Protein AF-A0A2D6SR38-F1 (afdb_monomer_lite)

Sequence (565 aa):
MVGLRFQRSLSAVGDFDICGNSYFAHGSPSFRDLAEESPERAVLHRLIERNRRSWLLIVAGKNYSLDDMEHTILRKMGEPRVHFAIVCASVGCPRLRNEAYTQANISAQLDDNARDFFSRRQNLRISGNTLLLSPILGWFRDDFGTSQTARLRTIKAHLPASTRQLVEKRSTQVRYLDYDWSLNDQSRRQRMTQTFKDRRRLAERLFLVLFFPTVTLFYVIYKYPGWLLGDGNDPRAFHLLGKSPGFWYGTVYTTLVCGTCLWVLISSRNRYQRSKKKSPLSKYQRGKFASIFFAQLIAFYLLPYVLPALRQPGGFFNDPTRVATKAAHIYVYPGFTSWGMAVYLFLVIPVAVWFFGKRYCSWFCSCGNLAEAVGVLPWGRKWVRLHTPRGKTAKELEVVQLWVLLFAVFFGVMLLLDGLTLLSVASFQSFQDLVIDFAFGSLVGVGAYPILGTRIWCRYGCPMAQGMKRIGKFTRSRFSVVPNANCRGLNLCTQACPMGIDVASYAHKDKQPIEVAFGLKETSCIGCGGCIDVCPVDALAFAPIGRGGAVVVAGEGETETAPTT

Secondary structure (DSSP, 8-state):
-HHHHHHHHHTTS--B---------------SS--SS--HHHHHHHHHHHHHHS-EEEETTEEEEHHHIIIIIGGGGT-GGGGGT---SSSSSPPPPSS-B-TTTHHHHHHHHHHHHHHSTTTEEEETTEEEE-THHHHTHHHH-SSHHHHHHHHTTTS-HHHHHHHTSTT-EEEEPPP--TTT-HHHHHHHHHHHHH---HHHHHHHHHHHHHHHHHHHHHH-THHHH-TTS-GGGG-BTTB-HHHHHHHHHHHHHHHHHHHHHHHTB-SS--SSS-PBPPHHHHHHHHHHHHIIIIIIIIHHHHHHHTTSTT-TT------SSTT-TTSSGGGTT-HHHHHIIIIIHHHHHHHHGGGHHHHT-HHHHHHHHHHHSTTHHHHHHHTS--SHHHHHGGGHHHHHHHHHHHHHHHHHHHHTTSS--TTTHHHHIIIIIIIIIIIIHHHTHHHH-TTHIIIII-HHHHHHHHHTTTSSS-EEEEE-TT--S--HHHHH-TT----HHHHEETTEE----B-TTTS------HHHHT-SS--EEEEEB-TTS-B--TTS---------

Foldseek 3Di:
DLVVVLLVVCVVFAFDDPPDDDDDDDDDDDDPPPDDDDPQPVVLVVVLVVQQQTGWDQGPNDTDGNCCCVPVNPLVSLDLLVQLADADQFPLGFDHDPDTQHSVCNVVVSLVSLLSNQVDPQAWDDDPLETEGACSCVVSVVSQHDDPLSNLVSSLSNHDPVVNVSSPDPPRHYDYGDTGRPSVDVVVVVVVLVVVLPPDDPVSVCCLVVQLVVLVVLLCLQAPVCVVVPPPDDSCVCPDPSHDSVLVVLVVLLCLLLVLLVVCLVVQFQLLAPDPDTDGNDPVLNLQSVLLNCLSPPVVRVVVQQVVQVVDPPHSPDDPDDRPDVPPPPDCLCLLVDPVNVCVVPPVVVVCCQAAQLLCLRRRDSLNSSLVSCCSDPQLLVLLQNAADADDVLQVLLVLLVVLLVVVVVVSVVSNCCVVVVDPPPDCPVVCSCPVCPVVVRCCSCSCCNHHHSCPCLRRPDNVLVVSLVCVVNGPPWKWKWFDQQQQLPQSLCSSDRNNDSPSVQQDDPRGGDGRIGTSNRDSDRPNCSSQSHDPRSGIDIFDQDDVRDTDDPDDDDDDPDDDD

pLDDT: mean 73.62, std 20.65, range [22.73, 97.19]

Structure (mmCIF, N/CA/C/O backbone):
data_AF-A0A2D6SR38-F1
#
_entry.id   AF-A0A2D6SR38-F1
#
loop_
_atom_site.group_PDB
_atom_site.id
_atom_site.type_symbol
_atom_site.label_atom_id
_atom_site.label_alt_id
_atom_site.label_comp_id
_atom_site.label_asym_id
_atom_site.label_entity_id
_atom_site.label_seq_id
_atom_site.pdbx_PDB_ins_code
_atom_site.Cartn_x
_atom_site.Cartn_y
_atom_site.Cartn_z
_atom_site.occupancy
_atom_site.B_iso_or_equiv
_atom_site.auth_seq_id
_atom_site.auth_comp_id
_atom_site.auth_asym_id
_atom_site.auth_atom_id
_atom_site.pdbx_PDB_model_num
ATOM 1 N N . MET A 1 1 ? -39.086 -14.454 49.589 1.00 22.86 1 MET A N 1
ATOM 2 C CA . MET A 1 1 ? -40.071 -13.944 48.603 1.00 22.86 1 MET A CA 1
ATOM 3 C C . MET A 1 1 ? -39.440 -13.262 47.384 1.00 22.86 1 MET A C 1
ATOM 5 O O . MET A 1 1 ? -39.838 -13.624 46.287 1.00 22.86 1 MET A O 1
ATOM 9 N N . VAL A 1 2 ? -38.470 -12.339 47.510 1.00 26.45 2 VAL A N 1
ATOM 10 C CA . VAL A 1 2 ? -37.933 -11.560 46.358 1.00 26.45 2 VAL A CA 1
ATOM 11 C C . VAL A 1 2 ? -37.480 -12.421 45.160 1.00 26.45 2 VAL A C 1
ATOM 13 O O . VAL A 1 2 ? -37.920 -12.170 44.040 1.00 26.45 2 VAL A O 1
ATOM 16 N N . GLY A 1 3 ? -36.694 -13.485 45.380 1.00 22.73 3 GLY A N 1
ATOM 17 C CA . GLY A 1 3 ? -36.167 -14.334 44.294 1.00 22.73 3 GLY A CA 1
ATOM 18 C C . GLY A 1 3 ? -37.223 -14.998 43.390 1.00 22.73 3 GLY A C 1
ATOM 19 O O . GLY A 1 3 ? -36.968 -15.201 42.206 1.00 22.73 3 GLY A O 1
ATOM 20 N N . LEU A 1 4 ? -38.438 -15.249 43.895 1.00 23.34 4 LEU A N 1
ATOM 21 C CA . LEU A 1 4 ? -39.526 -15.850 43.107 1.00 23.34 4 LEU A CA 1
ATOM 22 C C . LEU A 1 4 ? -40.128 -14.882 42.072 1.00 23.34 4 LEU A C 1
ATOM 24 O O . LEU A 1 4 ? -40.633 -15.330 41.043 1.00 23.34 4 LEU A O 1
ATOM 28 N N . ARG A 1 5 ? -40.044 -13.559 42.292 1.00 27.17 5 ARG A N 1
ATOM 29 C CA . ARG A 1 5 ? -40.375 -12.574 41.244 1.00 27.17 5 ARG A CA 1
ATOM 30 C C . ARG A 1 5 ? -39.300 -12.529 40.157 1.00 27.17 5 ARG A C 1
ATOM 32 O O . ARG A 1 5 ? -39.642 -12.387 38.990 1.00 27.17 5 ARG A O 1
ATOM 39 N N . PHE A 1 6 ? -38.031 -12.717 40.524 1.00 30.25 6 PHE A N 1
ATOM 40 C CA . PHE A 1 6 ? -36.914 -12.738 39.574 1.00 30.25 6 PHE A CA 1
ATOM 41 C C . PHE A 1 6 ? -37.043 -13.901 38.574 1.00 30.25 6 PHE A C 1
ATOM 43 O O . PHE A 1 6 ? -36.940 -13.692 37.368 1.00 30.25 6 PHE A O 1
ATOM 50 N N . GLN A 1 7 ? -37.382 -15.105 39.055 1.00 27.98 7 GLN A N 1
ATOM 51 C CA . GLN A 1 7 ? -37.645 -16.257 38.182 1.00 27.98 7 GLN A CA 1
ATOM 52 C C . GLN A 1 7 ? -38.836 -16.032 37.236 1.00 27.98 7 GLN A C 1
ATOM 54 O O . GLN A 1 7 ? -38.700 -16.309 36.048 1.00 27.98 7 GLN A O 1
ATOM 59 N N . ARG A 1 8 ? -39.974 -15.506 37.722 1.00 25.50 8 ARG A N 1
ATOM 60 C CA . ARG A 1 8 ? -41.185 -15.332 36.890 1.00 25.50 8 ARG A CA 1
ATOM 61 C C . ARG A 1 8 ? -41.051 -14.276 35.787 1.00 25.50 8 ARG A C 1
ATOM 63 O O . ARG A 1 8 ? -41.671 -14.439 34.740 1.00 25.50 8 ARG A O 1
ATOM 70 N N . SER A 1 9 ? -40.253 -13.225 35.986 1.00 31.88 9 SER A N 1
ATOM 71 C CA . SER A 1 9 ? -40.019 -12.220 34.935 1.00 31.88 9 SER A CA 1
ATOM 72 C C . SER A 1 9 ? -39.093 -12.724 33.823 1.00 31.88 9 SER A C 1
ATOM 74 O O . SER A 1 9 ? -39.278 -12.352 32.668 1.00 31.88 9 SER A O 1
ATOM 76 N N . LEU A 1 10 ? -38.120 -13.583 34.147 1.00 31.95 10 LEU A N 1
ATOM 77 C CA . LEU A 1 10 ? -37.196 -14.150 33.157 1.00 31.95 10 LEU A CA 1
ATOM 78 C C . LEU A 1 10 ? -37.843 -15.246 32.298 1.00 31.95 10 LEU A C 1
ATOM 80 O O . LEU A 1 10 ? -37.538 -15.333 31.119 1.00 31.95 10 LEU A O 1
ATOM 84 N N . SER A 1 11 ? -38.823 -16.000 32.808 1.00 28.42 11 SER A N 1
ATOM 85 C CA . SER A 1 11 ? -39.568 -16.982 31.993 1.00 28.42 11 SER A CA 1
ATOM 86 C C . SER A 1 11 ? -40.403 -16.369 30.852 1.00 28.42 11 SER A C 1
ATOM 88 O O . SER A 1 11 ? -40.963 -17.109 30.051 1.00 28.42 11 SER A O 1
ATOM 90 N N . ALA A 1 12 ? -40.495 -15.037 30.766 1.00 31.48 12 ALA A N 1
ATOM 91 C CA . ALA A 1 12 ? -41.116 -14.316 29.654 1.00 31.48 12 ALA A CA 1
ATOM 92 C C . ALA A 1 12 ? -40.101 -13.764 28.627 1.00 31.48 12 ALA A C 1
ATOM 94 O O . ALA A 1 12 ? -40.515 -13.180 27.626 1.00 31.48 12 ALA A O 1
ATOM 95 N N . VAL A 1 13 ? -38.788 -13.910 28.862 1.00 34.22 13 VAL A N 1
ATOM 96 C CA . VAL A 1 13 ? -37.729 -13.413 27.970 1.00 34.22 13 VAL A CA 1
ATOM 97 C C . VAL A 1 13 ? -36.589 -14.434 27.909 1.00 34.22 13 VAL A C 1
ATOM 99 O O . VAL A 1 13 ? -35.821 -14.564 28.859 1.00 34.22 13 VAL A O 1
ATOM 102 N N . GLY A 1 14 ? -36.509 -15.169 26.794 1.00 26.39 14 GLY A N 1
ATOM 103 C CA . GLY A 1 14 ? -35.525 -16.238 26.577 1.00 26.39 14 GLY A CA 1
ATOM 104 C C . GLY A 1 14 ? -34.061 -15.777 26.605 1.00 26.39 14 GLY A C 1
ATOM 105 O O . GLY A 1 14 ? -33.776 -14.582 26.663 1.00 26.39 14 GLY A O 1
ATOM 106 N N . ASP A 1 15 ? -33.142 -16.748 26.575 1.00 25.47 15 ASP A N 1
ATOM 107 C CA . ASP A 1 15 ? -31.723 -16.574 26.915 1.00 25.47 15 ASP A CA 1
ATOM 108 C C . ASP A 1 15 ? -31.041 -15.342 26.291 1.00 25.47 15 ASP A C 1
ATOM 110 O O . ASP A 1 15 ? -30.928 -15.192 25.072 1.00 25.47 15 ASP A O 1
ATOM 114 N N . PHE A 1 16 ? -30.528 -14.470 27.165 1.00 33.50 16 PHE A N 1
ATOM 115 C CA . PHE A 1 16 ? -29.823 -13.246 26.795 1.00 33.50 16 PHE A CA 1
ATOM 116 C C . PHE A 1 16 ? -28.327 -13.494 26.578 1.00 33.50 16 PHE A C 1
ATOM 118 O O . PHE A 1 16 ? -27.534 -13.490 27.526 1.00 33.50 16 PHE A O 1
ATOM 125 N N . ASP A 1 17 ? -27.912 -13.583 25.316 1.00 26.42 17 ASP A N 1
ATOM 126 C CA . ASP A 1 17 ? -26.511 -13.359 24.967 1.00 26.42 17 ASP A CA 1
ATOM 127 C C . ASP A 1 17 ? -26.190 -11.850 24.981 1.00 26.42 17 ASP A C 1
ATOM 129 O O . ASP A 1 17 ? -26.686 -11.079 24.158 1.00 26.42 17 ASP A O 1
ATOM 133 N N . ILE A 1 18 ? -25.341 -11.416 25.922 1.00 30.59 18 ILE A N 1
ATOM 134 C CA . ILE A 1 18 ? -24.877 -10.019 26.036 1.00 30.59 18 ILE A CA 1
ATOM 135 C C . ILE A 1 18 ? -23.617 -9.777 25.163 1.00 30.59 18 ILE A C 1
ATOM 137 O O . ILE A 1 18 ? -22.838 -8.846 25.377 1.00 30.59 18 ILE A O 1
ATOM 141 N N . CYS A 1 19 ? -23.420 -10.569 24.105 1.00 23.00 19 CYS A N 1
ATOM 142 C CA . CYS A 1 19 ? -22.529 -10.250 22.988 1.00 23.00 19 CYS A CA 1
ATOM 143 C C . CYS A 1 19 ? -23.173 -9.242 22.009 1.00 23.00 19 CYS A C 1
ATOM 145 O O . CYS A 1 19 ? -23.529 -9.571 20.879 1.00 23.00 19 CYS A O 1
ATOM 147 N N . GLY A 1 20 ? -23.305 -7.982 22.444 1.00 28.14 20 GLY A N 1
ATOM 148 C CA . GLY A 1 20 ? -24.036 -6.925 21.724 1.00 28.14 20 GLY A CA 1
ATOM 149 C C . GLY A 1 20 ? -23.619 -6.719 20.256 1.00 28.14 20 GLY A C 1
ATOM 150 O O . GLY A 1 20 ? -22.490 -6.308 19.976 1.00 28.14 20 GLY A O 1
ATOM 151 N N . ASN A 1 21 ? -24.548 -6.973 19.321 1.00 25.52 21 ASN A N 1
ATOM 152 C CA . ASN A 1 21 ? -24.287 -6.947 17.875 1.00 25.52 21 ASN A CA 1
ATOM 153 C C . ASN A 1 21 ? -25.554 -6.701 17.010 1.00 25.52 21 ASN A C 1
ATOM 155 O O . ASN A 1 21 ? -25.988 -7.581 16.268 1.00 25.52 21 ASN A O 1
ATOM 159 N N . SER A 1 22 ? -26.142 -5.500 17.079 1.00 22.84 22 SER A N 1
ATOM 160 C CA . SER A 1 22 ? -27.219 -5.018 16.182 1.00 22.84 22 SER A CA 1
ATOM 161 C C . SER A 1 22 ? -27.450 -3.501 16.352 1.00 22.84 22 SER A C 1
ATOM 163 O O . SER A 1 22 ? -26.859 -2.895 17.245 1.00 22.84 22 SER A O 1
ATOM 165 N N . TYR A 1 23 ? -28.296 -2.824 15.561 1.00 23.80 23 TYR A N 1
ATOM 166 C CA . TYR A 1 23 ? -28.268 -2.633 14.091 1.00 23.80 23 TYR A CA 1
ATOM 167 C C . TYR A 1 23 ? -29.219 -1.452 13.753 1.00 23.80 23 TYR A C 1
ATOM 169 O O . TYR A 1 23 ? -30.424 -1.632 13.879 1.00 23.80 23 TYR A O 1
ATOM 177 N N . PHE A 1 24 ? -28.704 -0.302 13.269 1.00 28.77 24 PHE A N 1
ATOM 178 C CA . PHE A 1 24 ? -29.484 0.879 12.794 1.00 28.77 24 PHE A CA 1
ATOM 179 C C . PHE A 1 24 ? -30.434 1.535 13.846 1.00 28.77 24 PHE A C 1
ATOM 181 O O . PHE A 1 24 ? -30.706 0.957 14.888 1.00 28.77 24 PHE A O 1
ATOM 188 N N . ALA A 1 25 ? -30.975 2.758 13.732 1.00 24.23 25 ALA A N 1
ATOM 189 C CA . ALA A 1 25 ? -30.586 4.055 13.131 1.00 24.23 25 ALA A CA 1
ATOM 190 C C . ALA A 1 25 ? -31.251 5.165 14.027 1.00 24.23 25 ALA A C 1
ATOM 192 O O . ALA A 1 25 ? -31.773 4.816 15.081 1.00 24.23 25 ALA A O 1
ATOM 193 N N . HIS A 1 26 ? -31.294 6.492 13.816 1.00 25.70 26 HIS A N 1
ATOM 194 C CA . HIS A 1 26 ? -31.097 7.453 12.707 1.00 25.70 26 HIS A CA 1
ATOM 195 C C . HIS A 1 26 ? -30.621 8.824 13.292 1.00 25.70 26 HIS A C 1
ATOM 197 O O . HIS A 1 26 ? -30.395 8.935 14.493 1.00 25.70 26 HIS A O 1
ATOM 203 N N . GLY A 1 27 ? -30.547 9.894 12.475 1.00 23.77 27 GLY A N 1
ATOM 204 C CA . GLY A 1 27 ? -30.779 11.278 12.954 1.00 23.77 27 GLY A CA 1
ATOM 205 C C . GLY A 1 27 ? -29.568 12.225 13.093 1.00 23.77 27 GLY A C 1
ATOM 206 O O . GLY A 1 27 ? -28.852 12.226 14.091 1.00 23.77 27 GLY A O 1
ATOM 207 N N . SER A 1 28 ? -29.395 13.107 12.104 1.00 29.88 28 SER A N 1
ATOM 208 C CA . SER A 1 28 ? -28.580 14.347 12.121 1.00 29.88 28 SER A CA 1
ATOM 209 C C . SER A 1 28 ? -29.254 15.474 12.960 1.00 29.88 28 SER A C 1
ATOM 211 O O . SER A 1 28 ? -30.436 15.296 13.250 1.00 29.88 28 SER A O 1
ATOM 213 N N . PRO A 1 29 ? -28.612 16.625 13.330 1.00 35.91 29 PRO A N 1
ATOM 214 C CA . PRO A 1 29 ? -27.562 17.324 12.563 1.00 35.91 29 PRO A CA 1
ATOM 215 C C . PRO A 1 29 ? -26.458 18.103 13.339 1.00 35.91 29 PRO A C 1
ATOM 217 O O . PRO A 1 29 ? -26.374 18.075 14.563 1.00 35.91 29 PRO A O 1
ATOM 220 N N . SER A 1 30 ? -25.674 18.847 12.539 1.00 26.92 30 SER A N 1
ATOM 221 C CA . SER A 1 30 ? -24.858 20.044 12.840 1.00 26.92 30 SER A CA 1
ATOM 222 C C . SER A 1 30 ? -23.579 19.909 13.686 1.00 26.92 30 SER A C 1
ATOM 224 O O . SER A 1 30 ? -23.368 18.955 14.428 1.00 26.92 30 SER A O 1
ATOM 226 N N . PHE A 1 31 ? -22.684 20.884 13.485 1.00 25.33 31 PHE A N 1
ATOM 227 C CA . PHE A 1 31 ? -21.306 20.951 13.999 1.00 25.33 31 PHE A CA 1
ATOM 228 C C . PHE A 1 31 ? -20.911 22.385 14.427 1.00 25.33 31 PHE A C 1
ATOM 230 O O . PHE A 1 31 ? -19.728 22.670 14.587 1.00 25.33 31 PHE A O 1
ATOM 237 N N . ARG A 1 32 ? -21.872 23.320 14.523 1.00 27.19 32 ARG A N 1
ATOM 238 C CA . ARG A 1 32 ? -21.594 24.767 14.639 1.00 27.19 32 ARG A CA 1
ATOM 239 C C . ARG A 1 32 ? -21.462 25.289 16.074 1.00 27.19 32 ARG A C 1
ATOM 241 O O . ARG A 1 32 ? -20.816 26.308 16.267 1.00 27.19 32 ARG A O 1
ATOM 248 N N . ASP A 1 33 ? -21.983 24.557 17.055 1.00 27.56 33 ASP A N 1
ATOM 249 C CA . ASP A 1 33 ? -22.237 25.066 18.414 1.00 27.56 33 ASP A CA 1
ATOM 250 C C . ASP A 1 33 ? -21.240 24.509 19.460 1.00 27.56 33 ASP A C 1
ATOM 252 O O . ASP A 1 33 ? -21.554 24.369 20.638 1.00 27.56 33 ASP A O 1
ATOM 256 N N . LEU A 1 34 ? -20.040 24.110 19.015 1.00 29.92 34 LEU A N 1
ATOM 257 C CA . LEU A 1 34 ? -19.005 23.445 19.832 1.00 29.92 34 LEU A CA 1
ATOM 258 C C . LEU A 1 34 ? -17.753 24.310 20.067 1.00 29.92 34 LEU A C 1
ATOM 260 O O . LEU A 1 34 ? -16.691 23.784 20.399 1.00 29.92 34 LEU A O 1
ATOM 264 N N . ALA A 1 35 ? -17.869 25.622 19.870 1.00 28.41 35 ALA A N 1
ATOM 265 C CA . ALA A 1 35 ? -16.770 26.571 19.973 1.00 28.41 35 ALA A CA 1
ATOM 266 C C . ALA A 1 35 ? -17.020 27.609 21.076 1.00 28.41 35 ALA A C 1
ATOM 268 O O . ALA A 1 35 ? -17.247 28.766 20.762 1.00 28.41 35 ALA A O 1
ATOM 269 N N . GLU A 1 36 ? -16.971 27.176 22.342 1.00 32.12 36 GLU A N 1
ATOM 270 C CA . GLU A 1 36 ? -16.305 27.892 23.448 1.00 32.12 36 GLU A CA 1
ATOM 271 C C . GLU A 1 36 ? -16.279 27.041 24.742 1.00 32.12 36 GLU A C 1
ATOM 273 O O . GLU A 1 36 ? -16.917 25.993 24.829 1.00 32.12 36 GLU A O 1
ATOM 278 N N . GLU A 1 37 ? -15.435 27.454 25.694 1.00 27.66 37 GLU A N 1
ATOM 279 C CA . GLU A 1 37 ? -15.229 26.913 27.055 1.00 27.66 37 GLU A CA 1
ATOM 280 C C . GLU A 1 37 ? -14.895 25.403 27.247 1.00 27.66 37 GLU A C 1
ATOM 282 O O . GLU A 1 37 ? -15.741 24.520 27.382 1.00 27.66 37 GLU A O 1
ATOM 287 N N . SER A 1 38 ? -13.591 25.130 27.418 1.00 41.66 38 SER A N 1
ATOM 288 C CA . SER A 1 38 ? -13.006 24.023 28.215 1.00 41.66 38 SER A CA 1
ATOM 289 C C . SER A 1 38 ? -13.619 22.600 28.092 1.00 41.66 38 SER A C 1
ATOM 291 O O . SER A 1 38 ? -14.010 22.003 29.101 1.00 41.66 38 SER A O 1
ATOM 293 N N . PRO A 1 39 ? -13.663 21.966 26.897 1.00 32.34 39 PRO A N 1
ATOM 294 C CA . PRO A 1 39 ? -14.678 20.938 26.636 1.00 32.34 39 PRO A CA 1
ATOM 295 C C . PRO A 1 39 ? -14.294 19.466 26.908 1.00 32.34 39 PRO A C 1
ATOM 297 O O . PRO A 1 39 ? -15.198 18.637 27.026 1.00 32.34 39 PRO A O 1
ATOM 300 N N . GLU A 1 40 ? -13.004 19.085 26.971 1.00 32.16 40 GLU A N 1
ATOM 301 C CA . GLU A 1 40 ? -12.560 17.686 26.720 1.00 32.16 40 GLU A CA 1
ATOM 302 C C . GLU A 1 40 ? -13.303 16.599 27.531 1.00 32.16 40 GLU A C 1
ATOM 304 O O . GLU A 1 40 ? -13.770 15.613 26.955 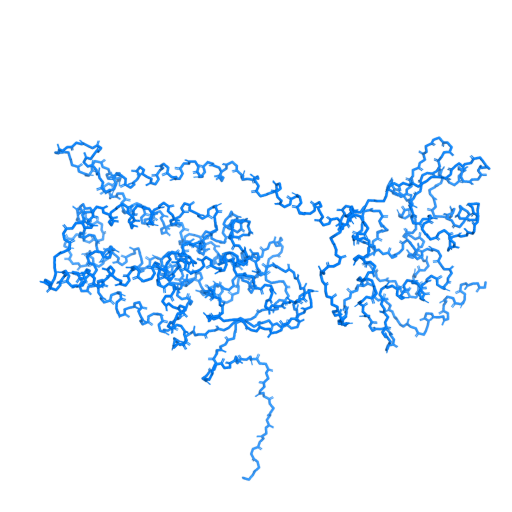1.00 32.16 40 GLU A O 1
ATOM 309 N N . ARG A 1 41 ? -13.462 16.766 28.854 1.00 29.59 41 ARG A N 1
ATOM 310 C CA . ARG A 1 41 ? -14.173 15.782 29.701 1.00 29.59 41 ARG A CA 1
ATOM 311 C C . ARG A 1 41 ? -15.691 15.807 29.487 1.00 29.59 41 ARG A C 1
ATOM 313 O O . ARG A 1 41 ? -16.309 14.749 29.369 1.00 29.59 41 ARG A O 1
ATOM 320 N N . ALA A 1 42 ? -16.289 16.996 29.414 1.00 27.72 42 ALA A N 1
ATOM 321 C CA . ALA A 1 42 ? -17.740 17.171 29.319 1.00 27.72 42 ALA A CA 1
ATOM 322 C C . ALA A 1 42 ? -18.303 16.814 27.931 1.00 27.72 42 ALA A C 1
ATOM 324 O O . ALA A 1 42 ? -19.464 16.420 27.817 1.00 27.72 42 ALA A O 1
ATOM 325 N N . VAL A 1 43 ? -17.495 16.937 26.874 1.00 32.59 43 VAL A N 1
ATOM 326 C CA . VAL A 1 43 ? -17.848 16.489 25.519 1.00 32.59 43 VAL A CA 1
ATOM 327 C C . VAL A 1 43 ? -17.709 14.974 25.395 1.00 32.59 43 VAL A C 1
ATOM 329 O O . VAL A 1 43 ? -18.598 14.344 24.830 1.00 32.59 43 VAL A O 1
ATOM 332 N N . LEU A 1 44 ? -16.667 14.354 25.969 1.00 32.41 44 LEU A N 1
ATOM 333 C CA . LEU A 1 44 ? -16.528 12.894 25.925 1.00 32.41 44 LEU A CA 1
ATOM 334 C C . LEU A 1 44 ? -17.690 12.185 26.645 1.00 32.41 44 LEU A C 1
ATOM 336 O O . LEU A 1 44 ? -18.234 11.228 26.099 1.00 32.41 44 LEU A O 1
ATOM 340 N N . HIS A 1 45 ? -18.114 12.683 27.814 1.00 34.94 45 HIS A N 1
ATOM 341 C CA . HIS A 1 45 ? -19.259 12.124 28.548 1.00 34.94 45 HIS A CA 1
ATOM 342 C C . HIS A 1 45 ? -20.562 12.245 27.736 1.00 34.94 45 HIS A C 1
ATOM 344 O O . HIS A 1 45 ? -21.209 11.237 27.453 1.00 34.94 45 HIS A O 1
ATOM 350 N N . ARG A 1 46 ? -20.876 13.452 27.236 1.00 31.42 46 ARG A N 1
ATOM 351 C CA . ARG A 1 46 ? -22.079 13.707 26.421 1.00 31.42 46 ARG A CA 1
ATOM 352 C C . ARG A 1 46 ? -22.084 12.945 25.087 1.00 31.42 46 ARG A C 1
ATOM 354 O O . ARG A 1 46 ? -23.145 12.536 24.623 1.00 31.42 46 ARG A O 1
ATOM 361 N N . LEU A 1 47 ? -20.922 12.687 24.478 1.00 35.38 47 LEU A N 1
ATOM 362 C CA . LEU A 1 47 ? -20.807 11.836 23.282 1.00 35.38 47 LEU A CA 1
ATOM 363 C C . LEU A 1 47 ? -21.014 10.344 23.582 1.00 35.38 47 LEU A C 1
ATOM 365 O O . LEU A 1 47 ? -21.503 9.623 22.709 1.00 35.38 47 LEU A O 1
ATOM 369 N N . ILE A 1 48 ? -20.664 9.871 24.781 1.00 45.34 48 ILE A N 1
ATOM 370 C CA . ILE A 1 48 ? -20.946 8.498 25.220 1.00 45.34 48 ILE A CA 1
ATOM 371 C C . ILE A 1 48 ? -22.445 8.349 25.511 1.00 45.34 48 ILE A C 1
ATOM 373 O O . ILE A 1 48 ? -23.075 7.477 24.923 1.00 45.34 48 ILE A O 1
ATOM 377 N N . GLU A 1 49 ? -23.038 9.238 26.312 1.00 42.50 49 GLU A N 1
ATOM 378 C CA . GLU A 1 49 ? -24.485 9.271 26.606 1.00 42.50 49 GLU A CA 1
ATOM 379 C C . GLU A 1 49 ? -25.336 9.330 25.328 1.00 42.50 49 GLU A C 1
ATOM 381 O O . GLU A 1 49 ? -26.241 8.516 25.134 1.00 42.50 49 GLU A O 1
ATOM 386 N N . ARG A 1 50 ? -24.997 10.232 24.393 1.00 39.19 50 ARG A N 1
ATOM 387 C CA . ARG A 1 50 ? -25.686 10.351 23.098 1.00 39.19 50 ARG A CA 1
ATOM 388 C C . ARG A 1 50 ? -25.617 9.053 22.282 1.00 39.19 50 ARG A C 1
ATOM 390 O O . ARG A 1 50 ? -26.600 8.714 21.635 1.00 39.19 50 ARG A O 1
ATOM 397 N N . ASN A 1 51 ? -24.514 8.298 22.359 1.00 51.28 51 ASN A N 1
ATOM 398 C CA . ASN A 1 51 ? -24.406 6.971 21.737 1.00 51.28 51 ASN A CA 1
ATOM 399 C C . ASN A 1 51 ? -25.075 5.844 22.547 1.00 51.28 51 ASN A C 1
ATOM 401 O O . ASN A 1 51 ? -25.404 4.821 21.960 1.00 51.28 51 ASN A O 1
ATOM 405 N N . ARG A 1 52 ? -25.318 5.983 23.856 1.00 49.31 52 ARG A N 1
ATOM 406 C CA . ARG A 1 52 ? -26.127 4.990 24.589 1.00 49.31 52 ARG A CA 1
ATOM 407 C C . ARG A 1 52 ? -27.599 5.066 24.201 1.00 49.31 52 ARG A C 1
ATOM 409 O O . ARG A 1 52 ? -28.237 4.024 24.106 1.00 49.31 52 ARG A O 1
ATOM 416 N N . ARG A 1 53 ? -28.099 6.278 23.927 1.00 53.72 53 ARG A N 1
ATOM 417 C CA . ARG A 1 53 ? -29.494 6.555 23.539 1.00 53.72 53 ARG A CA 1
ATOM 418 C C . ARG A 1 53 ? -29.801 6.326 22.059 1.00 53.72 53 ARG A C 1
ATOM 420 O O . ARG A 1 53 ? -30.922 5.968 21.729 1.00 53.72 53 ARG A O 1
ATOM 427 N N . SER A 1 54 ? -28.835 6.529 21.159 1.00 48.06 54 SER A N 1
ATOM 428 C CA . SER A 1 54 ? -29.078 6.491 19.704 1.00 48.06 54 SER A CA 1
ATOM 429 C C . SER A 1 54 ? -28.889 5.122 19.033 1.00 48.06 54 SER A C 1
ATOM 431 O O . SER A 1 54 ? -28.925 5.050 17.807 1.00 48.06 54 SER A O 1
ATOM 433 N N . TRP A 1 55 ? -28.606 4.059 19.791 1.00 53.12 55 TRP A N 1
ATOM 434 C CA . TRP A 1 55 ? -28.369 2.712 19.258 1.00 53.12 55 TRP A CA 1
ATOM 435 C C . TRP A 1 55 ? -29.416 1.759 19.823 1.00 53.12 55 TRP A C 1
ATOM 437 O O . TRP A 1 55 ? -29.333 1.378 20.989 1.00 53.12 55 TRP A O 1
ATOM 447 N N . LEU A 1 56 ? -30.404 1.414 18.996 1.00 68.12 56 LEU A N 1
ATOM 448 C CA . LEU A 1 56 ? -31.509 0.532 19.355 1.00 68.12 56 LEU A CA 1
ATOM 449 C C . LEU A 1 56 ? -31.152 -0.934 19.073 1.00 68.12 56 LEU A C 1
ATOM 451 O O . LEU A 1 56 ? -30.513 -1.262 18.074 1.00 68.12 56 LEU A O 1
ATOM 455 N N . LEU A 1 57 ? -31.599 -1.811 19.966 1.00 62.47 57 LEU A N 1
ATOM 456 C CA . LEU A 1 57 ? -31.499 -3.262 19.875 1.00 62.47 57 LEU A CA 1
ATOM 457 C C . LEU A 1 57 ? -32.917 -3.843 19.890 1.00 62.47 57 LEU A C 1
ATOM 459 O O . LEU A 1 57 ? -33.736 -3.439 20.719 1.00 62.47 57 LEU A O 1
ATOM 463 N N . ILE A 1 58 ? -33.200 -4.799 19.003 1.00 70.75 58 ILE A N 1
ATOM 464 C CA . ILE A 1 58 ? -34.475 -5.528 18.997 1.00 70.75 58 ILE A CA 1
ATOM 465 C C . ILE A 1 58 ? -34.394 -6.647 20.039 1.00 70.75 58 ILE A C 1
ATOM 467 O O . ILE A 1 58 ? -33.620 -7.589 19.883 1.00 70.75 58 ILE A O 1
ATOM 471 N N . VAL A 1 59 ? -35.210 -6.558 21.089 1.00 67.06 59 VAL A N 1
ATOM 472 C CA . VAL A 1 59 ? -35.323 -7.556 22.162 1.00 67.06 59 VAL A CA 1
ATOM 473 C C . VAL A 1 59 ? -36.800 -7.864 22.386 1.00 67.06 59 VAL A C 1
ATOM 475 O O . VAL A 1 59 ? -37.599 -6.951 22.582 1.00 67.06 59 VAL A O 1
ATOM 478 N N . ALA A 1 60 ? -37.176 -9.146 22.318 1.00 69.25 60 ALA A N 1
ATOM 479 C CA . ALA A 1 60 ? -38.572 -9.604 22.396 1.00 69.25 60 ALA A CA 1
ATOM 480 C C . ALA A 1 60 ? -39.536 -8.807 21.478 1.00 69.25 60 ALA A C 1
ATOM 482 O O . ALA A 1 60 ? -40.634 -8.423 21.878 1.00 69.25 60 ALA A O 1
ATOM 483 N N . GLY A 1 61 ? -39.089 -8.504 20.251 1.00 69.75 61 GLY A N 1
ATOM 484 C CA . GLY A 1 61 ? -39.855 -7.739 19.257 1.00 69.75 61 GLY A CA 1
ATOM 485 C C . GLY A 1 61 ? -39.954 -6.227 19.512 1.00 69.75 61 GLY A C 1
ATOM 486 O O . GLY A 1 61 ? -40.697 -5.551 18.806 1.00 69.75 61 GLY A O 1
ATOM 487 N N . LYS A 1 62 ? -39.229 -5.676 20.496 1.00 69.56 62 LYS A N 1
ATOM 488 C CA . LYS A 1 62 ? -39.257 -4.247 20.852 1.00 69.56 62 LYS A CA 1
ATOM 489 C C . LYS A 1 62 ? -37.875 -3.610 20.753 1.00 69.56 62 LYS A C 1
ATOM 491 O O . LYS A 1 62 ? -36.874 -4.229 21.102 1.00 69.56 62 LYS A O 1
ATOM 496 N N . ASN A 1 63 ? -37.840 -2.353 20.318 1.00 76.44 63 ASN A N 1
ATOM 497 C CA . ASN A 1 63 ? -36.621 -1.551 20.268 1.00 76.44 63 ASN A CA 1
ATOM 498 C C . ASN A 1 63 ? -36.296 -0.980 21.654 1.00 76.44 63 ASN A C 1
ATOM 500 O O . ASN A 1 63 ? -37.111 -0.258 22.225 1.00 76.44 63 ASN A O 1
ATOM 504 N N . TYR A 1 64 ? -35.089 -1.245 22.151 1.00 72.06 64 TYR A N 1
ATOM 505 C CA . TYR A 1 64 ? -34.544 -0.646 23.373 1.00 72.06 64 TYR A CA 1
ATOM 506 C C . TYR A 1 64 ? -33.121 -0.152 23.129 1.00 72.06 64 TYR A C 1
ATOM 508 O O . TYR A 1 64 ? -32.314 -0.879 22.549 1.00 72.06 64 TYR A O 1
ATOM 516 N N . SER A 1 65 ? -32.782 1.056 23.584 1.00 78.44 65 SER A N 1
ATOM 517 C CA . SER A 1 65 ? -31.392 1.514 23.562 1.00 78.44 65 SER A CA 1
ATOM 518 C C . SER A 1 65 ? -30.577 0.927 24.719 1.00 78.44 65 SER A C 1
ATOM 520 O O . SER A 1 65 ? -31.127 0.425 25.704 1.00 78.44 65 SER A O 1
ATOM 522 N N . LEU A 1 66 ? -29.247 1.026 24.644 1.00 74.69 66 LEU A N 1
ATOM 523 C CA . LEU A 1 66 ? -28.372 0.661 25.766 1.00 74.69 66 LEU A CA 1
ATOM 524 C C . LEU A 1 66 ? -28.535 1.593 26.982 1.00 74.69 66 LEU A C 1
ATOM 526 O O . LEU A 1 66 ? -28.065 1.244 28.065 1.00 74.69 66 LEU A O 1
ATOM 530 N N . ASP A 1 67 ? -29.167 2.760 26.823 1.00 78.81 67 ASP A N 1
ATOM 531 C CA . ASP A 1 67 ? -29.606 3.617 27.933 1.00 78.81 67 ASP A CA 1
ATOM 532 C C . ASP A 1 67 ? -30.913 3.080 28.547 1.00 78.81 67 ASP A C 1
ATOM 534 O O . ASP A 1 67 ? -31.007 2.926 29.763 1.00 78.81 67 ASP A O 1
ATOM 538 N N . ASP A 1 68 ? -31.889 2.696 27.712 1.00 77.75 68 ASP A N 1
ATOM 539 C CA . ASP A 1 68 ? -33.181 2.145 28.155 1.00 77.75 68 ASP A CA 1
ATOM 540 C C . ASP A 1 68 ? -33.026 0.814 28.892 1.00 77.75 68 ASP A C 1
ATOM 542 O O . ASP A 1 68 ? -33.675 0.586 29.916 1.00 77.75 68 ASP A O 1
ATOM 546 N N . MET A 1 69 ? -32.150 -0.068 28.405 1.00 77.50 69 MET A N 1
ATOM 547 C CA . MET A 1 69 ? -31.879 -1.340 29.074 1.00 77.50 69 MET A CA 1
ATOM 548 C C . MET A 1 69 ? -31.348 -1.126 30.493 1.00 77.50 69 MET A C 1
ATOM 550 O O . MET A 1 69 ? -31.780 -1.822 31.406 1.00 77.50 69 MET A O 1
ATOM 554 N N . GLU A 1 70 ? -30.474 -0.143 30.717 1.00 79.25 70 GLU A N 1
ATOM 555 C CA . GLU A 1 70 ? -29.989 0.163 32.064 1.00 79.25 70 GLU A CA 1
ATOM 556 C C . GLU A 1 70 ? -31.049 0.904 32.893 1.00 79.25 70 GLU A C 1
ATOM 558 O O . GLU A 1 70 ? -31.465 0.417 33.943 1.00 79.25 70 GLU A O 1
ATOM 563 N N . HIS A 1 71 ? -31.510 2.066 32.429 1.00 79.31 71 HIS A N 1
ATOM 564 C CA . HIS A 1 71 ? -32.307 2.997 33.231 1.00 79.31 71 HIS A CA 1
ATOM 565 C C . HIS A 1 71 ? -33.807 2.669 33.274 1.00 79.31 71 HIS A C 1
ATOM 567 O O . HIS A 1 71 ? -34.466 2.933 34.283 1.00 79.31 71 HIS A O 1
ATOM 573 N N . THR A 1 72 ? -34.360 2.089 32.207 1.00 79.88 72 THR A N 1
ATOM 574 C CA . THR A 1 72 ? -35.797 1.789 32.096 1.00 79.88 72 THR A CA 1
ATOM 575 C C . THR A 1 72 ? -36.121 0.344 32.474 1.00 79.88 72 THR A C 1
ATOM 577 O O . THR A 1 72 ? -37.192 0.122 33.039 1.00 79.88 72 THR A O 1
ATOM 580 N N . ILE A 1 73 ? -35.213 -0.610 32.228 1.00 81.00 73 ILE A N 1
ATOM 581 C CA . ILE A 1 73 ? -35.390 -2.032 32.569 1.00 81.00 73 ILE A CA 1
ATOM 582 C C . ILE A 1 73 ? -34.599 -2.409 33.832 1.00 81.00 73 ILE A C 1
ATOM 584 O O . ILE A 1 73 ? -35.192 -2.570 34.899 1.00 81.00 73 ILE A O 1
ATOM 588 N N . LEU A 1 74 ? -33.274 -2.554 33.735 1.00 82.38 74 LEU A N 1
ATOM 589 C CA . LEU A 1 74 ? -32.462 -3.255 34.737 1.00 82.38 74 LEU A CA 1
ATOM 590 C C . LEU A 1 74 ? -32.457 -2.563 36.106 1.00 82.38 74 LEU A C 1
ATOM 592 O O . LEU A 1 74 ? -32.706 -3.214 37.119 1.00 82.38 74 LEU A O 1
ATOM 596 N N . ARG A 1 75 ? -32.254 -1.240 36.163 1.00 81.69 75 ARG A N 1
ATOM 597 C CA . ARG A 1 75 ? -32.272 -0.491 37.436 1.00 81.69 75 ARG A CA 1
ATOM 598 C C . ARG A 1 75 ? -33.634 -0.555 38.138 1.00 81.69 75 ARG A C 1
ATOM 600 O O . ARG A 1 75 ? -33.688 -0.576 39.364 1.00 81.69 75 ARG A O 1
ATOM 607 N N . LYS A 1 76 ? -34.739 -0.686 37.389 1.00 84.94 76 LYS A N 1
ATOM 608 C CA . LYS A 1 76 ? -36.092 -0.850 37.959 1.00 84.94 76 LYS A CA 1
ATOM 609 C C . LYS A 1 76 ? -36.369 -2.254 38.510 1.00 84.94 76 LYS A C 1
ATOM 611 O O . LYS A 1 76 ? -37.376 -2.436 39.187 1.00 84.94 76 LYS A O 1
ATOM 616 N N . MET A 1 77 ? -35.487 -3.231 38.281 1.00 79.81 77 MET A N 1
ATOM 617 C CA . MET A 1 77 ? -35.585 -4.559 38.907 1.00 79.81 77 MET A CA 1
ATOM 618 C C . MET A 1 77 ? -35.158 -4.558 40.384 1.00 79.81 77 MET A C 1
ATOM 620 O O . MET A 1 77 ? -35.430 -5.531 41.085 1.00 79.81 77 MET A O 1
ATOM 624 N N . GLY A 1 78 ? -34.505 -3.492 40.869 1.00 83.69 78 GLY A N 1
ATOM 625 C CA . GLY A 1 78 ? -34.033 -3.396 42.255 1.00 83.69 78 GLY A CA 1
ATOM 626 C C . GLY A 1 78 ? -32.855 -4.322 42.581 1.00 83.69 78 GLY A C 1
ATOM 627 O O . GLY A 1 78 ? -32.682 -4.701 43.736 1.00 83.69 78 GLY A O 1
ATOM 628 N N . GLU A 1 79 ? -32.066 -4.710 41.573 1.00 88.06 79 GLU A N 1
ATOM 629 C CA . GLU A 1 79 ? -30.920 -5.616 41.711 1.00 88.06 79 GLU A CA 1
ATOM 630 C C . GLU A 1 79 ? -29.587 -4.839 41.630 1.00 88.06 79 GLU A C 1
ATOM 632 O O . GLU A 1 79 ? -29.080 -4.595 40.530 1.00 88.06 79 GLU A O 1
ATOM 637 N N . PRO A 1 80 ? -28.982 -4.442 42.767 1.00 88.69 80 PRO A N 1
ATOM 638 C CA . PRO A 1 80 ? -27.771 -3.619 42.776 1.00 88.69 80 PRO A CA 1
ATOM 639 C C . PRO A 1 80 ? -26.543 -4.315 42.170 1.00 88.69 80 PRO A C 1
ATOM 641 O O . PRO A 1 80 ? -25.609 -3.632 41.745 1.00 88.69 80 PRO A O 1
ATOM 644 N N . ARG A 1 81 ? -26.518 -5.656 42.083 1.00 91.75 81 ARG A N 1
ATOM 645 C CA . ARG A 1 81 ? -25.389 -6.395 41.490 1.00 91.75 81 ARG A CA 1
ATOM 646 C C . ARG A 1 81 ? -25.268 -6.190 39.973 1.00 91.75 81 ARG A C 1
ATOM 648 O O . ARG A 1 81 ? -24.192 -6.440 39.431 1.00 91.75 81 ARG A O 1
ATOM 655 N N . VAL A 1 82 ? -26.303 -5.674 39.292 1.00 88.38 82 VAL A N 1
ATOM 656 C CA . VAL A 1 82 ? -26.253 -5.298 37.860 1.00 88.38 82 VAL A CA 1
ATOM 657 C C . VAL A 1 82 ? -25.082 -4.358 37.564 1.00 88.38 82 VAL A C 1
ATOM 659 O O . VAL A 1 82 ? -24.398 -4.534 36.557 1.00 88.38 82 VAL A O 1
ATOM 662 N N . HIS A 1 83 ? -24.782 -3.421 38.468 1.00 89.12 83 HIS A N 1
ATOM 663 C CA . HIS A 1 83 ? -23.671 -2.464 38.344 1.00 89.12 83 HIS A CA 1
ATOM 664 C C . HIS A 1 83 ? -22.273 -3.099 38.390 1.00 89.12 83 HIS A C 1
ATOM 666 O O . HIS A 1 83 ? -21.279 -2.427 38.120 1.00 89.12 83 HIS A O 1
ATOM 672 N N . PHE A 1 84 ? -22.186 -4.395 38.702 1.00 90.06 84 PHE A N 1
ATOM 673 C CA . PHE A 1 84 ? -20.965 -5.199 38.608 1.00 90.06 84 PHE A CA 1
ATOM 674 C C . PHE A 1 84 ? -20.971 -6.151 37.397 1.00 90.06 84 PHE A C 1
ATOM 676 O O . PHE A 1 84 ? -19.989 -6.855 37.171 1.00 90.06 84 PHE A O 1
ATOM 683 N N . ALA A 1 85 ? -22.043 -6.166 36.600 1.00 84.06 85 ALA A N 1
ATOM 684 C CA . ALA A 1 85 ? -22.208 -6.984 35.395 1.00 84.06 85 ALA A CA 1
ATOM 685 C C . ALA A 1 85 ? -22.149 -6.160 34.099 1.00 84.06 85 ALA A C 1
ATOM 687 O O . ALA A 1 85 ? -21.521 -6.580 33.128 1.00 84.06 85 ALA A O 1
ATOM 688 N N . ILE A 1 86 ? -22.773 -4.978 34.084 1.00 81.44 86 ILE A N 1
ATOM 689 C CA . ILE A 1 86 ? -22.730 -4.063 32.937 1.00 81.44 86 ILE A CA 1
ATOM 690 C C . ILE A 1 86 ? -21.339 -3.436 32.788 1.00 81.44 86 ILE A C 1
ATOM 692 O O . ILE A 1 86 ? -20.664 -3.134 33.775 1.00 81.44 86 ILE A O 1
ATOM 696 N N . VAL A 1 87 ? -20.888 -3.235 31.545 1.00 75.31 87 VAL A N 1
ATOM 697 C CA . VAL A 1 87 ? -19.525 -2.764 31.257 1.00 75.31 87 VAL A CA 1
ATOM 698 C C . VAL A 1 87 ? -19.489 -1.585 30.291 1.00 75.31 87 VAL A C 1
ATOM 700 O O . VAL A 1 87 ? -20.195 -1.525 29.291 1.00 75.31 87 VAL A O 1
ATOM 703 N N . CYS A 1 88 ? -18.587 -0.658 30.589 1.00 70.38 88 CYS A N 1
ATOM 704 C CA . CYS A 1 88 ? -18.455 0.655 29.957 1.00 70.38 88 CYS A CA 1
ATOM 705 C C . CYS A 1 88 ? -17.113 0.847 29.213 1.00 70.38 88 CYS A C 1
ATOM 707 O O . CYS A 1 88 ? -16.713 1.972 28.916 1.00 70.38 88 CYS A O 1
ATOM 709 N N . ALA A 1 89 ? -16.395 -0.252 28.939 1.00 68.62 89 ALA A N 1
ATOM 710 C CA . ALA A 1 89 ? -15.094 -0.283 28.255 1.00 68.62 89 ALA A CA 1
ATOM 711 C C . ALA A 1 89 ? -14.009 0.654 28.848 1.00 68.62 89 ALA A C 1
ATOM 713 O O . ALA A 1 89 ? -13.167 1.189 28.126 1.00 68.62 89 ALA A O 1
ATOM 714 N N . SER A 1 90 ? -14.005 0.826 30.174 1.00 76.06 90 SER A N 1
ATOM 715 C CA . SER A 1 90 ? -12.951 1.490 30.958 1.00 76.06 90 SER A CA 1
ATOM 716 C C . SER A 1 90 ? -12.156 0.475 31.799 1.00 76.06 90 SER A C 1
ATOM 718 O O . SER A 1 90 ? -12.523 -0.696 31.873 1.00 76.06 90 SER A O 1
ATOM 720 N N . VAL A 1 91 ? -11.064 0.913 32.435 1.00 77.69 91 VAL A N 1
ATOM 721 C CA . VAL A 1 91 ? -10.242 0.083 33.342 1.00 77.69 91 VAL A CA 1
ATOM 722 C C . VAL A 1 91 ? -10.852 0.002 34.757 1.00 77.69 91 VAL A C 1
ATOM 724 O O . VAL A 1 91 ? -10.564 -0.942 35.499 1.00 77.69 91 VAL A O 1
ATOM 727 N N . GLY A 1 92 ? -11.708 0.970 35.112 1.00 81.44 92 GLY A N 1
ATOM 728 C CA . GLY A 1 92 ? -12.515 0.992 36.342 1.00 81.44 92 GLY A CA 1
ATOM 729 C C . GLY A 1 92 ? -13.893 0.322 36.227 1.00 81.44 92 GLY A C 1
ATOM 730 O O . GLY A 1 92 ? -14.557 0.128 37.244 1.00 81.44 92 GLY A O 1
ATOM 731 N N . CYS A 1 93 ? -14.333 -0.042 35.015 1.00 83.81 93 CYS A N 1
ATOM 732 C CA . CYS A 1 93 ? -15.546 -0.843 34.828 1.00 83.81 93 CYS A CA 1
ATOM 733 C C . CYS A 1 93 ? -15.354 -2.268 35.395 1.00 83.81 93 CYS A C 1
ATOM 735 O O . CYS A 1 93 ? -14.218 -2.740 35.528 1.00 83.81 93 CYS A O 1
ATOM 737 N N . PRO A 1 94 ? -16.446 -2.999 35.676 1.00 84.38 94 PRO A N 1
ATOM 738 C CA . PRO A 1 94 ? -16.376 -4.423 35.987 1.00 84.38 94 PRO A CA 1
ATOM 739 C C . PRO A 1 94 ? -15.778 -5.253 34.846 1.00 84.38 94 PRO A C 1
ATOM 741 O O . PRO A 1 94 ? -15.713 -4.820 33.691 1.00 84.38 94 PRO A O 1
ATOM 744 N N . ARG A 1 95 ? -15.346 -6.479 35.158 1.00 83.50 95 ARG A N 1
ATOM 745 C CA . ARG A 1 95 ? -14.869 -7.419 34.141 1.00 83.50 95 ARG A CA 1
ATOM 746 C C . ARG A 1 95 ? -16.056 -8.023 33.388 1.00 83.50 95 ARG A C 1
ATOM 748 O O . ARG A 1 95 ? -16.920 -8.658 33.986 1.00 83.50 95 ARG A O 1
ATOM 755 N N . LEU A 1 96 ? -16.039 -7.894 32.062 1.00 82.00 96 LEU A N 1
ATOM 756 C CA . LEU A 1 96 ? -16.954 -8.623 31.185 1.00 82.00 96 LEU A CA 1
ATOM 757 C C . LEU A 1 96 ? -16.668 -10.131 31.277 1.00 82.00 96 LEU A C 1
ATOM 759 O O . LEU A 1 96 ? -15.514 -10.552 31.129 1.00 82.00 96 LEU A O 1
ATOM 763 N N . ARG A 1 97 ? -17.712 -10.929 31.523 1.00 80.62 97 ARG A N 1
ATOM 764 C CA . ARG A 1 97 ? -17.643 -12.397 31.497 1.00 80.62 97 ARG A CA 1
ATOM 765 C C . ARG A 1 97 ? -17.455 -12.894 30.061 1.00 80.62 97 ARG A C 1
ATOM 767 O O . ARG A 1 97 ? -17.836 -12.225 29.108 1.00 80.62 97 ARG A O 1
ATOM 774 N N . ASN A 1 98 ? -16.871 -14.078 29.903 1.00 83.12 98 ASN A N 1
ATOM 775 C CA . ASN A 1 98 ? -16.746 -14.769 28.611 1.00 83.12 98 ASN A CA 1
ATOM 776 C C . ASN A 1 98 ? -17.888 -15.782 28.379 1.00 83.12 98 ASN A C 1
ATOM 778 O O . ASN A 1 98 ? -17.690 -16.800 27.721 1.00 83.12 98 ASN A O 1
ATOM 782 N N . GLU A 1 99 ? -19.043 -15.520 28.986 1.00 79.38 99 GLU A N 1
ATOM 783 C CA . GLU A 1 99 ? -20.245 -16.353 29.021 1.00 79.38 99 GLU A CA 1
ATOM 784 C C . GLU A 1 99 ? -21.475 -15.438 29.132 1.00 79.38 99 GLU A C 1
ATOM 786 O O . GLU A 1 99 ? -21.383 -14.338 29.687 1.00 79.38 99 GLU A O 1
ATOM 791 N N . ALA A 1 100 ? -22.612 -15.889 28.601 1.00 78.12 100 ALA A N 1
ATOM 792 C CA . ALA A 1 100 ? -23.890 -15.186 28.671 1.00 78.12 100 ALA A CA 1
ATOM 793 C C . ALA A 1 100 ? -24.522 -15.271 30.076 1.00 78.12 100 ALA A C 1
ATOM 795 O O . ALA A 1 100 ? -24.212 -16.177 30.855 1.00 78.12 100 ALA A O 1
ATOM 796 N N . TYR A 1 101 ? -25.439 -14.351 30.392 1.00 78.44 101 TYR A N 1
ATOM 797 C CA . TYR A 1 101 ? -26.216 -14.388 31.635 1.00 78.44 101 TYR A CA 1
ATOM 798 C C . TYR A 1 101 ? -27.526 -15.151 31.407 1.00 78.44 101 TYR A C 1
ATOM 800 O O . TYR A 1 101 ? -28.447 -14.629 30.783 1.00 78.44 101 TYR A O 1
ATOM 808 N N . THR A 1 102 ? -27.619 -16.380 31.920 1.00 77.19 102 THR A N 1
ATOM 809 C CA . THR A 1 102 ? -28.794 -17.253 31.729 1.00 77.19 102 THR A CA 1
ATOM 810 C C . THR A 1 102 ? -29.705 -17.255 32.955 1.00 77.19 102 THR A C 1
ATOM 812 O O . THR A 1 102 ? -29.248 -17.066 34.086 1.00 77.19 102 THR A O 1
ATOM 815 N N . GLN A 1 103 ? -31.003 -17.519 32.763 1.00 76.94 103 GLN A N 1
ATOM 816 C CA . GLN A 1 103 ? -31.998 -17.514 33.848 1.00 76.94 103 GLN A CA 1
ATOM 817 C C . GLN A 1 103 ? -31.636 -18.457 35.011 1.00 76.94 103 GLN A C 1
ATOM 819 O O . GLN A 1 103 ? -31.935 -18.148 36.165 1.00 76.94 103 GLN A O 1
ATOM 824 N N . ALA A 1 104 ? -30.975 -19.583 34.722 1.00 75.94 104 ALA A N 1
ATOM 825 C CA . ALA A 1 104 ? -30.536 -20.546 35.729 1.00 75.94 104 ALA A CA 1
ATOM 826 C C . ALA A 1 104 ? -29.364 -20.030 36.588 1.00 75.94 104 ALA A C 1
ATOM 828 O O . ALA A 1 104 ? -29.363 -20.212 37.806 1.00 75.94 104 ALA A O 1
ATOM 829 N N . ASN A 1 105 ? -28.382 -19.362 35.972 1.00 82.81 105 ASN A N 1
ATOM 830 C CA . ASN A 1 105 ? -27.083 -19.086 36.600 1.00 82.81 105 ASN A CA 1
ATOM 831 C C . ASN A 1 105 ? -26.907 -17.630 37.060 1.00 82.81 105 ASN A C 1
ATOM 833 O O . ASN A 1 105 ? -26.018 -17.346 37.867 1.00 82.81 105 ASN A O 1
ATOM 837 N N . ILE A 1 106 ? -27.760 -16.712 36.596 1.00 85.62 106 ILE A N 1
ATOM 838 C CA . ILE A 1 106 ? -27.624 -15.258 36.767 1.00 85.62 106 ILE A CA 1
ATOM 839 C C . ILE A 1 106 ? -27.301 -14.807 38.200 1.00 85.62 106 ILE A C 1
ATOM 841 O O . ILE A 1 106 ? -26.399 -13.993 38.376 1.00 85.62 106 ILE A O 1
ATOM 845 N N . SER A 1 107 ? -27.939 -15.350 39.245 1.00 88.25 107 SER A N 1
ATOM 846 C CA . SER A 1 107 ? -27.629 -14.932 40.627 1.00 88.25 107 SER A CA 1
ATOM 847 C C . SER A 1 107 ? -26.204 -15.312 41.058 1.00 88.25 107 SER A C 1
ATOM 849 O O . SER A 1 107 ? -25.549 -14.529 41.741 1.00 88.25 107 SER A O 1
ATOM 851 N N . ALA A 1 108 ? -25.695 -16.471 40.627 1.00 89.81 108 ALA A N 1
ATOM 852 C CA . ALA A 1 108 ? -24.320 -16.889 40.902 1.00 89.81 108 ALA A CA 1
ATOM 853 C C . ALA A 1 108 ? -23.308 -16.073 40.080 1.00 89.81 108 ALA A C 1
ATOM 855 O O . ALA A 1 108 ? -22.281 -15.653 40.611 1.00 89.81 108 ALA A O 1
ATOM 856 N N . GLN A 1 109 ? -23.625 -15.782 38.814 1.00 89.25 109 GLN A N 1
ATOM 857 C CA . GLN A 1 109 ? -22.790 -14.956 37.935 1.00 89.25 109 GLN A CA 1
ATOM 858 C C . GLN A 1 109 ? -22.703 -13.497 38.416 1.00 89.25 109 GLN A C 1
ATOM 860 O O . GLN A 1 109 ? -21.637 -12.890 38.335 1.00 89.25 109 GLN A O 1
ATOM 865 N N . LEU A 1 110 ? -23.798 -12.936 38.944 1.00 90.62 110 LEU A N 1
ATOM 866 C CA . LEU A 1 110 ? -23.833 -11.614 39.584 1.00 90.62 110 LEU A CA 1
ATOM 867 C C . LEU A 1 110 ? -23.007 -11.583 40.881 1.00 90.62 110 LEU A C 1
ATOM 869 O O . LEU A 1 110 ? -22.244 -10.643 41.103 1.00 90.62 110 LEU A O 1
ATOM 873 N N . ASP A 1 111 ? -23.120 -12.619 41.715 1.00 93.31 111 ASP A N 1
ATOM 874 C CA . ASP A 1 111 ? -22.338 -12.767 42.948 1.00 93.31 111 ASP A CA 1
ATOM 875 C C . ASP A 1 111 ? -20.831 -12.858 42.690 1.00 93.31 111 ASP A C 1
ATOM 877 O O . ASP A 1 111 ? -20.042 -12.220 43.391 1.00 93.31 111 ASP A O 1
ATOM 881 N N . ASP A 1 112 ? -20.442 -13.650 41.691 1.00 93.94 112 ASP A N 1
ATOM 882 C CA . ASP A 1 112 ? -19.059 -13.849 41.263 1.00 93.94 112 ASP A CA 1
ATOM 883 C C . ASP A 1 112 ? -18.466 -12.558 40.677 1.00 93.94 112 ASP A C 1
ATOM 885 O O . ASP A 1 112 ? -17.416 -12.099 41.131 1.00 93.94 112 ASP A O 1
ATOM 889 N N . ASN A 1 113 ? -19.187 -11.880 39.774 1.00 92.81 113 ASN A N 1
ATOM 890 C CA . ASN A 1 113 ? -18.760 -10.580 39.247 1.00 92.81 113 ASN A CA 1
ATOM 891 C C . ASN A 1 113 ? -18.620 -9.510 40.339 1.00 92.81 113 ASN A C 1
ATOM 893 O O . ASN A 1 113 ? -17.672 -8.727 40.300 1.00 92.81 113 ASN A O 1
ATOM 897 N N . ALA A 1 114 ? -19.509 -9.481 41.336 1.00 94.31 114 ALA A N 1
ATOM 898 C CA . ALA A 1 114 ? -19.389 -8.563 42.466 1.00 94.31 114 ALA A CA 1
ATOM 899 C C . ALA A 1 114 ? -18.138 -8.856 43.322 1.00 94.31 114 ALA A C 1
ATOM 901 O O . ALA A 1 114 ? -17.442 -7.929 43.743 1.00 94.31 114 ALA A O 1
ATOM 902 N N . ARG A 1 115 ? -17.806 -10.135 43.551 1.00 95.06 115 ARG A N 1
ATOM 903 C CA . ARG A 1 115 ? -16.591 -10.544 44.284 1.00 95.06 115 ARG A CA 1
ATOM 904 C C . ARG A 1 115 ? -15.316 -10.229 43.494 1.00 95.06 115 ARG A C 1
ATOM 906 O O . ARG A 1 115 ? -14.393 -9.641 44.059 1.00 95.06 115 ARG A O 1
ATOM 913 N N . ASP A 1 116 ? -15.271 -10.534 42.194 1.00 93.81 116 ASP A N 1
ATOM 914 C CA . ASP A 1 116 ? -14.170 -10.133 41.303 1.00 93.81 116 ASP A CA 1
ATOM 915 C C . ASP A 1 116 ? -14.009 -8.605 41.290 1.00 93.81 116 ASP A C 1
ATOM 917 O O . ASP A 1 116 ? -12.891 -8.108 41.450 1.00 93.81 116 ASP A O 1
ATOM 921 N N . PHE A 1 117 ? -15.111 -7.852 41.206 1.00 93.88 117 PHE A N 1
ATOM 922 C CA . PHE A 1 117 ? -15.095 -6.392 41.230 1.00 93.88 117 PHE A CA 1
ATOM 923 C C . PHE A 1 117 ? -14.435 -5.845 42.501 1.00 93.88 117 PHE A C 1
ATOM 925 O O . PHE A 1 117 ? -13.512 -5.037 42.388 1.00 93.88 117 PHE A O 1
ATOM 932 N N . PHE A 1 118 ? -14.840 -6.304 43.692 1.00 94.62 118 PHE A N 1
ATOM 933 C CA . PHE A 1 118 ? -14.264 -5.841 44.963 1.00 94.62 118 PHE A CA 1
ATOM 934 C C . PHE A 1 118 ? -12.896 -6.450 45.306 1.00 94.62 118 PHE A C 1
ATOM 936 O O . PHE A 1 118 ? -12.198 -5.907 46.158 1.00 94.62 118 PHE A O 1
ATOM 943 N N . SER A 1 119 ? -12.448 -7.514 44.631 1.00 92.94 119 SER A N 1
ATOM 944 C CA . SER A 1 119 ? -11.078 -8.037 44.795 1.00 92.94 119 SER A CA 1
ATOM 945 C C . SER A 1 119 ? -9.989 -7.089 44.252 1.00 92.94 119 SER A C 1
ATOM 947 O O . SER A 1 119 ? -8.812 -7.200 44.604 1.00 92.94 119 SER A O 1
ATOM 949 N N . ARG A 1 120 ? -10.369 -6.149 43.375 1.00 91.31 120 ARG A N 1
ATOM 950 C CA . ARG A 1 120 ? -9.461 -5.336 42.553 1.00 91.31 120 ARG A CA 1
ATOM 951 C C . ARG A 1 120 ? -9.037 -4.033 43.231 1.00 91.31 120 ARG A C 1
ATOM 953 O O . ARG A 1 120 ? -9.871 -3.197 43.576 1.00 91.31 120 ARG A O 1
ATOM 960 N N . ARG A 1 121 ? -7.723 -3.767 43.263 1.00 90.44 121 ARG A N 1
ATOM 961 C CA . ARG A 1 121 ? -7.137 -2.512 43.788 1.00 90.44 121 ARG A CA 1
ATOM 962 C C . ARG A 1 121 ? -7.553 -1.231 43.041 1.00 90.44 121 ARG A C 1
ATOM 964 O O . ARG A 1 121 ? -7.289 -0.145 43.555 1.00 90.44 121 ARG A O 1
ATOM 971 N N . GLN A 1 122 ? -8.162 -1.297 41.853 1.00 88.75 122 GLN A N 1
ATOM 972 C CA . GLN A 1 122 ? -8.782 -0.116 41.218 1.00 88.75 122 GLN A CA 1
ATOM 973 C C . GLN A 1 122 ? -10.200 0.199 41.731 1.00 88.75 122 GLN A C 1
ATOM 975 O O . GLN A 1 122 ? -10.663 1.318 41.549 1.00 88.75 122 GLN A O 1
ATOM 980 N N . ASN A 1 123 ? -10.862 -0.754 42.394 1.00 91.12 123 ASN A N 1
ATOM 981 C CA . ASN A 1 123 ? -12.266 -0.654 42.804 1.00 91.12 123 ASN A CA 1
ATOM 982 C C . ASN A 1 123 ? -12.443 -0.614 44.329 1.00 91.12 123 ASN A C 1
ATOM 984 O O . ASN A 1 123 ? -13.454 -0.110 44.818 1.00 91.12 123 ASN A O 1
ATOM 988 N N . LEU A 1 124 ? -11.466 -1.147 45.069 1.00 92.62 124 LEU A N 1
ATOM 989 C CA . LEU A 1 124 ? -11.420 -1.165 46.526 1.00 92.62 124 LEU A CA 1
ATOM 990 C C . LEU A 1 124 ? -9.983 -0.939 47.024 1.00 92.62 124 LEU A C 1
ATOM 992 O O . LEU A 1 124 ? -9.048 -1.617 46.592 1.00 92.62 124 LEU A O 1
ATOM 996 N N . ARG A 1 125 ? -9.808 -0.022 47.981 1.00 91.94 125 ARG A N 1
ATOM 997 C CA . ARG A 1 125 ? -8.607 0.105 48.826 1.00 91.94 125 ARG A CA 1
ATOM 998 C C . ARG A 1 125 ? -9.011 0.426 50.269 1.00 91.94 125 ARG A C 1
ATOM 1000 O O . ARG A 1 125 ? -10.094 0.947 50.519 1.00 91.94 125 ARG A O 1
ATOM 1007 N N . ILE A 1 126 ? -8.116 0.152 51.213 1.00 88.94 126 ILE A N 1
ATOM 1008 C CA . ILE A 1 126 ? -8.239 0.562 52.618 1.00 88.94 126 ILE A CA 1
ATOM 1009 C C . ILE A 1 126 ? -7.058 1.486 52.932 1.00 88.94 126 ILE A C 1
ATOM 1011 O O . ILE A 1 126 ? -5.936 1.213 52.507 1.00 88.94 126 ILE A O 1
ATOM 1015 N N . SER A 1 127 ? -7.307 2.579 53.651 1.00 87.06 127 SER A N 1
ATOM 1016 C CA . SER A 1 127 ? -6.284 3.519 54.116 1.00 87.06 127 SER A CA 1
ATOM 1017 C C . SER A 1 127 ? -6.628 3.973 55.536 1.00 87.06 127 SER A C 1
ATOM 1019 O O . SER A 1 127 ? -7.519 4.800 55.743 1.00 87.06 127 SER A O 1
ATOM 1021 N N . GLY A 1 128 ? -5.988 3.356 56.535 1.00 85.31 128 GLY A N 1
ATOM 1022 C CA . GLY A 1 128 ? -6.378 3.506 57.940 1.00 85.31 128 GLY A CA 1
ATOM 1023 C C . GLY A 1 128 ? -7.849 3.129 58.151 1.00 85.31 128 GLY A C 1
ATOM 1024 O O . GLY A 1 128 ? -8.280 2.049 57.754 1.00 85.31 128 GLY A O 1
ATOM 1025 N N . ASN A 1 129 ? -8.634 4.047 58.721 1.00 85.44 129 ASN A N 1
ATOM 1026 C CA . ASN A 1 129 ? -10.086 3.897 58.891 1.00 85.44 129 ASN A CA 1
ATOM 1027 C C . ASN A 1 129 ? -10.915 4.434 57.697 1.00 85.44 129 ASN A C 1
ATOM 1029 O O . ASN A 1 129 ? -12.119 4.662 57.824 1.00 85.44 129 ASN A O 1
ATOM 1033 N N . THR A 1 130 ? -10.278 4.676 56.545 1.00 87.31 130 THR A N 1
ATOM 1034 C CA . THR A 1 130 ? -10.941 5.119 55.309 1.00 87.31 130 THR A CA 1
ATOM 1035 C C . THR A 1 130 ? -11.078 3.962 54.328 1.00 87.31 130 THR A C 1
ATOM 1037 O O . THR A 1 130 ? -10.092 3.333 53.934 1.00 87.31 130 THR A O 1
ATOM 1040 N N . LEU A 1 131 ? -12.309 3.723 53.888 1.00 89.94 131 LEU A N 1
ATOM 1041 C CA . LEU A 1 131 ? -12.668 2.792 52.833 1.00 89.94 131 LEU A CA 1
ATOM 1042 C C . LEU A 1 131 ? -12.752 3.551 51.500 1.00 89.94 131 LEU A C 1
ATOM 1044 O O . LEU A 1 131 ? -13.596 4.430 51.325 1.00 89.94 131 LEU A O 1
ATOM 1048 N N . LEU A 1 132 ? -11.857 3.225 50.571 1.00 92.44 132 LEU A N 1
ATOM 1049 C CA . LEU A 1 132 ? -11.772 3.835 49.244 1.00 92.44 132 LEU A CA 1
ATOM 1050 C C . LEU A 1 132 ? -12.463 2.923 48.225 1.00 92.44 132 LEU A C 1
ATOM 1052 O O . LEU A 1 132 ? -11.999 1.809 47.984 1.00 92.44 132 LEU A O 1
ATOM 1056 N N . LEU A 1 133 ? -13.566 3.389 47.642 1.00 93.38 133 LEU A N 1
ATOM 1057 C CA . LEU A 1 133 ? -14.462 2.602 46.786 1.00 93.38 133 LEU A CA 1
ATOM 1058 C C . LEU A 1 133 ? -14.530 3.143 45.352 1.00 93.38 133 LEU A C 1
ATOM 1060 O O . LEU A 1 133 ? -14.266 4.315 45.104 1.00 93.38 133 LEU A O 1
ATOM 1064 N N . SER A 1 134 ? -14.939 2.309 44.396 1.00 93.19 134 SER A N 1
ATOM 1065 C CA . SER A 1 134 ? -15.229 2.762 43.031 1.00 93.19 134 SER A CA 1
ATOM 1066 C C . SER A 1 134 ? -16.387 3.782 43.002 1.00 93.19 134 SER A C 1
ATOM 1068 O O . SER A 1 134 ? -17.421 3.532 43.634 1.00 93.19 134 SER A O 1
ATOM 1070 N N . PRO A 1 135 ? -16.271 4.890 42.237 1.00 89.81 135 PRO A N 1
ATOM 1071 C CA . PRO A 1 135 ? -17.331 5.880 42.015 1.00 89.81 135 PRO A CA 1
ATOM 1072 C C . PRO A 1 135 ? -18.698 5.340 41.592 1.00 89.81 135 PRO A C 1
ATOM 1074 O O . PRO A 1 135 ? -19.688 6.024 41.823 1.00 89.81 135 PRO A O 1
ATOM 1077 N N . ILE A 1 136 ? -18.786 4.120 41.049 1.00 89.06 136 ILE A N 1
ATOM 1078 C CA . ILE A 1 136 ? -20.058 3.440 40.734 1.00 89.06 136 ILE A CA 1
ATOM 1079 C C . ILE A 1 136 ? -21.019 3.458 41.941 1.00 89.06 136 ILE A C 1
ATOM 1081 O O . ILE A 1 136 ? -22.202 3.753 41.786 1.00 89.06 136 ILE A O 1
ATOM 1085 N N . LEU A 1 137 ? -20.505 3.254 43.161 1.00 89.56 137 LEU A N 1
ATOM 1086 C CA . LEU A 1 137 ? -21.297 3.293 44.403 1.00 89.56 137 LEU A CA 1
ATOM 1087 C C . LEU A 1 137 ? -21.741 4.708 44.827 1.00 89.56 137 LEU A C 1
ATOM 1089 O O . LEU A 1 137 ? -22.608 4.845 45.691 1.00 89.56 137 LEU A O 1
ATOM 1093 N N . GLY A 1 138 ? -21.151 5.751 44.236 1.00 85.81 138 GLY A N 1
ATOM 1094 C CA . GLY A 1 138 ? -21.560 7.148 44.388 1.00 85.81 138 GLY A CA 1
ATOM 1095 C C . GLY A 1 138 ? -22.515 7.612 43.285 1.00 85.81 138 GLY A C 1
ATOM 1096 O O . GLY A 1 138 ? -23.491 8.295 43.583 1.00 85.81 138 GLY A O 1
ATOM 1097 N N . TRP A 1 139 ? -22.271 7.211 42.033 1.00 86.56 139 TRP A N 1
ATOM 1098 C CA . TRP A 1 139 ? -23.113 7.536 40.875 1.00 86.56 139 TRP A CA 1
ATOM 1099 C C . TRP A 1 139 ? -24.496 6.884 40.962 1.00 86.56 139 TRP A C 1
ATOM 1101 O O . TRP A 1 139 ? -25.503 7.545 40.734 1.00 86.56 139 TRP A O 1
ATOM 1111 N N . PHE A 1 140 ? -24.551 5.612 41.362 1.00 86.62 140 PHE A N 1
ATOM 1112 C CA . PHE A 1 140 ? -25.790 4.841 41.500 1.00 86.62 140 PHE A CA 1
ATOM 1113 C C . PHE A 1 140 ? -26.196 4.652 42.966 1.00 86.62 140 PHE A C 1
ATOM 1115 O O . PHE A 1 140 ? -26.814 3.652 43.321 1.00 86.62 140 PHE A O 1
ATOM 1122 N N . ARG A 1 141 ? -25.825 5.600 43.842 1.00 88.25 141 ARG A N 1
ATOM 1123 C CA . ARG A 1 141 ? -25.972 5.499 45.309 1.00 88.25 141 ARG A CA 1
ATOM 1124 C C . ARG A 1 141 ? -27.360 5.011 45.755 1.00 88.25 141 ARG A C 1
ATOM 1126 O O . ARG A 1 141 ? -27.452 4.240 46.705 1.00 88.25 141 ARG A O 1
ATOM 1133 N N . ASP A 1 142 ? -28.413 5.457 45.073 1.00 86.50 142 ASP A N 1
ATOM 1134 C CA . ASP A 1 142 ? -29.802 5.242 45.472 1.00 86.50 142 ASP A CA 1
ATOM 1135 C C . ASP A 1 142 ? -30.226 3.777 45.233 1.00 86.50 142 ASP A C 1
ATOM 1137 O O . ASP A 1 142 ? -30.958 3.217 46.047 1.00 86.50 142 ASP A O 1
ATOM 1141 N N . ASP A 1 143 ? -29.649 3.113 44.222 1.00 86.94 143 ASP A N 1
ATOM 1142 C CA . ASP A 1 143 ? -29.842 1.687 43.908 1.00 86.94 143 ASP A CA 1
ATOM 1143 C C . ASP A 1 143 ? -29.220 0.766 44.978 1.00 86.94 143 ASP A C 1
ATOM 1145 O O . ASP A 1 143 ? -29.677 -0.354 45.194 1.00 86.94 143 ASP A O 1
ATOM 1149 N N . PHE A 1 144 ? -28.170 1.235 45.665 1.00 88.81 144 PHE A N 1
ATOM 1150 C CA . PHE A 1 144 ? -27.496 0.504 46.747 1.00 88.81 144 PHE A CA 1
ATOM 1151 C C . PHE A 1 144 ? -28.067 0.814 48.141 1.00 88.81 144 PHE A C 1
ATOM 1153 O O . PHE A 1 144 ? -27.800 0.068 49.089 1.00 88.81 144 PHE A O 1
ATOM 1160 N N . GLY A 1 145 ? -28.817 1.911 48.283 1.00 87.50 145 GLY A N 1
ATOM 1161 C CA . GLY A 1 145 ? -29.470 2.345 49.518 1.00 87.50 145 GLY A CA 1
ATOM 1162 C C . GLY A 1 145 ? -29.234 3.823 49.854 1.00 87.50 145 GLY A C 1
ATOM 1163 O O . GLY A 1 145 ? -28.164 4.380 49.616 1.00 87.50 145 GLY A O 1
ATOM 1164 N N . THR A 1 146 ? -30.225 4.465 50.474 1.00 84.06 146 THR A N 1
ATOM 1165 C CA . THR A 1 146 ? -30.230 5.916 50.746 1.00 84.06 146 THR A CA 1
ATOM 1166 C C . THR A 1 146 ? -29.103 6.374 51.684 1.00 84.06 146 THR A C 1
ATOM 1168 O O . THR A 1 146 ? -28.426 7.369 51.409 1.00 84.06 146 THR A O 1
ATOM 1171 N N . SER A 1 147 ? -28.821 5.628 52.757 1.00 86.81 147 SER A N 1
ATOM 1172 C CA . SER A 1 147 ? -27.741 5.932 53.710 1.00 86.81 147 SER A CA 1
ATOM 1173 C C . SER A 1 147 ? -26.436 5.189 53.396 1.00 86.81 147 SER A C 1
ATOM 1175 O O . SER A 1 147 ? -26.442 4.106 52.811 1.00 86.81 147 SER A O 1
ATOM 1177 N N . GLN A 1 148 ? -25.293 5.731 53.840 1.00 85.00 148 GLN A N 1
ATOM 1178 C CA . GLN A 1 148 ? -23.995 5.045 53.726 1.00 85.00 148 GLN A CA 1
ATOM 1179 C C . GLN A 1 148 ? -24.037 3.656 54.383 1.00 85.00 148 GLN A C 1
ATOM 1181 O O . GLN A 1 148 ? -23.577 2.683 53.794 1.00 85.00 148 GLN A O 1
ATOM 1186 N N . THR A 1 149 ? -24.652 3.545 55.563 1.00 85.50 149 THR A N 1
ATOM 1187 C CA . THR A 1 149 ? -24.822 2.278 56.288 1.00 85.50 149 THR A CA 1
ATOM 1188 C C . THR A 1 149 ? -25.655 1.262 55.502 1.00 85.50 149 THR A C 1
ATOM 1190 O O . THR A 1 149 ? -25.350 0.072 55.546 1.00 85.50 149 THR A O 1
ATOM 1193 N N . ALA A 1 150 ? -26.670 1.708 54.749 1.00 86.50 150 ALA A N 1
ATOM 1194 C CA . ALA A 1 150 ? -27.421 0.840 53.844 1.00 86.50 150 ALA A CA 1
ATOM 1195 C C . ALA A 1 150 ? -26.536 0.353 52.685 1.00 86.50 150 ALA A C 1
ATOM 1197 O O . ALA A 1 150 ? -26.380 -0.854 52.528 1.00 86.50 150 ALA A O 1
ATOM 1198 N N . ARG A 1 151 ? -25.860 1.260 51.959 1.00 90.31 151 ARG A N 1
ATOM 1199 C CA . ARG A 1 151 ? -24.955 0.896 50.846 1.00 90.31 151 ARG A CA 1
ATOM 1200 C C . ARG A 1 151 ? -23.868 -0.091 51.269 1.00 90.31 151 ARG A C 1
ATOM 1202 O O . ARG A 1 151 ? -23.632 -1.087 50.588 1.00 90.31 151 ARG A O 1
ATOM 1209 N N . LEU A 1 152 ? -23.238 0.156 52.418 1.00 88.69 152 LEU A N 1
ATOM 1210 C CA . LEU A 1 152 ? -22.208 -0.718 52.978 1.00 88.69 152 LEU A CA 1
ATOM 1211 C C . LEU A 1 152 ? -22.760 -2.089 53.400 1.00 88.69 152 LEU A C 1
ATOM 1213 O O . LEU A 1 152 ? -22.086 -3.098 53.199 1.00 88.69 152 LEU A O 1
ATOM 1217 N N . ARG A 1 153 ? -23.992 -2.152 53.927 1.00 88.69 153 ARG A N 1
ATOM 1218 C CA . ARG A 1 153 ? -24.687 -3.417 54.221 1.00 88.69 153 ARG A CA 1
ATOM 1219 C C . ARG A 1 153 ? -24.971 -4.205 52.939 1.00 88.69 153 ARG A C 1
ATOM 1221 O O . ARG A 1 153 ? -24.684 -5.397 52.915 1.00 88.69 153 ARG A O 1
ATOM 1228 N N . THR A 1 154 ? -25.460 -3.542 51.889 1.00 89.75 154 THR A N 1
ATOM 1229 C CA . THR A 1 154 ? -25.763 -4.141 50.577 1.00 89.75 154 THR A CA 1
ATOM 1230 C C . THR A 1 154 ? -24.538 -4.820 49.960 1.00 89.75 154 THR A C 1
ATOM 1232 O O . THR A 1 154 ? -24.626 -5.961 49.521 1.00 89.75 154 THR A O 1
ATOM 1235 N N . ILE A 1 155 ? -23.365 -4.174 49.982 1.00 92.00 155 ILE A N 1
ATOM 1236 C CA . ILE A 1 155 ? -22.143 -4.749 49.386 1.00 92.00 155 ILE A CA 1
ATOM 1237 C C . ILE A 1 155 ? -21.394 -5.740 50.297 1.00 92.00 155 ILE A C 1
ATOM 1239 O O . ILE A 1 155 ? -20.513 -6.454 49.815 1.00 92.00 155 ILE A O 1
ATOM 1243 N N . LYS A 1 156 ? -21.723 -5.818 51.599 1.00 91.50 156 LYS A N 1
ATOM 1244 C CA . LYS A 1 156 ? -20.957 -6.562 52.625 1.00 91.50 156 LYS A CA 1
ATOM 1245 C C . LYS A 1 156 ? -20.656 -8.018 52.242 1.00 91.50 156 LYS A C 1
ATOM 1247 O O . LYS A 1 156 ? -19.563 -8.505 52.528 1.00 91.50 156 LYS A O 1
ATOM 1252 N N . ALA A 1 157 ? -21.597 -8.700 51.586 1.00 90.19 157 ALA A N 1
ATOM 1253 C CA . ALA A 1 157 ? -21.457 -10.098 51.171 1.00 90.19 157 ALA A CA 1
ATOM 1254 C C . ALA A 1 157 ? -20.379 -10.325 50.090 1.00 90.19 157 ALA A C 1
ATOM 1256 O O . ALA A 1 157 ? -19.802 -11.411 50.014 1.00 90.19 157 ALA A O 1
ATOM 1257 N N . HIS A 1 158 ? -20.070 -9.302 49.287 1.00 93.75 158 HIS A N 1
ATOM 1258 C CA . HIS A 1 158 ? -19.138 -9.379 48.155 1.00 93.75 158 HIS A CA 1
ATOM 1259 C C . HIS A 1 158 ? -17.749 -8.814 48.486 1.00 93.75 158 HIS A C 1
ATOM 1261 O O . HIS A 1 158 ? -16.785 -9.092 47.776 1.00 93.75 158 HIS A O 1
ATOM 1267 N N . LEU A 1 159 ? -17.623 -8.061 49.584 1.00 92.81 159 LEU A N 1
ATOM 1268 C CA . LEU A 1 159 ? -16.343 -7.533 50.056 1.00 92.81 159 LEU A CA 1
ATOM 1269 C C . LEU A 1 159 ? -15.392 -8.648 50.550 1.00 92.81 159 LEU A C 1
ATOM 1271 O O . LEU A 1 159 ? -15.865 -9.634 51.134 1.00 92.81 159 LEU A O 1
ATOM 1275 N N . PRO A 1 160 ? -14.060 -8.478 50.412 1.00 90.50 160 PRO A N 1
ATOM 1276 C CA . PRO A 1 160 ? -13.057 -9.340 51.045 1.00 90.50 160 PRO A CA 1
ATOM 1277 C C . PRO A 1 160 ? -13.188 -9.381 52.575 1.00 90.50 160 PRO A C 1
ATOM 1279 O O . PRO A 1 160 ? -13.601 -8.403 53.200 1.00 90.50 160 PRO A O 1
ATOM 1282 N N . ALA A 1 161 ? -12.794 -10.497 53.199 1.00 86.00 161 ALA A N 1
ATOM 1283 C CA . ALA A 1 161 ? -12.980 -10.731 54.637 1.00 86.00 161 ALA A CA 1
ATOM 1284 C C . ALA A 1 161 ? -12.374 -9.627 55.531 1.00 86.00 161 ALA A C 1
ATOM 1286 O O . ALA A 1 161 ? -13.049 -9.127 56.430 1.00 86.00 161 ALA A O 1
ATOM 1287 N N . SER A 1 162 ? -11.156 -9.171 55.219 1.00 80.94 162 SER A N 1
ATOM 1288 C CA . SER A 1 162 ? -10.477 -8.064 55.915 1.00 80.94 162 SER A CA 1
ATOM 1289 C C . SER A 1 162 ? -11.215 -6.723 55.817 1.00 80.94 162 SER A C 1
ATOM 1291 O O . SER A 1 162 ? -11.069 -5.862 56.679 1.00 80.94 162 SER A O 1
ATOM 1293 N N . THR A 1 163 ? -12.035 -6.531 54.781 1.00 84.88 163 THR A N 1
ATOM 1294 C CA . THR A 1 163 ? -12.845 -5.321 54.590 1.00 84.88 163 THR A CA 1
ATOM 1295 C C . THR A 1 163 ? -14.174 -5.393 55.347 1.00 84.88 163 THR A C 1
ATOM 1297 O O . THR A 1 163 ? -14.659 -4.366 55.820 1.00 84.88 163 THR A O 1
ATOM 1300 N N . ARG A 1 164 ? -14.753 -6.592 55.519 1.00 84.50 164 ARG A N 1
ATOM 1301 C CA . ARG A 1 164 ? -16.029 -6.788 56.241 1.00 84.50 164 ARG A CA 1
ATOM 1302 C C . ARG A 1 164 ? -15.949 -6.305 57.691 1.00 84.50 164 ARG A C 1
ATOM 1304 O O . ARG A 1 164 ? -16.843 -5.588 58.127 1.00 84.50 164 ARG A O 1
ATOM 1311 N N . GLN A 1 165 ? -14.848 -6.618 58.378 1.00 78.75 165 GLN A N 1
ATOM 1312 C CA . GLN A 1 165 ? -14.575 -6.178 59.755 1.00 78.75 165 GLN A CA 1
ATOM 1313 C C . GLN A 1 165 ? -14.383 -4.658 59.887 1.00 78.75 165 GLN A C 1
ATOM 1315 O O . GLN A 1 165 ? -14.616 -4.093 60.953 1.00 78.75 165 GLN A O 1
ATOM 1320 N N . LEU A 1 166 ? -13.936 -3.976 58.823 1.00 77.62 166 LEU A N 1
ATOM 1321 C CA . LEU A 1 166 ? -13.847 -2.515 58.816 1.00 77.62 166 LEU A CA 1
ATOM 1322 C C . LEU A 1 166 ? -15.253 -1.909 58.720 1.00 77.62 166 LEU A C 1
ATOM 1324 O O . LEU A 1 166 ? -15.614 -1.060 59.521 1.00 77.62 166 LEU A O 1
ATOM 1328 N N . VAL A 1 167 ? -16.068 -2.419 57.794 1.00 80.06 167 VAL A N 1
ATOM 1329 C CA . VAL A 1 167 ? -17.444 -1.970 57.509 1.00 80.06 167 VAL A CA 1
ATOM 1330 C C . VAL A 1 167 ? -18.403 -2.083 58.705 1.00 80.06 167 VAL A C 1
ATOM 1332 O O . VAL A 1 167 ? -19.417 -1.389 58.752 1.00 80.06 167 VAL A O 1
ATOM 1335 N N . GLU A 1 168 ? -18.090 -2.922 59.690 1.00 74.50 168 GLU A N 1
ATOM 1336 C CA . GLU A 1 168 ? -18.858 -3.051 60.936 1.00 74.50 168 GLU A CA 1
ATOM 1337 C C . GLU A 1 168 ? -18.560 -1.937 61.959 1.00 74.50 168 GLU A C 1
ATOM 1339 O O . GLU A 1 168 ? -19.334 -1.737 62.898 1.00 74.50 168 GLU A O 1
ATOM 1344 N N . LYS A 1 169 ? -17.479 -1.164 61.781 1.00 75.88 169 LYS A N 1
ATOM 1345 C CA . LYS A 1 169 ? -17.087 -0.081 62.694 1.00 75.88 169 LYS A CA 1
ATOM 1346 C C . LYS A 1 169 ? -17.856 1.202 62.372 1.00 75.88 169 LYS A C 1
ATOM 1348 O O . LYS A 1 169 ? -17.780 1.736 61.269 1.00 75.88 169 LYS A O 1
ATOM 1353 N N . ARG A 1 170 ? -18.536 1.767 63.379 1.00 64.06 170 ARG A N 1
ATOM 1354 C CA . ARG A 1 170 ? -19.339 3.005 63.246 1.00 64.06 170 ARG A CA 1
ATOM 1355 C C . ARG A 1 170 ? -18.552 4.243 62.776 1.00 64.06 170 ARG A C 1
ATOM 1357 O O . ARG A 1 170 ? -19.173 5.219 62.378 1.00 64.06 170 ARG A O 1
ATOM 1364 N N . SER A 1 171 ? -17.219 4.222 62.831 1.00 70.06 171 SER A N 1
ATOM 1365 C CA . SER A 1 171 ? -16.343 5.359 62.511 1.00 70.06 171 SER A CA 1
ATOM 1366 C C . SER A 1 171 ? -15.736 5.338 61.100 1.00 70.06 171 SER A C 1
ATOM 1368 O O . SER A 1 171 ? -14.970 6.241 60.767 1.00 70.06 171 SER A O 1
ATOM 1370 N N . THR A 1 172 ? -16.022 4.328 60.269 1.00 77.38 172 THR A N 1
ATOM 1371 C CA . THR A 1 172 ? -15.383 4.188 58.950 1.00 77.38 172 THR A CA 1
ATOM 1372 C C . THR A 1 172 ? -15.818 5.277 57.967 1.00 77.38 172 THR A C 1
ATOM 1374 O O . THR A 1 172 ? -16.990 5.391 57.602 1.00 77.38 172 THR A O 1
ATOM 1377 N N . GLN A 1 173 ? -14.844 6.057 57.489 1.00 84.31 173 GLN A N 1
ATOM 1378 C CA . GLN A 1 173 ? -15.056 7.044 56.429 1.00 84.31 173 GLN A CA 1
ATOM 1379 C C . GLN A 1 173 ? -15.120 6.342 55.070 1.00 84.31 173 GLN A C 1
ATOM 1381 O O . GLN A 1 173 ? -14.308 5.462 54.794 1.00 84.31 173 GLN A O 1
ATOM 1386 N N . VAL A 1 174 ? -16.032 6.762 54.192 1.00 87.50 174 VAL A N 1
ATOM 1387 C CA . VAL A 1 174 ? -16.052 6.329 52.786 1.00 87.50 174 VAL A CA 1
ATOM 1388 C C . VAL A 1 174 ? -15.567 7.472 51.903 1.00 87.50 174 VAL A C 1
ATOM 1390 O O . VAL A 1 174 ? -16.017 8.608 52.040 1.00 87.50 174 VAL A O 1
ATOM 1393 N N . ARG A 1 175 ? -14.655 7.167 50.980 1.00 91.31 175 ARG A N 1
ATOM 1394 C CA . ARG A 1 175 ? -14.219 8.063 49.899 1.00 91.31 175 ARG A CA 1
ATOM 1395 C C . ARG A 1 175 ? -14.230 7.298 48.578 1.00 91.31 175 ARG A C 1
ATOM 1397 O O . ARG A 1 175 ? -14.170 6.069 48.578 1.00 91.31 175 ARG A O 1
ATOM 1404 N N . TYR A 1 176 ? -14.286 8.010 47.457 1.00 91.62 176 TYR A N 1
ATOM 1405 C CA . TYR A 1 176 ? -14.236 7.387 46.135 1.00 91.62 176 TYR A CA 1
ATOM 1406 C C . TYR A 1 176 ? -12.838 7.486 45.508 1.00 91.62 176 TYR A C 1
ATOM 1408 O O . TYR A 1 176 ? -12.102 8.438 45.759 1.00 91.62 176 TYR A O 1
ATOM 1416 N N . LEU A 1 177 ? -12.471 6.468 44.732 1.00 90.19 177 LEU A N 1
ATOM 1417 C CA . LEU A 1 177 ? -11.255 6.399 43.918 1.00 90.19 177 LEU A CA 1
ATOM 1418 C C . LEU A 1 177 ? -11.436 7.167 42.599 1.00 90.19 177 LEU A C 1
ATOM 1420 O O . LEU A 1 177 ? -12.559 7.333 42.130 1.00 90.19 177 LEU A O 1
ATOM 1424 N N . ASP A 1 178 ? -10.344 7.564 41.944 1.00 85.19 178 ASP A N 1
ATOM 1425 C CA . ASP A 1 178 ? -10.411 8.039 40.557 1.00 85.19 178 ASP A CA 1
ATOM 1426 C C . ASP A 1 178 ? -10.829 6.910 39.603 1.00 85.19 178 ASP A C 1
ATOM 1428 O O . ASP A 1 178 ? -10.299 5.797 39.662 1.00 85.19 178 ASP A O 1
ATOM 1432 N N . TYR A 1 179 ? -11.756 7.199 38.687 1.00 78.44 179 TYR A N 1
ATOM 1433 C CA . TYR A 1 179 ? -12.223 6.223 37.702 1.00 78.44 179 TYR A CA 1
ATOM 1434 C C . TYR A 1 179 ? -11.349 6.227 36.444 1.00 78.44 179 TYR A C 1
ATOM 1436 O O . TYR A 1 179 ? -11.295 7.216 35.708 1.00 78.44 179 TYR A O 1
ATOM 1444 N N . ASP A 1 180 ? -10.675 5.109 36.167 1.00 77.94 180 ASP A N 1
ATOM 1445 C CA . ASP A 1 180 ? -9.743 5.011 35.042 1.00 77.94 180 ASP A CA 1
ATOM 1446 C C . ASP A 1 180 ? -10.467 4.805 33.695 1.00 77.94 180 ASP A C 1
ATOM 1448 O O . ASP A 1 180 ? -10.757 3.690 33.247 1.00 77.94 180 ASP A O 1
ATOM 1452 N N . TRP A 1 181 ? -10.725 5.930 33.025 1.00 73.88 181 TRP A N 1
ATOM 1453 C CA . TRP A 1 181 ? -11.279 6.020 31.671 1.00 73.88 181 TRP A CA 1
ATOM 1454 C C . TRP A 1 181 ? -10.281 5.708 30.538 1.00 73.88 181 TRP A C 1
ATOM 1456 O O . TRP A 1 181 ? -10.665 5.737 29.368 1.00 73.88 181 TRP A O 1
ATOM 1466 N N . SER A 1 182 ? -9.010 5.400 30.824 1.00 65.00 182 SER A N 1
ATOM 1467 C CA . SER A 1 182 ? -7.930 5.458 29.821 1.00 65.00 182 SER A CA 1
ATOM 1468 C C . SER A 1 182 ? -7.992 4.420 28.690 1.00 65.00 182 SER A C 1
ATOM 1470 O O . SER A 1 182 ? -7.313 4.592 27.676 1.00 65.00 182 SER A O 1
ATOM 1472 N N . LEU A 1 183 ? -8.834 3.387 28.812 1.00 64.38 183 LEU A N 1
ATOM 1473 C CA . LEU A 1 183 ? -9.146 2.442 27.730 1.00 64.38 183 LEU A CA 1
ATOM 1474 C C . LEU A 1 183 ? -10.079 3.048 26.657 1.00 64.38 183 LEU A C 1
ATOM 1476 O O . LEU A 1 183 ? -9.992 2.666 25.488 1.00 64.38 183 LEU A O 1
ATOM 1480 N N . ASN A 1 184 ? -10.922 4.017 27.036 1.00 65.81 184 ASN A N 1
ATOM 1481 C CA . ASN A 1 184 ? -11.881 4.704 26.159 1.00 65.81 184 ASN A CA 1
ATOM 1482 C C . ASN A 1 184 ? -11.408 6.122 25.745 1.00 65.81 184 ASN A C 1
ATOM 1484 O O . ASN A 1 184 ? -11.941 6.716 24.808 1.00 65.81 184 ASN A O 1
ATOM 1488 N N . ASP A 1 185 ? -10.375 6.664 26.402 1.00 62.62 185 ASP A N 1
ATOM 1489 C CA . ASP A 1 185 ? -9.790 7.980 26.104 1.00 62.62 185 ASP A CA 1
ATOM 1490 C C . ASP A 1 185 ? -9.180 8.052 24.687 1.00 62.62 185 ASP A C 1
ATOM 1492 O O . ASP A 1 185 ? -8.075 7.573 24.397 1.00 62.62 185 ASP A O 1
ATOM 1496 N N . GLN A 1 186 ? -9.905 8.718 23.786 1.00 52.00 186 GLN A N 1
ATOM 1497 C CA . GLN A 1 186 ? -9.485 8.916 22.401 1.00 52.00 186 GLN A CA 1
ATOM 1498 C C . GLN A 1 186 ? -8.352 9.946 22.262 1.00 52.00 186 GLN A C 1
ATOM 1500 O O . GLN A 1 186 ? -7.538 9.820 21.345 1.00 52.00 186 GLN A O 1
ATOM 1505 N N . SER A 1 187 ? -8.228 10.907 23.184 1.00 50.66 187 SER A N 1
ATOM 1506 C CA . SER A 1 187 ? -7.160 11.918 23.173 1.00 50.66 187 SER A CA 1
ATOM 1507 C C . SER A 1 187 ? -5.795 11.282 23.462 1.00 50.66 187 SER A C 1
ATOM 1509 O O . SER A 1 187 ? -4.797 11.580 22.801 1.00 50.66 187 SER A O 1
ATOM 1511 N N . ARG A 1 188 ? -5.745 10.325 24.399 1.00 44.44 188 ARG A N 1
ATOM 1512 C CA . ARG A 1 188 ? -4.545 9.535 24.709 1.00 44.44 188 ARG A CA 1
ATOM 1513 C C . ARG A 1 188 ? -4.192 8.607 23.554 1.00 44.44 188 ARG A C 1
ATOM 1515 O O . ARG A 1 188 ? -3.015 8.431 23.246 1.00 44.44 188 ARG A O 1
ATOM 1522 N N . ARG A 1 189 ? -5.202 8.085 22.849 1.00 44.50 189 ARG A N 1
ATOM 1523 C CA . ARG A 1 189 ? -5.035 7.309 21.610 1.00 44.50 189 ARG A CA 1
ATOM 1524 C C . ARG A 1 189 ? -4.387 8.141 20.498 1.00 44.50 189 ARG A C 1
ATOM 1526 O O . ARG A 1 189 ? -3.426 7.669 19.893 1.00 44.50 189 ARG A O 1
ATOM 1533 N N . GLN A 1 190 ? -4.855 9.374 20.281 1.00 44.44 190 GLN A N 1
ATOM 1534 C CA . GLN A 1 190 ? -4.284 10.319 19.312 1.00 44.44 190 GLN A CA 1
ATOM 1535 C C . GLN A 1 190 ? -2.844 10.716 19.677 1.00 44.44 190 GLN A C 1
ATOM 1537 O O . GLN A 1 190 ? -1.939 10.551 18.852 1.00 44.44 190 GLN A O 1
ATOM 1542 N N . ARG A 1 191 ? -2.605 11.136 20.931 1.00 41.06 191 ARG A N 1
ATOM 1543 C CA . ARG A 1 191 ? -1.264 11.468 21.451 1.00 41.06 191 ARG A CA 1
ATOM 1544 C C . ARG A 1 191 ? -0.287 10.297 21.274 1.00 41.06 191 ARG A C 1
ATOM 1546 O O . ARG A 1 191 ? 0.771 10.481 20.677 1.00 41.06 191 ARG A O 1
ATOM 1553 N N . MET A 1 192 ? -0.676 9.071 21.646 1.00 42.16 192 MET A N 1
ATOM 1554 C CA . MET A 1 192 ? 0.137 7.871 21.395 1.00 42.16 192 MET A CA 1
ATOM 1555 C C . MET A 1 192 ? 0.410 7.629 19.905 1.00 42.16 192 MET A C 1
ATOM 1557 O O . MET A 1 192 ? 1.536 7.279 19.554 1.00 42.16 192 MET A O 1
ATOM 1561 N N . THR A 1 193 ? -0.568 7.808 19.005 1.00 43.62 193 THR A N 1
ATOM 1562 C CA . THR A 1 193 ? -0.306 7.643 17.562 1.00 43.62 193 THR A CA 1
ATOM 1563 C C . THR A 1 193 ? 0.689 8.658 17.006 1.00 43.62 193 THR A C 1
ATOM 1565 O O . THR A 1 193 ? 1.420 8.298 16.085 1.00 43.62 193 THR A O 1
ATOM 1568 N N . GLN A 1 194 ? 0.782 9.859 17.587 1.00 46.22 194 GLN A N 1
ATOM 1569 C CA . GLN A 1 194 ? 1.827 10.824 17.249 1.00 46.22 194 GLN A CA 1
ATOM 1570 C C . GLN A 1 194 ? 3.194 10.346 17.774 1.00 46.22 194 GLN A C 1
ATOM 1572 O O . GLN A 1 194 ? 4.111 10.161 16.983 1.00 46.22 194 GLN A O 1
ATOM 1577 N N . THR A 1 195 ? 3.324 9.985 19.057 1.00 38.66 195 THR A N 1
ATOM 1578 C CA . THR A 1 195 ? 4.604 9.497 19.625 1.00 38.66 195 THR A CA 1
ATOM 1579 C C . THR A 1 195 ? 5.130 8.218 18.942 1.00 38.66 195 THR A C 1
ATOM 1581 O O . THR A 1 195 ? 6.339 8.012 18.816 1.00 38.66 195 THR A O 1
ATOM 1584 N N . PHE A 1 196 ? 4.238 7.346 18.455 1.00 46.81 196 PHE A N 1
ATOM 1585 C CA . PHE A 1 196 ? 4.603 6.158 17.666 1.00 46.81 196 PHE A CA 1
ATOM 1586 C C . PHE A 1 196 ? 4.943 6.449 16.193 1.00 46.81 196 PHE A C 1
ATOM 1588 O O . PHE A 1 196 ? 5.477 5.564 15.516 1.00 46.81 196 PHE A O 1
ATOM 1595 N N . LYS A 1 197 ? 4.658 7.655 15.689 1.00 48.06 197 LYS A N 1
ATOM 1596 C CA . LYS A 1 197 ? 5.018 8.112 14.337 1.00 48.06 197 LYS A CA 1
ATOM 1597 C C . LYS A 1 197 ? 6.528 8.358 14.226 1.00 48.06 197 LYS A C 1
ATOM 1599 O O . LYS A 1 197 ? 7.138 7.949 13.238 1.00 48.06 197 LYS A O 1
ATOM 1604 N N . ASP A 1 198 ? 7.126 8.907 15.286 1.00 51.62 198 ASP A N 1
ATOM 1605 C CA . ASP A 1 198 ? 8.514 9.398 15.294 1.00 51.62 198 ASP A CA 1
ATOM 1606 C C . ASP A 1 198 ? 9.552 8.346 15.723 1.00 51.62 198 ASP A C 1
ATOM 1608 O O . ASP A 1 198 ? 10.737 8.438 15.378 1.00 51.62 198 ASP A O 1
ATOM 1612 N N . ARG A 1 199 ? 9.128 7.263 16.397 1.00 61.94 199 ARG A N 1
ATOM 1613 C CA . ARG A 1 199 ? 9.985 6.088 16.660 1.00 61.94 199 ARG A CA 1
ATOM 1614 C C . ARG A 1 199 ? 10.187 5.234 15.391 1.00 61.94 199 ARG A C 1
ATOM 1616 O O . ARG A 1 199 ? 9.725 4.093 15.266 1.00 61.94 199 ARG A O 1
ATOM 1623 N N . ARG A 1 200 ? 10.938 5.789 14.431 1.00 72.56 200 ARG A N 1
ATOM 1624 C CA . ARG A 1 200 ? 11.692 5.030 13.413 1.00 72.56 200 ARG A CA 1
ATOM 1625 C C . ARG A 1 200 ? 12.701 4.110 14.115 1.00 72.56 200 ARG A C 1
ATOM 1627 O O . ARG A 1 200 ? 13.378 4.546 15.043 1.00 72.56 200 ARG A O 1
ATOM 1634 N N . ARG A 1 201 ? 12.795 2.849 13.684 1.00 76.81 201 ARG A N 1
ATOM 1635 C CA . ARG A 1 201 ? 13.804 1.883 14.164 1.00 76.81 201 ARG A CA 1
ATOM 1636 C C . ARG A 1 201 ? 15.207 2.341 13.762 1.00 76.81 201 ARG A C 1
ATOM 1638 O O . ARG A 1 201 ? 15.341 3.035 12.759 1.00 76.81 201 ARG A O 1
ATOM 1645 N N . LEU A 1 202 ? 16.247 1.874 14.460 1.00 80.75 202 LEU A N 1
ATOM 1646 C CA . LEU A 1 202 ? 17.643 2.164 14.100 1.00 80.75 202 LEU A CA 1
ATOM 1647 C C . LEU A 1 202 ? 17.929 1.837 12.623 1.00 80.75 202 LEU A C 1
ATOM 1649 O O . LEU A 1 202 ? 18.372 2.710 11.892 1.00 80.75 202 LEU A O 1
ATOM 1653 N N . ALA A 1 203 ? 17.535 0.652 12.147 1.00 76.81 203 ALA A N 1
ATOM 1654 C CA . ALA A 1 203 ? 17.660 0.274 10.735 1.00 76.81 203 ALA A CA 1
ATOM 1655 C C . ALA A 1 203 ? 16.870 1.179 9.760 1.00 76.81 203 ALA A C 1
ATOM 1657 O O . ALA A 1 203 ? 17.313 1.395 8.640 1.00 76.81 203 ALA A O 1
ATOM 1658 N N . GLU A 1 204 ? 15.728 1.754 10.167 1.00 77.38 204 GLU A N 1
ATOM 1659 C CA . GLU A 1 204 ? 14.987 2.723 9.334 1.00 77.38 204 GLU A CA 1
ATOM 1660 C C . GLU A 1 204 ? 15.665 4.103 9.308 1.00 77.38 204 GLU A C 1
ATOM 1662 O O . GLU A 1 204 ? 15.495 4.840 8.340 1.00 77.38 204 GLU A O 1
ATOM 1667 N N . ARG A 1 205 ? 16.416 4.462 10.361 1.00 81.62 205 ARG A N 1
ATOM 1668 C CA . ARG A 1 205 ? 17.234 5.684 10.414 1.00 81.62 205 ARG A CA 1
ATOM 1669 C C . ARG A 1 205 ? 18.515 5.516 9.600 1.00 81.62 205 ARG A C 1
ATOM 1671 O O . ARG A 1 205 ? 18.773 6.342 8.738 1.00 81.62 205 ARG A O 1
ATOM 1678 N N . LEU A 1 206 ? 19.251 4.421 9.810 1.00 84.25 206 LEU A N 1
ATOM 1679 C CA . LEU A 1 206 ? 20.450 4.075 9.038 1.00 84.25 206 LEU A CA 1
ATOM 1680 C C . LEU A 1 206 ? 20.137 3.964 7.543 1.00 84.25 206 LEU A C 1
ATOM 1682 O O . LEU A 1 206 ? 20.862 4.539 6.742 1.00 84.25 206 LEU A O 1
ATOM 1686 N N . PHE A 1 207 ? 19.020 3.327 7.164 1.00 81.88 207 PHE A N 1
ATOM 1687 C CA . PHE A 1 207 ? 18.572 3.322 5.769 1.00 81.88 207 PHE A CA 1
ATOM 1688 C C . PHE A 1 207 ? 18.391 4.745 5.230 1.00 81.88 207 PHE A C 1
ATOM 1690 O O . PHE A 1 207 ? 18.937 5.056 4.184 1.00 81.88 207 PHE A O 1
ATOM 1697 N N . LEU A 1 208 ? 17.674 5.630 5.931 1.00 81.31 208 LEU A N 1
ATOM 1698 C CA . LEU A 1 208 ? 17.453 7.000 5.447 1.00 81.31 208 LEU A CA 1
ATOM 1699 C C . LEU A 1 208 ? 18.734 7.843 5.375 1.00 81.31 208 LEU A C 1
ATOM 1701 O O . LEU A 1 208 ? 18.865 8.636 4.451 1.00 81.31 208 LEU A O 1
ATOM 1705 N N . VAL A 1 209 ? 19.666 7.671 6.316 1.00 84.69 209 VAL A N 1
ATOM 1706 C CA . VAL A 1 209 ? 20.943 8.406 6.334 1.00 84.69 209 VAL A CA 1
ATOM 1707 C C . VAL A 1 209 ? 21.894 7.913 5.242 1.00 84.69 209 VAL A C 1
ATOM 1709 O O . VAL A 1 209 ? 22.553 8.729 4.612 1.00 84.69 209 VAL A O 1
ATOM 1712 N N . LEU A 1 210 ? 21.956 6.601 4.988 1.00 85.50 210 LEU A N 1
ATOM 1713 C CA . LEU A 1 210 ? 22.895 6.013 4.026 1.00 85.50 210 LEU A CA 1
ATOM 1714 C C . LEU A 1 210 ? 22.340 5.953 2.595 1.00 85.50 210 LEU A C 1
ATOM 1716 O O . LEU A 1 210 ? 23.102 6.094 1.646 1.00 85.50 210 LEU A O 1
ATOM 1720 N N . PHE A 1 211 ? 21.025 5.783 2.413 1.00 83.00 211 PHE A N 1
ATOM 1721 C CA . PHE A 1 211 ? 20.419 5.576 1.092 1.00 83.00 211 PHE A CA 1
ATOM 1722 C C . PHE A 1 211 ? 20.694 6.733 0.127 1.00 83.00 211 PHE A C 1
ATOM 1724 O O . PHE A 1 211 ? 21.128 6.484 -0.995 1.00 83.00 211 PHE A O 1
ATOM 1731 N N . PHE A 1 212 ? 20.466 7.984 0.542 1.00 80.38 212 PHE A N 1
ATOM 1732 C CA . PHE A 1 212 ? 20.655 9.129 -0.353 1.00 80.38 212 PHE A CA 1
ATOM 1733 C C . PHE A 1 212 ? 22.135 9.332 -0.748 1.00 80.38 212 PHE A C 1
ATOM 1735 O O . PHE A 1 212 ? 22.387 9.429 -1.951 1.00 80.38 212 PHE A O 1
ATOM 1742 N N . PRO A 1 213 ? 23.124 9.295 0.172 1.00 84.62 213 PRO A N 1
ATOM 1743 C CA . PRO A 1 213 ? 24.542 9.271 -0.193 1.00 84.62 213 PRO A CA 1
ATOM 1744 C C . PRO A 1 213 ? 24.932 8.092 -1.091 1.00 84.62 213 PRO A C 1
ATOM 1746 O O . PRO A 1 213 ? 25.542 8.312 -2.131 1.00 84.62 213 PRO A O 1
ATOM 1749 N N . THR A 1 214 ? 24.551 6.852 -0.754 1.00 82.94 214 THR A N 1
ATOM 1750 C CA . THR A 1 214 ? 24.936 5.666 -1.543 1.00 82.94 214 THR A CA 1
ATOM 1751 C C . THR A 1 214 ? 24.344 5.690 -2.952 1.00 82.94 214 THR A C 1
ATOM 1753 O O . THR A 1 214 ? 25.044 5.367 -3.908 1.00 82.94 214 THR A O 1
ATOM 1756 N N . VAL A 1 215 ? 23.083 6.102 -3.111 1.00 77.62 215 VAL A N 1
ATOM 1757 C CA . VAL A 1 215 ? 22.448 6.220 -4.435 1.00 77.62 215 VAL A CA 1
ATOM 1758 C C . VAL A 1 215 ? 23.015 7.393 -5.236 1.00 77.62 215 VAL A C 1
ATOM 1760 O O . VAL A 1 215 ? 23.170 7.269 -6.448 1.00 77.62 215 VAL A O 1
ATOM 1763 N N . THR A 1 216 ? 23.390 8.493 -4.579 1.00 77.50 216 THR A N 1
ATOM 1764 C CA . THR A 1 216 ? 24.077 9.617 -5.239 1.00 77.50 216 THR A CA 1
ATOM 1765 C C . THR A 1 216 ? 25.468 9.213 -5.717 1.00 77.50 216 THR A C 1
ATOM 1767 O O . THR A 1 216 ? 25.787 9.416 -6.884 1.00 77.50 216 THR A O 1
ATOM 1770 N N . LEU A 1 217 ? 26.264 8.558 -4.867 1.00 80.94 217 LEU A N 1
ATOM 1771 C CA . LEU A 1 217 ? 27.588 8.048 -5.226 1.00 80.94 217 LEU A CA 1
ATOM 1772 C C . LEU A 1 217 ? 27.509 7.027 -6.371 1.00 80.94 217 LEU A C 1
ATOM 1774 O O . LEU A 1 217 ? 28.249 7.145 -7.343 1.00 80.94 217 LEU A O 1
ATOM 1778 N N . PHE A 1 218 ? 26.570 6.075 -6.307 1.00 78.31 218 PHE A N 1
ATOM 1779 C CA . PHE A 1 218 ? 26.321 5.129 -7.398 1.00 78.31 218 PHE A CA 1
ATOM 1780 C C . PHE A 1 218 ? 25.959 5.844 -8.709 1.00 78.31 218 PHE A C 1
ATOM 1782 O O . PHE A 1 218 ? 26.457 5.465 -9.765 1.00 78.31 218 PHE A O 1
ATOM 1789 N N . TYR A 1 219 ? 25.121 6.884 -8.655 1.00 75.25 219 TYR A N 1
ATOM 1790 C CA . TYR A 1 219 ? 24.729 7.643 -9.842 1.00 75.25 219 TYR A CA 1
ATOM 1791 C C . TYR A 1 219 ? 25.906 8.402 -10.471 1.00 75.25 219 TYR A C 1
ATOM 1793 O O . TYR A 1 219 ? 26.072 8.359 -11.690 1.00 75.25 219 TYR A O 1
ATOM 1801 N N . VAL A 1 220 ? 26.751 9.041 -9.653 1.00 74.25 220 VAL A N 1
ATOM 1802 C CA . VAL A 1 220 ? 27.966 9.726 -10.127 1.00 74.25 220 VAL A CA 1
ATOM 1803 C C . VAL A 1 220 ? 28.946 8.725 -10.746 1.00 74.25 220 VAL A C 1
ATOM 1805 O O . VAL A 1 220 ? 29.383 8.944 -11.869 1.00 74.25 220 VAL A O 1
ATOM 1808 N N . ILE A 1 221 ? 29.205 7.586 -10.091 1.00 74.19 221 ILE A N 1
ATOM 1809 C CA . ILE A 1 221 ? 30.036 6.497 -10.639 1.00 74.19 221 ILE A CA 1
ATOM 1810 C C . ILE A 1 221 ? 29.483 5.980 -11.977 1.00 74.19 221 ILE A C 1
ATOM 1812 O O . ILE A 1 221 ? 30.237 5.765 -12.922 1.00 74.19 221 ILE A O 1
ATOM 1816 N N . TYR A 1 222 ? 28.167 5.770 -12.070 1.00 70.06 222 TYR A N 1
ATOM 1817 C CA . TYR A 1 222 ? 27.533 5.170 -13.245 1.00 70.06 222 TYR A CA 1
ATOM 1818 C C . TYR A 1 222 ? 27.453 6.116 -14.453 1.00 70.06 222 TYR A C 1
ATOM 1820 O O . TYR A 1 222 ? 27.592 5.654 -15.586 1.00 70.06 222 TYR A O 1
ATOM 1828 N N . LYS A 1 223 ? 27.218 7.419 -14.231 1.00 69.06 223 LYS A N 1
ATOM 1829 C CA . LYS A 1 223 ? 26.956 8.393 -15.307 1.00 69.06 223 LYS A CA 1
ATOM 1830 C C . LYS A 1 223 ? 28.104 9.371 -15.577 1.00 69.06 223 LYS A C 1
ATOM 1832 O O . LYS A 1 223 ? 28.241 9.826 -16.708 1.00 69.06 223 LYS A O 1
ATOM 1837 N N . TYR A 1 224 ? 28.945 9.651 -14.582 1.00 71.38 224 TYR A N 1
ATOM 1838 C CA . TYR A 1 224 ? 30.075 10.583 -14.677 1.00 71.38 224 TYR A CA 1
ATOM 1839 C C . TYR A 1 224 ? 31.401 9.950 -14.195 1.00 71.38 224 TYR A C 1
ATOM 1841 O O . TYR A 1 224 ? 32.103 10.557 -13.385 1.00 71.38 224 TYR A O 1
ATOM 1849 N N . PRO A 1 225 ? 31.797 8.750 -14.679 1.00 69.69 225 PRO A N 1
ATOM 1850 C CA . PRO A 1 225 ? 33.005 8.066 -14.202 1.00 69.69 225 PRO A CA 1
ATOM 1851 C C . PRO A 1 225 ? 34.289 8.892 -14.398 1.00 69.69 225 PRO A C 1
ATOM 1853 O O . PRO A 1 225 ? 35.176 8.837 -13.551 1.00 69.69 225 PRO A O 1
ATOM 1856 N N . GLY A 1 226 ? 34.367 9.715 -15.453 1.00 68.50 226 GLY A N 1
ATOM 1857 C CA . GLY A 1 226 ? 35.502 10.616 -15.699 1.00 68.50 226 GLY A CA 1
ATOM 1858 C C . GLY A 1 226 ? 35.720 11.667 -14.601 1.00 68.50 226 GLY A C 1
ATOM 1859 O O . GLY A 1 226 ? 36.859 12.014 -14.319 1.00 68.50 226 GLY A O 1
ATOM 1860 N N . TRP A 1 227 ? 34.671 12.100 -13.886 1.00 73.06 227 TRP A N 1
ATOM 1861 C CA . TRP A 1 227 ? 34.817 13.010 -12.736 1.00 73.06 227 TRP A CA 1
ATOM 1862 C C . TRP A 1 227 ? 35.506 12.359 -11.525 1.00 73.06 227 TRP A C 1
ATOM 1864 O O . TRP A 1 227 ? 35.960 13.068 -10.632 1.00 73.06 227 TRP A O 1
ATOM 1874 N N . LEU A 1 228 ? 35.556 11.024 -11.470 1.00 72.50 228 LEU A N 1
ATOM 1875 C CA . LEU A 1 228 ? 36.173 10.262 -10.379 1.00 72.50 228 LEU A CA 1
ATOM 1876 C C . LEU A 1 228 ? 37.504 9.614 -10.778 1.00 72.50 228 LEU A C 1
ATOM 1878 O O . LEU A 1 228 ? 38.331 9.358 -9.908 1.00 72.50 228 LEU A O 1
ATOM 1882 N N . LEU A 1 229 ? 37.700 9.329 -12.068 1.00 73.75 229 LEU A N 1
ATOM 1883 C CA . LEU A 1 229 ? 38.905 8.684 -12.598 1.00 73.75 229 LEU A CA 1
ATOM 1884 C C . LEU A 1 229 ? 39.875 9.662 -13.282 1.00 73.75 229 LEU A C 1
ATOM 1886 O O . LEU A 1 229 ? 41.036 9.309 -13.476 1.00 73.75 229 LEU A O 1
ATOM 1890 N N . GLY A 1 230 ? 39.424 10.863 -13.652 1.00 64.69 230 GLY A N 1
ATOM 1891 C CA . GLY A 1 230 ? 40.152 11.766 -14.544 1.00 64.69 230 GLY A CA 1
ATOM 1892 C C . GLY A 1 230 ? 40.068 11.338 -16.015 1.00 64.69 230 GLY A C 1
ATOM 1893 O O . GLY A 1 230 ? 39.777 10.181 -16.337 1.00 64.69 230 GLY A O 1
ATOM 1894 N N . ASP A 1 231 ? 40.315 12.284 -16.920 1.00 57.44 231 ASP A N 1
ATOM 1895 C CA . ASP A 1 231 ? 40.285 12.023 -18.359 1.00 57.44 231 ASP A CA 1
ATOM 1896 C C . ASP A 1 231 ? 41.438 11.096 -18.781 1.00 57.44 231 ASP A C 1
ATOM 1898 O O . ASP A 1 231 ? 42.601 11.331 -18.458 1.00 57.44 231 ASP A O 1
ATOM 1902 N N . GLY A 1 232 ? 41.102 10.025 -19.509 1.00 59.44 232 GLY A N 1
ATOM 1903 C CA . GLY A 1 232 ? 42.048 9.023 -20.021 1.00 59.44 232 GLY A CA 1
ATOM 1904 C C . GLY A 1 232 ? 42.019 7.655 -19.323 1.00 59.44 232 GLY A C 1
ATOM 1905 O O . GLY A 1 232 ? 42.504 6.684 -19.899 1.00 59.44 232 GLY A O 1
ATOM 1906 N N . ASN A 1 233 ? 41.416 7.530 -18.135 1.00 64.19 233 ASN A N 1
ATOM 1907 C CA . ASN A 1 233 ? 41.318 6.251 -17.414 1.00 64.19 233 ASN A CA 1
ATOM 1908 C C . ASN A 1 233 ? 40.117 5.388 -17.866 1.00 64.19 233 ASN A C 1
ATOM 1910 O O . ASN A 1 233 ? 39.033 5.910 -18.131 1.00 64.19 233 ASN A O 1
ATOM 1914 N N . ASP A 1 234 ? 40.285 4.055 -17.928 1.00 69.31 234 ASP A N 1
ATOM 1915 C CA . ASP A 1 234 ? 39.243 3.119 -18.402 1.00 69.31 234 ASP A CA 1
ATOM 1916 C C . ASP A 1 234 ? 38.028 3.092 -17.436 1.00 69.31 234 ASP A C 1
ATOM 1918 O O . ASP A 1 234 ? 38.176 2.687 -16.276 1.00 69.31 234 ASP A O 1
ATOM 1922 N N . PRO A 1 235 ? 36.800 3.432 -17.891 1.00 65.00 235 PRO A N 1
ATOM 1923 C CA . PRO A 1 235 ? 35.575 3.330 -17.089 1.00 65.00 235 PRO A CA 1
ATOM 1924 C C . PRO A 1 235 ? 35.298 1.932 -16.506 1.00 65.00 235 PRO A C 1
ATOM 1926 O O . PRO A 1 235 ? 34.524 1.804 -15.552 1.00 65.00 235 PRO A O 1
ATOM 1929 N N . ARG A 1 236 ? 35.936 0.877 -17.034 1.00 69.44 236 ARG A N 1
ATOM 1930 C CA . ARG A 1 236 ? 35.902 -0.479 -16.465 1.00 69.44 236 ARG A CA 1
ATOM 1931 C C . ARG A 1 236 ? 36.535 -0.586 -15.076 1.00 69.44 236 ARG A C 1
ATOM 1933 O O . ARG A 1 236 ? 36.293 -1.590 -14.414 1.00 69.44 236 ARG A O 1
ATOM 1940 N N . ALA A 1 237 ? 37.257 0.425 -14.585 1.00 71.75 237 ALA A N 1
ATOM 1941 C CA . ALA A 1 237 ? 37.752 0.465 -13.204 1.00 71.75 237 ALA A CA 1
ATOM 1942 C C . ALA A 1 237 ? 36.637 0.276 -12.147 1.00 71.75 237 ALA A C 1
ATOM 1944 O O . ALA A 1 237 ? 36.895 -0.229 -11.057 1.00 71.75 237 ALA A O 1
ATOM 1945 N N . PHE A 1 238 ? 35.382 0.610 -12.480 1.00 72.62 238 PHE A N 1
ATOM 1946 C CA . PHE A 1 238 ? 34.211 0.379 -11.624 1.00 72.62 238 PHE A CA 1
ATOM 1947 C C . PHE A 1 238 ? 33.465 -0.946 -11.898 1.00 72.62 238 PHE A C 1
ATOM 1949 O O . PHE A 1 238 ? 32.353 -1.140 -11.399 1.00 72.62 238 PHE A O 1
ATOM 1956 N N . HIS A 1 239 ? 34.019 -1.867 -12.696 1.00 76.31 239 HIS A N 1
ATOM 1957 C CA . HIS A 1 239 ? 33.413 -3.181 -12.931 1.00 76.31 239 HIS A CA 1
ATOM 1958 C C . HIS A 1 239 ? 33.713 -4.150 -11.783 1.00 76.31 239 HIS A C 1
ATOM 1960 O O . HIS A 1 239 ? 34.863 -4.470 -11.495 1.00 76.31 239 HIS A O 1
ATOM 1966 N N . LEU A 1 240 ? 32.660 -4.708 -11.187 1.00 75.81 240 LEU A N 1
ATOM 1967 C CA . LEU A 1 240 ? 32.768 -5.766 -10.184 1.00 75.81 240 LEU A CA 1
ATOM 1968 C C . LEU A 1 240 ? 32.583 -7.126 -10.869 1.00 75.81 240 LEU A C 1
ATOM 1970 O O . LEU A 1 240 ? 31.585 -7.336 -11.561 1.00 75.81 240 LEU A O 1
ATOM 1974 N N . LEU A 1 241 ? 33.541 -8.043 -10.692 1.00 81.88 241 LEU A N 1
ATOM 1975 C CA . LEU A 1 241 ? 33.561 -9.368 -11.344 1.00 81.88 241 LEU A CA 1
ATOM 1976 C C . LEU A 1 241 ? 33.358 -9.279 -12.876 1.00 81.88 241 LEU A C 1
ATOM 1978 O O . LEU A 1 241 ? 32.580 -10.026 -13.466 1.00 81.88 241 LEU A O 1
ATOM 1982 N N . GLY A 1 242 ? 34.006 -8.297 -13.513 1.00 74.62 242 GLY A N 1
ATOM 1983 C CA . GLY A 1 242 ? 33.907 -8.033 -14.955 1.00 74.62 242 GLY A CA 1
ATOM 1984 C C . GLY A 1 242 ? 32.593 -7.387 -15.423 1.00 74.62 242 GLY A C 1
ATOM 1985 O O . GLY A 1 242 ? 32.477 -7.045 -16.600 1.00 74.62 242 GLY A O 1
ATOM 1986 N N . LYS A 1 243 ? 31.612 -7.172 -14.534 1.00 74.06 243 LYS A N 1
ATOM 1987 C CA . LYS A 1 243 ? 30.284 -6.634 -14.872 1.00 74.06 243 LYS A CA 1
ATOM 1988 C C . LYS A 1 243 ? 30.081 -5.194 -14.407 1.00 74.06 243 LYS A C 1
ATOM 1990 O O . LYS A 1 243 ? 30.565 -4.783 -13.353 1.00 74.06 243 LYS A O 1
ATOM 1995 N N . SER A 1 244 ? 29.328 -4.441 -15.207 1.00 72.75 244 SER A N 1
ATOM 1996 C CA . SER A 1 244 ? 29.070 -3.016 -14.988 1.00 72.75 244 SER A CA 1
ATOM 1997 C C . SER A 1 244 ? 28.217 -2.747 -13.732 1.00 72.75 244 SER A C 1
ATOM 1999 O O . SER A 1 244 ? 27.417 -3.600 -13.328 1.00 72.75 244 SER A O 1
ATOM 2001 N N . PRO A 1 245 ? 28.293 -1.540 -13.134 1.00 71.75 245 PRO A N 1
ATOM 2002 C CA . PRO A 1 245 ? 27.419 -1.154 -12.022 1.00 71.75 245 PRO A CA 1
ATOM 2003 C C . PRO A 1 245 ? 25.919 -1.274 -12.351 1.00 71.75 245 PRO A C 1
ATOM 2005 O O . PRO A 1 245 ? 25.120 -1.634 -11.485 1.00 71.75 245 PRO A O 1
ATOM 2008 N N . GLY A 1 246 ? 25.532 -1.037 -13.612 1.00 71.81 246 GLY A N 1
ATOM 2009 C CA . GLY A 1 246 ? 24.152 -1.184 -14.089 1.00 71.81 246 GLY A CA 1
ATOM 2010 C C . GLY A 1 246 ? 23.645 -2.631 -14.047 1.00 71.81 246 GLY A C 1
ATOM 2011 O O . GLY A 1 246 ? 22.522 -2.871 -13.596 1.00 71.81 246 GLY A O 1
ATOM 2012 N N . PHE A 1 247 ? 24.488 -3.603 -14.425 1.00 76.62 247 PHE A N 1
ATOM 2013 C CA . PHE A 1 247 ? 24.172 -5.029 -14.289 1.00 76.62 247 PHE A CA 1
ATOM 2014 C C . PHE A 1 247 ? 23.915 -5.400 -12.823 1.00 76.62 247 PHE A C 1
ATOM 2016 O O . PHE A 1 247 ? 22.897 -6.021 -12.502 1.00 76.62 247 PHE A O 1
ATOM 2023 N N . TRP A 1 248 ? 24.794 -4.971 -11.913 1.00 79.00 248 TRP A N 1
ATOM 2024 C CA . TRP A 1 248 ? 24.658 -5.265 -10.484 1.00 79.00 248 TRP A CA 1
ATOM 2025 C C . TRP A 1 248 ? 23.426 -4.609 -9.858 1.00 79.00 248 TRP A C 1
ATOM 2027 O O . TRP A 1 248 ? 22.705 -5.272 -9.112 1.00 79.00 248 TRP A O 1
ATOM 2037 N N . TYR A 1 249 ? 23.109 -3.364 -10.226 1.00 78.62 249 TYR A N 1
ATOM 2038 C CA . TYR A 1 249 ? 21.858 -2.711 -9.835 1.00 78.62 249 TYR A CA 1
ATOM 2039 C C . TYR A 1 249 ? 20.628 -3.516 -10.286 1.00 78.62 249 TYR A C 1
ATOM 2041 O O . TYR A 1 249 ? 19.773 -3.848 -9.461 1.00 78.62 249 TYR A O 1
ATOM 2049 N N . GLY A 1 250 ? 20.558 -3.893 -11.569 1.00 79.69 250 GLY A N 1
ATOM 2050 C CA . GLY A 1 250 ? 19.448 -4.684 -12.114 1.00 79.69 250 GLY A CA 1
ATOM 2051 C C . GLY A 1 250 ? 19.313 -6.064 -11.459 1.00 79.69 250 GLY A C 1
ATOM 2052 O O . GLY A 1 250 ? 18.197 -6.523 -11.198 1.00 79.69 250 GLY A O 1
ATOM 2053 N N . THR A 1 251 ? 20.445 -6.689 -11.124 1.00 83.75 251 THR A N 1
ATOM 2054 C CA . THR A 1 251 ? 20.533 -7.985 -10.433 1.00 83.75 251 THR A CA 1
ATOM 2055 C C . THR A 1 251 ? 20.032 -7.895 -8.992 1.00 83.75 251 THR A C 1
ATOM 2057 O O . THR A 1 251 ? 19.171 -8.680 -8.593 1.00 83.75 251 THR A O 1
ATOM 2060 N N . VAL A 1 252 ? 20.498 -6.915 -8.210 1.00 86.44 252 VAL A N 1
ATOM 2061 C CA . VAL A 1 252 ? 20.063 -6.704 -6.816 1.00 86.44 252 VAL A CA 1
ATOM 2062 C C . VAL A 1 252 ? 18.582 -6.316 -6.753 1.00 86.44 252 VAL A C 1
ATOM 2064 O O . VAL A 1 252 ? 17.834 -6.883 -5.954 1.00 86.44 252 VAL A O 1
ATOM 2067 N N . TYR A 1 253 ? 18.130 -5.417 -7.634 1.00 86.44 253 TYR A N 1
ATOM 2068 C CA . TYR A 1 253 ? 16.722 -5.024 -7.756 1.00 86.44 253 TYR A CA 1
ATOM 2069 C C . TYR A 1 253 ? 15.828 -6.239 -8.033 1.00 86.44 253 TYR A C 1
ATOM 2071 O O . TYR A 1 253 ? 14.856 -6.491 -7.315 1.00 86.44 253 TYR A O 1
ATOM 2079 N N . THR A 1 254 ? 16.182 -7.027 -9.052 1.00 89.38 254 THR A N 1
ATOM 2080 C CA . THR A 1 254 ? 15.429 -8.220 -9.460 1.00 89.38 254 THR A CA 1
ATOM 2081 C C . THR A 1 254 ? 15.447 -9.285 -8.371 1.00 89.38 254 THR A C 1
ATOM 2083 O O . THR A 1 254 ? 14.401 -9.850 -8.066 1.00 89.38 254 THR A O 1
ATOM 2086 N N . THR A 1 255 ? 16.583 -9.502 -7.707 1.00 93.19 255 THR A N 1
ATOM 2087 C CA . THR A 1 255 ? 16.706 -10.450 -6.589 1.00 93.19 255 THR A CA 1
ATOM 2088 C C . THR A 1 255 ? 15.787 -10.071 -5.426 1.00 93.19 255 THR A C 1
ATOM 2090 O O . THR A 1 255 ? 15.065 -10.924 -4.907 1.00 93.19 255 THR A O 1
ATOM 2093 N N . LEU A 1 256 ? 15.736 -8.788 -5.048 1.00 92.06 256 LEU A N 1
ATOM 2094 C CA . LEU A 1 256 ? 14.861 -8.300 -3.979 1.00 92.06 256 LEU A CA 1
ATOM 2095 C C . LEU A 1 256 ? 13.377 -8.459 -4.341 1.00 92.06 256 LEU A C 1
ATOM 2097 O O . LEU A 1 256 ? 12.593 -8.946 -3.520 1.00 92.06 256 LEU A O 1
ATOM 2101 N N . VAL A 1 257 ? 12.980 -8.078 -5.559 1.00 94.06 257 VAL A N 1
ATOM 2102 C CA . VAL A 1 257 ? 11.588 -8.187 -6.027 1.00 94.06 257 VAL A CA 1
ATOM 2103 C C . VAL A 1 257 ? 11.167 -9.651 -6.160 1.00 94.06 257 VAL A C 1
ATOM 2105 O O . VAL A 1 257 ? 10.190 -10.063 -5.528 1.00 94.06 257 VAL A O 1
ATOM 2108 N N . CYS A 1 258 ? 11.907 -10.455 -6.925 1.00 96.62 258 CYS A N 1
ATOM 2109 C CA . CYS A 1 258 ? 11.577 -11.853 -7.193 1.00 96.62 258 CYS A CA 1
ATOM 2110 C C . CYS A 1 258 ? 11.661 -12.706 -5.923 1.00 96.62 258 CYS A C 1
ATOM 2112 O O . CYS A 1 258 ? 10.731 -13.462 -5.651 1.00 96.62 258 CYS A O 1
ATOM 2114 N N . GLY A 1 259 ? 12.693 -12.528 -5.091 1.00 97.12 259 GLY A N 1
ATOM 2115 C CA . GLY A 1 259 ? 12.819 -13.212 -3.801 1.00 97.12 259 GLY A CA 1
ATOM 2116 C C . GLY A 1 259 ? 11.675 -12.878 -2.839 1.00 97.12 259 GLY A C 1
ATOM 2117 O O . GLY A 1 259 ? 11.120 -13.773 -2.200 1.00 97.12 259 GLY A O 1
ATOM 2118 N N . THR A 1 260 ? 11.233 -11.614 -2.794 1.00 96.25 260 THR A N 1
ATOM 2119 C CA . THR A 1 260 ? 10.055 -11.229 -1.996 1.00 96.25 260 THR A CA 1
ATOM 2120 C C . THR A 1 260 ? 8.772 -11.861 -2.540 1.00 96.25 260 THR A C 1
ATOM 2122 O O . THR A 1 260 ? 7.972 -12.377 -1.758 1.00 96.25 260 THR A O 1
ATOM 2125 N N . CYS A 1 261 ? 8.567 -11.866 -3.860 1.00 96.69 261 CYS A N 1
ATOM 2126 C CA . CYS A 1 261 ? 7.386 -12.479 -4.475 1.00 96.69 261 CYS A CA 1
ATOM 2127 C C . CYS A 1 261 ? 7.356 -13.997 -4.247 1.00 96.69 261 CYS A C 1
ATOM 2129 O O . CYS A 1 261 ? 6.335 -14.528 -3.811 1.00 96.69 261 CYS A O 1
ATOM 2131 N N . LEU A 1 262 ? 8.488 -14.679 -4.436 1.00 97.12 262 LEU A N 1
ATOM 2132 C CA . LEU A 1 262 ? 8.653 -16.108 -4.178 1.00 97.12 262 LEU A CA 1
ATOM 2133 C C . LEU A 1 262 ? 8.378 -16.449 -2.703 1.00 97.12 262 LEU A C 1
ATOM 2135 O O . LEU A 1 262 ? 7.612 -17.366 -2.416 1.00 97.12 262 LEU A O 1
ATOM 2139 N N . TRP A 1 263 ? 8.891 -15.654 -1.758 1.00 96.38 263 TRP A N 1
ATOM 2140 C CA . TRP A 1 263 ? 8.586 -15.792 -0.327 1.00 96.38 263 TRP A CA 1
ATOM 2141 C C . TRP A 1 263 ? 7.099 -15.590 0.001 1.00 96.38 263 TRP A C 1
ATOM 2143 O O . TRP A 1 263 ? 6.560 -16.283 0.869 1.00 96.38 263 TRP A O 1
ATOM 2153 N N . VAL A 1 264 ? 6.401 -14.670 -0.677 1.00 95.81 264 VAL A N 1
ATOM 2154 C CA . VAL A 1 264 ? 4.941 -14.533 -0.537 1.00 95.81 264 VAL A CA 1
ATOM 2155 C C . VAL A 1 264 ? 4.238 -15.791 -1.043 1.00 95.81 264 VAL A C 1
ATOM 2157 O O . VAL A 1 264 ? 3.439 -16.360 -0.294 1.00 95.81 264 VAL A O 1
ATOM 2160 N N . LEU A 1 265 ? 4.568 -16.242 -2.256 1.00 96.50 265 LEU A N 1
ATOM 2161 C CA . LEU A 1 265 ? 3.946 -17.387 -2.924 1.00 96.50 265 LEU A CA 1
ATOM 2162 C C . LEU A 1 265 ? 4.153 -18.694 -2.145 1.00 96.50 265 LEU A C 1
ATOM 2164 O O . LEU A 1 265 ? 3.161 -19.290 -1.726 1.00 96.50 265 LEU A O 1
ATOM 2168 N N . ILE A 1 266 ? 5.405 -19.078 -1.857 1.00 96.38 266 ILE A N 1
ATOM 2169 C CA . ILE A 1 266 ? 5.752 -20.289 -1.085 1.00 96.38 266 ILE A CA 1
ATOM 2170 C C . ILE A 1 266 ? 5.073 -20.271 0.286 1.00 96.38 266 ILE A C 1
ATOM 2172 O O . ILE A 1 266 ? 4.495 -21.263 0.717 1.00 96.38 266 ILE A O 1
ATOM 2176 N N . SER A 1 267 ? 5.084 -19.127 0.979 1.00 93.31 267 SER A N 1
ATOM 2177 C CA . SER A 1 267 ? 4.472 -19.052 2.309 1.00 93.31 267 SER A CA 1
ATOM 2178 C C . SER A 1 267 ? 2.953 -19.220 2.315 1.00 93.31 267 SER A C 1
ATOM 2180 O O . SER A 1 267 ? 2.395 -19.474 3.381 1.00 93.31 267 SER A O 1
ATOM 2182 N N . SER A 1 268 ? 2.287 -18.969 1.179 1.00 92.44 268 SER A N 1
ATOM 2183 C CA . SER A 1 268 ? 0.830 -18.968 0.987 1.00 92.44 268 SER A CA 1
ATOM 2184 C C . SER A 1 268 ? 0.018 -18.285 2.113 1.00 92.44 268 SER A C 1
ATOM 2186 O O . SER A 1 268 ? -1.142 -18.629 2.344 1.00 92.44 268 SER A O 1
ATOM 2188 N N . ARG A 1 269 ? 0.594 -17.294 2.814 1.00 92.00 269 ARG A N 1
ATOM 2189 C CA . ARG A 1 269 ? -0.024 -16.562 3.939 1.00 92.00 269 ARG A CA 1
ATOM 2190 C C . ARG A 1 269 ? -0.353 -15.130 3.538 1.00 92.00 269 ARG A C 1
ATOM 2192 O O . ARG A 1 269 ? 0.515 -14.419 3.029 1.00 92.00 269 ARG A O 1
ATOM 2199 N N . ASN A 1 270 ? -1.559 -14.669 3.863 1.00 91.75 270 ASN A N 1
ATOM 2200 C CA . ASN A 1 270 ? -1.980 -13.287 3.657 1.00 91.75 270 ASN A CA 1
ATOM 2201 C C . ASN A 1 270 ? -1.015 -12.308 4.352 1.00 91.75 270 ASN A C 1
ATOM 2203 O O . ASN A 1 270 ? -0.743 -12.397 5.556 1.00 91.75 270 ASN A O 1
ATOM 2207 N N . ARG A 1 271 ? -0.450 -11.375 3.577 1.00 92.00 271 ARG A N 1
ATOM 2208 C CA . ARG A 1 271 ? 0.533 -10.406 4.079 1.00 92.00 271 ARG A CA 1
ATOM 2209 C C . ARG A 1 271 ? -0.075 -9.064 4.478 1.00 92.00 271 ARG A C 1
ATOM 2211 O O . ARG A 1 271 ? 0.548 -8.366 5.274 1.00 92.00 271 ARG A O 1
ATOM 2218 N N . TYR A 1 272 ? -1.283 -8.726 4.040 1.00 90.25 272 TYR A N 1
ATOM 2219 C CA . TYR A 1 272 ? -1.949 -7.479 4.424 1.00 90.25 272 TYR A CA 1
ATOM 2220 C C . TYR A 1 272 ? -2.458 -7.537 5.874 1.00 90.25 272 TYR A C 1
ATOM 2222 O O . TYR A 1 272 ? -2.291 -6.575 6.627 1.00 90.25 272 TYR A O 1
ATOM 2230 N N . GLN A 1 273 ? -2.956 -8.694 6.322 1.00 88.12 273 GLN A N 1
ATOM 2231 C CA . GLN A 1 273 ? -3.448 -8.880 7.692 1.00 88.12 273 GLN A CA 1
ATOM 2232 C C . GLN A 1 273 ? -2.361 -8.712 8.782 1.00 88.12 273 GLN A C 1
ATOM 2234 O O . GLN A 1 273 ? -1.204 -9.139 8.656 1.00 88.12 273 GLN A O 1
ATOM 2239 N N . ARG A 1 274 ? -2.765 -8.087 9.901 1.00 79.12 274 ARG A N 1
ATOM 2240 C CA . ARG A 1 274 ? -1.932 -7.817 11.095 1.00 79.12 274 ARG A CA 1
ATOM 2241 C C . ARG A 1 274 ? -2.034 -8.874 12.204 1.00 79.12 274 ARG A C 1
ATOM 2243 O O . ARG A 1 274 ? -1.216 -8.838 13.118 1.00 79.12 274 ARG A O 1
ATOM 2250 N N . SER A 1 275 ? -3.016 -9.773 12.139 1.00 76.19 275 SER A N 1
ATOM 2251 C CA . SER A 1 275 ? -3.232 -10.833 13.134 1.00 76.19 275 SER A CA 1
ATOM 2252 C C . SER A 1 275 ? -2.052 -11.819 13.214 1.00 76.19 275 SER A C 1
ATOM 2254 O O . SER A 1 275 ? -1.299 -11.978 12.247 1.00 76.19 275 SER A O 1
ATOM 2256 N N . LYS A 1 276 ? -1.913 -12.508 14.360 1.00 72.62 276 LYS A N 1
ATOM 2257 C CA . LYS A 1 276 ? -1.038 -13.687 14.502 1.00 72.62 276 LYS A CA 1
ATOM 2258 C C . LYS A 1 276 ? -1.560 -14.850 13.642 1.00 72.62 276 LYS A C 1
ATOM 2260 O O . LYS A 1 276 ? -0.798 -15.406 12.855 1.00 72.62 276 LYS A O 1
ATOM 2265 N N . LYS A 1 277 ? -2.860 -15.165 13.741 1.00 79.00 277 LYS A N 1
ATOM 2266 C CA . LYS A 1 277 ? -3.562 -16.129 12.873 1.00 79.00 277 LYS A CA 1
ATOM 2267 C C . LYS A 1 277 ? -3.959 -15.413 11.579 1.00 79.00 277 LYS A C 1
ATOM 2269 O O . LYS A 1 277 ? -4.770 -14.491 11.617 1.00 79.00 277 LYS A O 1
ATOM 2274 N N . LYS A 1 278 ? -3.341 -15.791 10.460 1.00 84.75 278 LYS A N 1
ATOM 2275 C CA . LYS A 1 278 ? -3.535 -15.169 9.140 1.00 84.75 278 LYS A CA 1
ATOM 2276 C C . LYS A 1 278 ? -4.308 -16.100 8.221 1.00 84.75 278 LYS A C 1
ATOM 2278 O O . LYS A 1 278 ? -4.055 -17.301 8.233 1.00 84.75 278 LYS A O 1
ATOM 2283 N N . SER A 1 279 ? -5.178 -15.526 7.399 1.00 88.62 279 SER A N 1
ATOM 2284 C CA . SER A 1 279 ? -5.803 -16.231 6.275 1.00 88.62 279 SER A CA 1
ATOM 2285 C C . SER A 1 279 ? -4.760 -16.718 5.246 1.00 88.62 279 SER A C 1
ATOM 2287 O O . SER A 1 279 ? -3.637 -16.187 5.194 1.00 88.62 279 SER A O 1
ATOM 2289 N N . PRO A 1 280 ? -5.098 -17.726 4.421 1.00 93.31 280 PRO A N 1
ATOM 2290 C CA . PRO A 1 280 ? -4.293 -18.094 3.260 1.00 93.31 280 PRO A CA 1
ATOM 2291 C C . PRO A 1 280 ? -4.221 -16.951 2.232 1.00 93.31 280 PRO A C 1
ATOM 2293 O O . PRO A 1 280 ? -5.028 -16.024 2.231 1.00 93.31 280 PRO A O 1
ATOM 2296 N N . LEU A 1 281 ? -3.231 -17.006 1.341 1.00 93.69 281 LEU A N 1
ATOM 2297 C CA . LEU A 1 281 ? -3.088 -16.059 0.236 1.00 93.69 281 LEU A CA 1
ATOM 2298 C C . LEU A 1 281 ? -4.186 -16.298 -0.816 1.00 93.69 281 LEU A C 1
ATOM 2300 O O . LEU A 1 281 ? -4.218 -17.363 -1.445 1.00 93.69 281 LEU A O 1
ATOM 2304 N N . SER A 1 282 ? -5.050 -15.296 -1.010 1.00 94.62 282 SER A N 1
ATOM 2305 C CA . SER A 1 282 ? -6.185 -15.331 -1.941 1.00 94.62 282 SER A CA 1
ATOM 2306 C C . SER A 1 282 ? -5.759 -15.603 -3.391 1.00 94.62 282 SER A C 1
ATOM 2308 O O . SER A 1 282 ? -4.632 -15.298 -3.794 1.00 94.62 282 SER A O 1
ATOM 2310 N N . LYS A 1 283 ? -6.677 -16.150 -4.207 1.00 95.50 283 LYS A N 1
ATOM 2311 C CA . LYS A 1 283 ? -6.435 -16.414 -5.641 1.00 95.50 283 LYS A CA 1
ATOM 2312 C C . LYS A 1 283 ? -5.968 -15.145 -6.378 1.00 95.50 283 LYS A C 1
ATOM 2314 O O . LYS A 1 283 ? -5.022 -15.211 -7.160 1.00 95.50 283 LYS A O 1
ATOM 2319 N N . TYR A 1 284 ? -6.556 -13.987 -6.057 1.00 94.25 284 TYR A N 1
ATOM 2320 C CA . TYR A 1 284 ? -6.190 -12.691 -6.641 1.00 94.25 284 TYR A CA 1
ATOM 2321 C C . TYR A 1 284 ? -4.749 -12.277 -6.307 1.00 94.25 284 TYR A C 1
ATOM 2323 O O . TYR A 1 284 ? -3.972 -11.958 -7.206 1.00 94.25 284 TYR A O 1
ATOM 2331 N N . GLN A 1 285 ? -4.356 -12.329 -5.028 1.00 95.62 285 GLN A N 1
ATOM 2332 C CA . GLN A 1 285 ? -2.991 -11.974 -4.625 1.00 95.62 285 GLN A CA 1
ATOM 2333 C C . GLN A 1 285 ? -1.956 -12.976 -5.144 1.00 95.62 285 GLN A C 1
ATOM 2335 O O . GLN A 1 285 ? -0.868 -12.568 -5.543 1.00 95.62 285 GLN A O 1
ATOM 2340 N N . ARG A 1 286 ? -2.292 -14.271 -5.192 1.00 96.69 286 ARG A N 1
ATOM 2341 C CA . ARG A 1 286 ? -1.433 -15.313 -5.777 1.00 96.69 286 ARG A CA 1
ATOM 2342 C C . ARG A 1 286 ? -1.139 -15.025 -7.251 1.00 96.69 286 ARG A C 1
ATOM 2344 O O . ARG A 1 286 ? 0.027 -14.994 -7.628 1.00 96.69 286 ARG A O 1
ATOM 2351 N N . GLY A 1 287 ? -2.172 -14.727 -8.045 1.00 95.94 287 GLY A N 1
ATOM 2352 C CA . GLY A 1 287 ? -2.014 -14.310 -9.442 1.00 95.94 287 GLY A CA 1
ATOM 2353 C C . GLY A 1 287 ? -1.154 -13.051 -9.583 1.00 95.94 287 GLY A C 1
ATOM 2354 O O . GLY A 1 287 ? -0.207 -13.043 -10.364 1.00 95.94 287 GLY A O 1
ATOM 2355 N N . LYS A 1 288 ? -1.408 -12.022 -8.763 1.00 95.50 288 LYS A N 1
ATOM 2356 C CA . LYS A 1 288 ? -0.642 -10.767 -8.787 1.00 95.50 288 LYS A CA 1
ATOM 2357 C C . LYS A 1 288 ? 0.845 -10.970 -8.477 1.00 95.50 288 LYS A C 1
ATOM 2359 O O . LYS A 1 288 ? 1.690 -10.462 -9.204 1.00 95.50 288 LYS A O 1
ATOM 2364 N N . PHE A 1 289 ? 1.188 -11.711 -7.421 1.00 96.88 289 PHE A N 1
ATOM 2365 C CA . PHE A 1 289 ? 2.594 -11.930 -7.053 1.00 96.88 289 PHE A CA 1
ATOM 2366 C C . PHE A 1 289 ? 3.327 -12.884 -8.009 1.00 96.88 289 PHE A C 1
ATOM 2368 O O . PHE A 1 289 ? 4.524 -12.703 -8.215 1.00 96.88 289 PHE A O 1
ATOM 2375 N N . ALA A 1 290 ? 2.628 -13.823 -8.656 1.00 97.19 290 ALA A N 1
ATOM 2376 C CA . ALA A 1 290 ? 3.189 -14.591 -9.770 1.00 97.19 290 ALA A CA 1
ATOM 2377 C C . ALA A 1 290 ? 3.440 -13.700 -11.004 1.00 97.19 290 ALA A C 1
ATOM 2379 O O . ALA A 1 290 ? 4.521 -13.746 -11.584 1.00 97.19 290 ALA A O 1
ATOM 2380 N N . SER A 1 291 ? 2.485 -12.830 -11.350 1.00 95.56 291 SER A N 1
ATOM 2381 C CA . SER A 1 291 ? 2.611 -11.844 -12.433 1.00 95.56 291 SER A CA 1
ATOM 2382 C C . SER A 1 291 ? 3.823 -10.928 -12.236 1.00 95.56 291 SER A C 1
ATOM 2384 O O . SER A 1 291 ? 4.649 -10.806 -13.135 1.00 95.56 291 SER A O 1
ATOM 2386 N N . ILE A 1 292 ? 3.987 -10.359 -11.035 1.00 95.75 292 ILE A N 1
ATOM 2387 C CA . ILE A 1 292 ? 5.145 -9.522 -10.681 1.00 95.75 292 ILE A CA 1
ATOM 2388 C C . ILE A 1 292 ? 6.457 -10.312 -10.804 1.00 95.75 292 ILE A C 1
ATOM 2390 O O . ILE A 1 292 ? 7.422 -9.794 -11.363 1.00 95.75 292 ILE A O 1
ATOM 2394 N N . PHE A 1 293 ? 6.500 -11.557 -10.312 1.00 97.06 293 PHE A N 1
ATOM 2395 C CA . PHE A 1 293 ? 7.687 -12.416 -10.389 1.00 97.06 293 PHE A CA 1
ATOM 2396 C C . PHE A 1 293 ? 8.115 -12.670 -11.842 1.00 97.06 293 PHE A C 1
ATOM 2398 O O . PHE A 1 293 ? 9.259 -12.392 -12.196 1.00 97.06 293 PHE A O 1
ATOM 2405 N N . PHE A 1 294 ? 7.203 -13.137 -12.701 1.00 95.75 294 PHE A N 1
ATOM 2406 C CA . PHE A 1 294 ? 7.531 -13.443 -14.097 1.00 95.75 294 PHE A CA 1
ATOM 2407 C C . PHE A 1 294 ? 7.793 -12.187 -14.936 1.00 95.75 294 PHE A C 1
ATOM 2409 O O . PHE A 1 294 ? 8.727 -12.186 -15.735 1.00 95.75 294 PHE A O 1
ATOM 2416 N N . ALA A 1 295 ? 7.047 -11.095 -14.729 1.00 91.44 295 ALA A N 1
ATOM 2417 C CA . ALA A 1 295 ? 7.306 -9.826 -15.409 1.00 91.44 295 ALA A CA 1
ATOM 2418 C C . ALA A 1 295 ? 8.688 -9.259 -15.046 1.00 91.44 295 ALA A C 1
ATOM 2420 O O . ALA A 1 295 ? 9.425 -8.815 -15.925 1.00 91.44 295 ALA A O 1
ATOM 2421 N N . GLN A 1 296 ? 9.073 -9.315 -13.766 1.00 92.19 296 GLN A N 1
ATOM 2422 C CA . GLN A 1 296 ? 10.385 -8.847 -13.332 1.00 92.19 296 GLN A CA 1
ATOM 2423 C C . GLN A 1 296 ? 11.519 -9.745 -13.836 1.00 92.19 296 GLN A C 1
ATOM 2425 O O . GLN A 1 296 ? 12.492 -9.231 -14.382 1.00 92.19 296 GLN A O 1
ATOM 2430 N N . LEU A 1 297 ? 11.399 -11.065 -13.670 1.00 91.12 297 LEU A N 1
ATOM 2431 C CA . LEU A 1 297 ? 12.443 -12.013 -14.053 1.00 91.12 297 LEU A CA 1
ATOM 2432 C C . LEU A 1 297 ? 12.632 -12.075 -15.574 1.00 91.12 297 LEU A C 1
ATOM 2434 O O . LEU A 1 297 ? 13.758 -11.988 -16.053 1.00 91.12 297 LEU A O 1
ATOM 2438 N N . ILE A 1 298 ? 11.547 -12.216 -16.337 1.00 88.50 298 ILE A N 1
ATOM 2439 C CA . ILE A 1 298 ? 11.624 -12.436 -17.784 1.00 88.50 298 ILE A CA 1
ATOM 2440 C C . ILE A 1 298 ? 11.735 -11.100 -18.519 1.00 88.50 298 ILE A C 1
ATOM 2442 O O . ILE A 1 298 ? 12.741 -10.854 -19.175 1.00 88.50 298 ILE A O 1
ATOM 2446 N N . ALA A 1 299 ? 10.735 -10.220 -18.404 1.00 81.81 299 ALA A N 1
ATOM 2447 C CA . ALA A 1 299 ? 10.633 -9.043 -19.271 1.00 81.81 299 ALA A CA 1
ATOM 2448 C C . ALA A 1 299 ? 11.587 -7.898 -18.888 1.00 81.81 299 ALA A C 1
ATOM 2450 O O . ALA A 1 299 ? 12.098 -7.223 -19.778 1.00 81.81 299 ALA A O 1
ATOM 2451 N N . PHE A 1 300 ? 11.847 -7.678 -17.592 1.00 80.88 300 PHE A N 1
ATOM 2452 C CA . PHE A 1 300 ? 12.704 -6.571 -17.128 1.00 80.88 300 PHE A CA 1
ATOM 2453 C C . PHE A 1 300 ? 14.139 -6.965 -16.760 1.00 80.88 300 PHE A C 1
ATOM 2455 O O . PHE A 1 300 ? 14.950 -6.070 -16.537 1.00 80.88 300 PHE A O 1
ATOM 2462 N N . TYR A 1 301 ? 14.463 -8.260 -16.692 1.00 83.00 301 TYR A N 1
ATOM 2463 C CA . TYR A 1 301 ? 15.810 -8.726 -16.349 1.00 83.00 301 TYR A CA 1
ATOM 2464 C C . TYR A 1 301 ? 16.420 -9.636 -17.418 1.00 83.00 301 TYR A C 1
ATOM 2466 O O . TYR A 1 301 ? 17.429 -9.260 -18.000 1.00 83.00 301 TYR A O 1
ATOM 2474 N N . LEU A 1 302 ? 15.825 -10.791 -17.737 1.00 80.75 302 LEU A N 1
ATOM 2475 C CA . LEU A 1 302 ? 16.416 -11.709 -18.722 1.00 80.75 302 LEU A CA 1
ATOM 2476 C C . LEU A 1 302 ? 16.361 -11.162 -20.157 1.00 80.75 302 LEU A C 1
ATOM 2478 O O . LEU A 1 302 ? 17.369 -11.204 -20.858 1.00 80.75 302 LEU A O 1
ATOM 2482 N N . LEU A 1 303 ? 15.217 -10.634 -20.602 1.00 74.38 303 LEU A N 1
ATOM 2483 C CA . LEU A 1 303 ? 15.007 -10.215 -21.994 1.00 74.38 303 LEU A CA 1
ATOM 2484 C C . LEU A 1 303 ? 16.022 -9.150 -22.484 1.00 74.38 303 LEU A C 1
ATOM 2486 O O . LEU A 1 303 ? 16.548 -9.335 -23.585 1.00 74.38 303 LEU A O 1
ATOM 2490 N N . PRO A 1 304 ? 16.383 -8.107 -21.697 1.00 69.94 304 PRO A N 1
ATOM 2491 C CA . PRO A 1 304 ? 17.452 -7.167 -22.051 1.00 69.94 304 PRO A CA 1
ATOM 2492 C C . PRO A 1 304 ? 18.838 -7.785 -22.287 1.00 69.94 304 PRO A C 1
ATOM 2494 O O . PRO A 1 304 ? 19.600 -7.219 -23.064 1.00 69.94 304 PRO A O 1
ATOM 2497 N N . TYR A 1 305 ? 19.171 -8.921 -21.660 1.00 68.75 305 TYR A N 1
ATOM 2498 C CA . TYR A 1 305 ? 20.467 -9.598 -21.841 1.00 68.75 305 TYR A CA 1
ATOM 2499 C C . TYR A 1 305 ? 20.407 -10.730 -22.880 1.00 68.75 305 TYR A C 1
ATOM 2501 O O . TYR A 1 305 ? 21.362 -10.939 -23.624 1.00 68.75 305 TYR A O 1
ATOM 2509 N N . VAL A 1 306 ? 19.275 -11.435 -22.991 1.00 67.50 306 VAL A N 1
ATOM 2510 C CA . VAL A 1 306 ? 19.091 -12.526 -23.965 1.00 67.50 306 VAL A CA 1
ATOM 2511 C C . VAL A 1 306 ? 18.988 -11.997 -25.401 1.00 67.50 306 VAL A C 1
ATOM 2513 O O . VAL A 1 306 ? 19.604 -12.569 -26.297 1.00 67.50 306 VAL A O 1
ATOM 2516 N N . LEU A 1 307 ? 18.256 -10.903 -25.653 1.00 65.56 307 LEU A N 1
ATOM 2517 C CA . LEU A 1 307 ? 18.069 -10.404 -27.026 1.00 65.56 307 LEU A CA 1
ATOM 2518 C C . LEU A 1 307 ? 19.370 -9.926 -27.712 1.00 65.56 307 LEU A C 1
ATOM 2520 O O . LEU A 1 307 ? 19.535 -10.231 -28.895 1.00 65.56 307 LEU A O 1
ATOM 2524 N N . PRO A 1 308 ? 20.308 -9.224 -27.040 1.00 62.53 308 PRO A N 1
ATOM 2525 C CA . PRO A 1 308 ? 21.624 -8.930 -27.612 1.00 62.53 308 PRO A CA 1
ATOM 2526 C C . PRO A 1 308 ? 22.499 -10.179 -27.760 1.00 62.53 308 PRO A C 1
ATOM 2528 O O . PRO A 1 308 ? 23.163 -10.333 -28.783 1.00 62.53 308 PRO A O 1
ATOM 2531 N N . ALA A 1 309 ? 22.459 -11.095 -26.787 1.00 61.28 309 ALA A N 1
ATOM 2532 C CA . ALA A 1 309 ? 23.241 -12.332 -26.799 1.00 61.28 309 ALA A CA 1
ATOM 2533 C C . ALA A 1 309 ? 22.881 -13.279 -27.957 1.00 61.28 309 ALA A C 1
ATOM 2535 O O . ALA A 1 309 ? 23.753 -13.970 -28.474 1.00 61.28 309 ALA A O 1
ATOM 2536 N N . LEU A 1 310 ? 21.621 -13.279 -28.407 1.00 64.88 310 LEU A N 1
ATOM 2537 C CA . LEU A 1 310 ? 21.175 -13.999 -29.609 1.00 64.88 310 LEU A CA 1
ATOM 2538 C C . LEU A 1 310 ? 21.627 -13.340 -30.929 1.00 64.88 310 LEU A C 1
ATOM 2540 O O . LEU A 1 310 ? 21.413 -13.907 -31.997 1.00 64.88 310 LEU A O 1
ATOM 2544 N N . ARG A 1 311 ? 22.220 -12.140 -30.877 1.00 64.25 311 ARG A N 1
ATOM 2545 C CA . ARG A 1 311 ? 22.679 -11.365 -32.044 1.00 64.25 311 ARG A CA 1
ATOM 2546 C C . ARG A 1 311 ? 24.200 -11.198 -32.114 1.00 64.25 311 ARG A C 1
ATOM 2548 O O . ARG A 1 311 ? 24.673 -10.524 -33.025 1.00 64.25 311 ARG A O 1
ATOM 2555 N N . GLN A 1 312 ? 24.962 -11.747 -31.165 1.00 61.25 312 GLN A N 1
ATOM 2556 C CA . GLN A 1 312 ? 26.417 -11.573 -31.100 1.00 61.25 312 GLN A CA 1
ATOM 2557 C C . GLN A 1 312 ? 27.144 -12.890 -30.782 1.00 61.25 312 GLN A C 1
ATOM 2559 O O . GLN A 1 312 ? 26.709 -13.624 -29.890 1.00 61.25 312 GLN A O 1
ATOM 2564 N N . PRO A 1 313 ? 28.276 -13.186 -31.452 1.00 51.12 313 PRO A N 1
ATOM 2565 C CA . PRO A 1 313 ? 29.107 -14.340 -31.123 1.00 51.12 313 PRO A CA 1
ATOM 2566 C C . PRO A 1 313 ? 29.757 -14.138 -29.743 1.00 51.12 313 PRO A C 1
ATOM 2568 O O . PRO A 1 313 ? 30.707 -13.375 -29.580 1.00 51.12 313 PRO A O 1
ATOM 2571 N N . GLY A 1 314 ? 29.200 -14.795 -28.724 1.00 58.03 314 GLY A N 1
ATOM 2572 C CA . GLY A 1 314 ? 29.642 -14.679 -27.329 1.00 58.03 314 GLY A CA 1
ATOM 2573 C C . GLY A 1 314 ? 28.582 -15.057 -26.289 1.00 58.03 314 GLY A C 1
ATOM 2574 O O . GLY A 1 314 ? 28.930 -15.444 -25.175 1.00 58.03 314 GLY A O 1
ATOM 2575 N N . GLY A 1 315 ? 27.295 -15.007 -26.649 1.00 56.12 315 GLY A N 1
ATOM 2576 C CA . GLY A 1 315 ? 26.202 -15.468 -25.788 1.00 56.12 315 GLY A CA 1
ATOM 2577 C C . GLY A 1 315 ? 25.974 -14.624 -24.523 1.00 56.12 315 GLY A C 1
ATOM 2578 O O . GLY A 1 315 ? 26.514 -13.533 -24.364 1.00 56.12 315 GLY A O 1
ATOM 2579 N N . PHE A 1 316 ? 25.134 -15.134 -23.613 1.00 52.84 316 PHE A N 1
ATOM 2580 C CA . PHE A 1 316 ? 24.542 -14.382 -22.487 1.00 52.84 316 PHE A CA 1
ATOM 2581 C C . PHE A 1 316 ? 25.556 -13.709 -21.543 1.00 52.84 316 PHE A C 1
ATOM 2583 O O . PHE A 1 316 ? 25.239 -12.712 -20.896 1.00 52.84 316 PHE A O 1
ATOM 2590 N N . PHE A 1 317 ? 26.774 -14.244 -21.451 1.00 55.22 317 PHE A N 1
ATOM 2591 C CA . PHE A 1 317 ? 27.802 -13.730 -20.548 1.00 55.22 317 PHE A CA 1
ATOM 2592 C C . PHE A 1 317 ? 28.748 -12.713 -21.196 1.00 55.22 317 PHE A C 1
ATOM 2594 O O . PHE A 1 317 ? 29.397 -11.975 -20.451 1.00 55.22 317 PHE A O 1
ATOM 2601 N N . ASN A 1 318 ? 28.792 -12.606 -22.528 1.00 54.09 318 ASN A N 1
ATOM 2602 C CA . ASN A 1 318 ? 29.618 -11.617 -23.217 1.00 54.09 318 ASN A CA 1
ATOM 2603 C C . ASN A 1 318 ? 28.832 -10.301 -23.364 1.00 54.09 318 ASN A C 1
ATOM 2605 O O . ASN A 1 318 ? 28.009 -10.147 -24.262 1.00 54.09 318 ASN A O 1
ATOM 2609 N N . ASP A 1 319 ? 29.039 -9.380 -22.421 1.00 50.28 319 ASP A N 1
ATOM 2610 C CA . ASP A 1 319 ? 28.344 -8.087 -22.345 1.00 50.28 319 ASP A CA 1
ATOM 2611 C C . ASP A 1 319 ? 29.221 -7.009 -23.013 1.00 50.28 319 ASP A C 1
ATOM 2613 O O . ASP A 1 319 ? 30.216 -6.590 -22.410 1.00 50.28 319 ASP A O 1
ATOM 2617 N N . PRO A 1 320 ? 28.936 -6.601 -24.268 1.00 47.56 320 PRO A N 1
ATOM 2618 C CA . PRO A 1 320 ? 29.788 -5.679 -25.012 1.00 47.56 320 PRO A CA 1
ATOM 2619 C C . PRO A 1 320 ? 29.770 -4.306 -24.338 1.00 47.56 320 PRO A C 1
ATOM 2621 O O . PRO A 1 320 ? 28.753 -3.613 -24.359 1.00 47.56 320 PRO A O 1
ATOM 2624 N N . THR A 1 321 ? 30.900 -3.900 -23.748 1.00 42.38 321 THR A N 1
ATOM 2625 C CA . THR A 1 321 ? 30.983 -2.753 -22.830 1.00 42.38 321 THR A CA 1
ATOM 2626 C C . THR A 1 321 ? 30.668 -1.414 -23.503 1.00 42.38 321 THR A C 1
ATOM 2628 O O . THR A 1 321 ? 31.567 -0.669 -23.896 1.00 42.38 321 THR A O 1
ATOM 2631 N N . ARG A 1 322 ? 29.379 -1.082 -23.604 1.00 43.44 322 ARG A N 1
ATOM 2632 C CA . ARG A 1 322 ? 28.880 0.246 -23.958 1.00 43.44 322 ARG A CA 1
ATOM 2633 C C . ARG A 1 322 ? 28.703 1.047 -22.675 1.00 43.44 322 ARG A C 1
ATOM 2635 O O . ARG A 1 322 ? 27.802 0.769 -21.886 1.00 43.44 322 ARG A O 1
ATOM 2642 N N . VAL A 1 323 ? 29.564 2.046 -22.481 1.00 35.78 323 VAL A N 1
ATOM 2643 C CA . VAL A 1 323 ? 29.367 3.086 -21.459 1.00 35.78 323 VAL A CA 1
ATOM 2644 C C . VAL A 1 323 ? 27.969 3.681 -21.646 1.00 35.78 323 VAL A C 1
ATOM 2646 O O . VAL A 1 323 ? 27.533 3.872 -22.783 1.00 35.78 323 VAL A O 1
ATOM 2649 N N . ALA A 1 324 ? 27.269 3.969 -20.547 1.00 41.34 324 ALA A N 1
ATOM 2650 C CA . ALA A 1 324 ? 25.891 4.461 -20.544 1.00 41.34 324 ALA A CA 1
ATOM 2651 C C . ALA A 1 324 ? 25.771 5.942 -20.958 1.00 41.34 324 ALA A C 1
ATOM 2653 O O . ALA A 1 324 ? 25.117 6.752 -20.303 1.00 41.34 324 ALA A O 1
ATOM 2654 N N . THR A 1 325 ? 26.357 6.283 -22.107 1.00 39.94 325 THR A N 1
ATOM 2655 C CA . THR A 1 325 ? 25.863 7.381 -22.933 1.00 39.94 325 THR A CA 1
ATOM 2656 C C . THR A 1 325 ? 24.416 7.082 -23.356 1.00 39.94 325 THR A C 1
ATOM 2658 O O . THR A 1 325 ? 23.892 5.976 -23.182 1.00 39.94 325 THR A O 1
ATOM 2661 N N . LYS A 1 326 ? 23.747 8.068 -23.957 1.00 37.91 326 LYS A N 1
ATOM 2662 C CA . LYS A 1 326 ? 22.320 8.021 -24.324 1.00 37.91 326 LYS A CA 1
ATOM 2663 C C . LYS A 1 326 ? 21.899 6.906 -25.311 1.00 37.91 326 LYS A C 1
ATOM 2665 O O . LYS A 1 326 ? 20.724 6.823 -25.651 1.00 37.91 326 LYS A O 1
ATOM 2670 N N . ALA A 1 327 ? 22.807 6.017 -25.722 1.00 32.62 327 ALA A N 1
ATOM 2671 C CA . ALA A 1 327 ? 22.526 4.800 -26.488 1.00 32.62 327 ALA A CA 1
ATOM 2672 C C . ALA A 1 327 ? 21.999 3.608 -25.647 1.00 32.62 327 ALA A C 1
ATOM 2674 O O . ALA A 1 327 ? 21.682 2.559 -26.208 1.00 32.62 327 ALA A O 1
ATOM 2675 N N . ALA A 1 328 ? 21.891 3.729 -24.317 1.00 30.86 328 ALA A N 1
ATOM 2676 C CA . ALA A 1 328 ? 21.323 2.678 -23.467 1.00 30.86 328 ALA A CA 1
ATOM 2677 C C . ALA A 1 328 ? 19.814 2.467 -23.740 1.00 30.86 328 ALA A C 1
ATOM 2679 O O . ALA A 1 328 ? 18.986 3.298 -23.364 1.00 30.86 328 ALA A O 1
ATOM 2680 N N . HIS A 1 329 ? 19.454 1.321 -24.341 1.00 33.50 329 HIS A N 1
ATOM 2681 C CA . HIS A 1 329 ? 18.121 0.947 -24.871 1.00 33.50 329 HIS A CA 1
ATOM 2682 C C . HIS A 1 329 ? 16.932 0.917 -23.874 1.00 33.50 329 HIS A C 1
ATOM 2684 O O . HIS A 1 329 ? 15.882 0.365 -24.190 1.00 33.50 329 HIS A O 1
ATOM 2690 N N . ILE A 1 330 ? 17.078 1.467 -22.668 1.00 31.97 330 ILE A N 1
ATOM 2691 C CA . ILE A 1 330 ? 16.079 1.456 -21.585 1.00 31.97 330 ILE A CA 1
ATOM 2692 C C . ILE A 1 330 ? 15.536 2.870 -21.291 1.00 31.97 330 ILE A C 1
ATOM 2694 O O . ILE A 1 330 ? 14.451 3.007 -20.726 1.00 31.97 330 ILE A O 1
ATOM 2698 N N . TYR A 1 331 ? 16.245 3.926 -21.704 1.00 34.16 331 TYR A N 1
ATOM 2699 C CA . TYR A 1 331 ? 15.846 5.316 -21.461 1.00 34.16 331 TYR A CA 1
ATOM 2700 C C . TYR A 1 331 ? 14.931 5.880 -22.559 1.00 34.16 331 TYR A C 1
ATOM 2702 O O . TYR A 1 331 ? 14.908 5.404 -23.691 1.00 34.16 331 TYR A O 1
ATOM 2710 N N . VAL A 1 332 ? 14.186 6.940 -22.225 1.00 34.91 332 VAL A N 1
ATOM 2711 C CA . VAL A 1 332 ? 13.217 7.588 -23.134 1.00 34.91 332 VAL A CA 1
ATOM 2712 C C . VAL A 1 332 ? 13.898 8.310 -24.305 1.00 34.91 332 VAL A C 1
ATOM 2714 O O . VAL A 1 332 ? 13.310 8.415 -25.375 1.00 34.91 332 VAL A O 1
ATOM 2717 N N . TYR A 1 333 ? 15.143 8.771 -24.139 1.00 33.00 333 TYR A N 1
ATOM 2718 C CA . TYR A 1 333 ? 15.872 9.512 -25.177 1.00 33.00 333 TYR A CA 1
ATOM 2719 C C . TYR A 1 333 ? 16.146 8.681 -26.451 1.00 33.00 333 TYR A C 1
ATOM 2721 O O . TYR A 1 333 ? 15.714 9.104 -27.520 1.00 33.00 333 TYR A O 1
ATOM 2729 N N . PRO A 1 334 ? 16.722 7.460 -26.385 1.00 40.16 334 PRO A N 1
ATOM 2730 C CA . PRO A 1 334 ? 16.765 6.557 -27.540 1.00 40.16 334 PRO A CA 1
ATOM 2731 C C . PRO A 1 334 ? 15.398 5.921 -27.875 1.00 40.16 334 PRO A C 1
ATOM 2733 O O . PRO A 1 334 ? 15.316 4.992 -28.683 1.00 40.16 334 PRO A O 1
ATOM 2736 N N . GLY A 1 335 ? 14.310 6.380 -27.245 1.00 39.41 335 GLY A N 1
ATOM 2737 C CA . GLY A 1 335 ? 12.974 5.813 -27.394 1.00 39.41 335 GLY A CA 1
ATOM 2738 C C . GLY A 1 335 ? 12.280 6.152 -28.707 1.00 39.41 335 GLY A C 1
ATOM 2739 O O . GLY A 1 335 ? 11.491 5.346 -29.191 1.00 39.41 335 GLY A O 1
ATOM 2740 N N . PHE A 1 336 ? 12.631 7.291 -29.307 1.00 40.72 336 PHE A N 1
ATOM 2741 C CA . PHE A 1 336 ? 12.210 7.661 -30.661 1.00 40.72 336 PHE A CA 1
ATOM 2742 C C . PHE A 1 336 ? 13.222 7.228 -31.734 1.00 40.72 336 PHE A C 1
ATOM 2744 O O . PHE A 1 336 ? 12.835 7.005 -32.874 1.00 40.72 336 PHE A O 1
ATOM 2751 N N . THR A 1 337 ? 14.498 7.029 -31.377 1.00 45.03 337 THR A N 1
ATOM 2752 C CA . THR A 1 337 ? 15.556 6.628 -32.327 1.00 45.03 337 THR A CA 1
ATOM 2753 C C . THR A 1 337 ? 15.734 5.111 -32.465 1.00 45.03 337 THR A C 1
ATOM 2755 O O . THR A 1 337 ? 16.555 4.657 -33.260 1.00 45.03 337 THR A O 1
ATOM 2758 N N . SER A 1 338 ? 14.973 4.297 -31.721 1.00 54.59 338 SER A N 1
ATOM 2759 C CA . SER A 1 338 ? 15.015 2.835 -31.834 1.00 54.59 338 SER A CA 1
ATOM 2760 C C . SER A 1 338 ? 13.622 2.205 -31.938 1.00 54.59 338 SER A C 1
ATOM 2762 O O . SER A 1 338 ? 12.805 2.271 -31.018 1.00 54.59 338 SER A O 1
ATOM 2764 N N . TRP A 1 339 ? 13.380 1.509 -33.056 1.00 58.16 339 TRP A N 1
ATOM 2765 C CA . TRP A 1 339 ? 12.120 0.813 -33.357 1.00 58.16 339 TRP A CA 1
ATOM 2766 C C . TRP A 1 339 ? 11.631 -0.096 -32.219 1.00 58.16 339 TRP A C 1
ATOM 2768 O O . TRP A 1 339 ? 10.434 -0.160 -31.960 1.00 58.16 339 TRP A O 1
ATOM 2778 N N . GLY A 1 340 ? 12.539 -0.767 -31.501 1.00 62.44 340 GLY A N 1
ATOM 2779 C CA . GLY A 1 340 ? 12.180 -1.638 -30.376 1.00 62.44 340 GLY A CA 1
ATOM 2780 C C . GLY A 1 340 ? 11.533 -0.894 -29.202 1.00 62.44 340 GLY A C 1
ATOM 2781 O O . GLY A 1 340 ? 10.534 -1.365 -28.658 1.00 62.44 340 GLY A O 1
ATOM 2782 N N . MET A 1 341 ? 12.050 0.284 -28.834 1.00 61.19 341 MET A N 1
ATOM 2783 C CA . MET A 1 341 ? 11.461 1.096 -27.765 1.00 61.19 341 MET A CA 1
ATOM 2784 C C . MET A 1 341 ? 10.202 1.826 -28.251 1.00 61.19 341 MET A C 1
ATOM 2786 O O . MET A 1 341 ? 9.227 1.892 -27.506 1.00 61.19 341 MET A O 1
ATOM 2790 N N . ALA A 1 342 ? 10.153 2.268 -29.513 1.00 66.06 342 ALA A N 1
ATOM 2791 C CA . ALA A 1 342 ? 8.930 2.808 -30.109 1.00 66.06 342 ALA A CA 1
ATOM 2792 C C . ALA A 1 342 ? 7.783 1.774 -30.086 1.00 66.06 342 ALA A C 1
ATOM 2794 O O . ALA A 1 342 ? 6.695 2.064 -29.590 1.00 66.06 342 ALA A O 1
ATOM 2795 N N . VAL A 1 343 ? 8.036 0.530 -30.511 1.00 70.19 343 VAL A N 1
ATOM 2796 C CA . VAL A 1 343 ? 7.069 -0.581 -30.410 1.00 70.19 343 VAL A CA 1
ATOM 2797 C C . VAL A 1 343 ? 6.690 -0.864 -28.952 1.00 70.19 343 VAL A C 1
ATOM 2799 O O . VAL A 1 343 ? 5.514 -1.069 -28.652 1.00 70.19 343 VAL A O 1
ATOM 2802 N N . TYR A 1 344 ? 7.638 -0.826 -28.012 1.00 73.19 344 TYR A N 1
ATOM 2803 C CA . TYR A 1 344 ? 7.330 -1.024 -26.595 1.00 73.19 344 TYR A CA 1
ATOM 2804 C C . TYR A 1 344 ? 6.415 0.077 -26.020 1.00 73.19 344 TYR A C 1
ATOM 2806 O O . TYR A 1 344 ? 5.424 -0.235 -25.353 1.00 73.19 344 TYR A O 1
ATOM 2814 N N . LEU A 1 345 ? 6.701 1.351 -26.309 1.00 72.69 345 LEU A N 1
ATOM 2815 C CA . LEU A 1 345 ? 5.969 2.512 -25.791 1.00 72.69 345 LEU A CA 1
ATOM 2816 C C . LEU A 1 345 ? 4.610 2.737 -26.470 1.00 72.69 345 LEU A C 1
ATOM 2818 O O . LEU A 1 345 ? 3.656 3.105 -25.783 1.00 72.69 345 LEU A O 1
ATOM 2822 N N . PHE A 1 346 ? 4.509 2.515 -27.785 1.00 78.62 346 PHE A N 1
ATOM 2823 C CA . PHE A 1 346 ? 3.319 2.843 -28.583 1.00 78.62 346 PHE A CA 1
ATOM 2824 C C . PHE A 1 346 ? 2.452 1.634 -28.968 1.00 78.62 346 PHE A C 1
ATOM 2826 O O . PHE A 1 346 ? 1.278 1.826 -29.274 1.00 78.62 346 PHE A O 1
ATOM 2833 N N . LEU A 1 347 ? 2.965 0.397 -28.889 1.00 82.19 347 LEU A N 1
ATOM 2834 C CA . LEU A 1 347 ? 2.176 -0.823 -29.124 1.00 82.19 347 LEU A CA 1
ATOM 2835 C C . LEU A 1 347 ? 2.059 -1.698 -27.867 1.00 82.19 347 LEU A C 1
ATOM 2837 O O . LEU A 1 347 ? 0.950 -1.902 -27.374 1.00 82.19 347 LEU A O 1
ATOM 2841 N N . VAL A 1 348 ? 3.171 -2.190 -27.309 1.00 82.69 348 VAL A N 1
ATOM 2842 C CA . VAL A 1 348 ? 3.136 -3.179 -26.209 1.00 82.69 348 VAL A CA 1
ATOM 2843 C C . VAL A 1 348 ? 2.475 -2.604 -24.955 1.00 82.69 348 VAL A C 1
ATOM 2845 O O . VAL A 1 348 ? 1.569 -3.224 -24.393 1.00 82.69 348 VAL A O 1
ATOM 2848 N N . ILE A 1 349 ? 2.875 -1.401 -24.531 1.00 83.00 349 ILE A N 1
ATOM 2849 C CA . ILE A 1 349 ? 2.276 -0.723 -23.378 1.00 83.00 349 ILE A CA 1
ATOM 2850 C C . ILE A 1 349 ? 0.787 -0.404 -23.606 1.00 83.00 349 ILE A C 1
ATOM 2852 O O . ILE A 1 349 ? -0.012 -0.789 -22.749 1.00 83.00 349 ILE A O 1
ATOM 2856 N N . PRO A 1 350 ? 0.354 0.239 -24.711 1.00 84.75 350 PRO A N 1
ATOM 2857 C CA . PRO A 1 350 ? -1.061 0.530 -24.931 1.00 84.75 350 PRO A CA 1
ATOM 2858 C C . PRO A 1 350 ? -1.931 -0.724 -25.046 1.00 84.75 350 PRO A C 1
ATOM 2860 O O . PRO A 1 350 ? -3.023 -0.738 -24.482 1.00 84.75 350 PRO A O 1
ATOM 2863 N N . VAL A 1 351 ? -1.440 -1.807 -25.661 1.00 87.44 351 VAL A N 1
ATOM 2864 C CA . VAL A 1 351 ? -2.140 -3.104 -25.701 1.00 87.44 351 VAL A CA 1
ATOM 2865 C C . VAL A 1 351 ? -2.251 -3.716 -24.298 1.00 87.44 351 VAL A C 1
ATOM 2867 O O . VAL A 1 351 ? -3.342 -4.111 -23.882 1.00 87.44 351 VAL A O 1
ATOM 2870 N N . ALA A 1 352 ? -1.173 -3.729 -23.506 1.00 85.94 352 ALA A N 1
ATOM 2871 C CA . ALA A 1 352 ? -1.226 -4.205 -22.122 1.00 85.94 352 ALA A CA 1
ATOM 2872 C C . ALA A 1 352 ? -2.185 -3.364 -21.254 1.00 85.94 352 ALA A C 1
ATOM 2874 O O . ALA A 1 352 ? -2.944 -3.910 -20.452 1.00 85.94 352 ALA A O 1
ATOM 2875 N N . VAL A 1 353 ? -2.212 -2.041 -21.437 1.00 86.44 353 VAL A N 1
ATOM 2876 C CA . VAL A 1 353 ? -3.148 -1.133 -20.755 1.00 86.44 353 VAL A CA 1
ATOM 2877 C C . VAL A 1 353 ? -4.586 -1.320 -21.247 1.00 86.44 353 VAL A C 1
ATOM 2879 O O . VAL A 1 353 ? -5.511 -1.238 -20.441 1.00 86.44 353 VAL A O 1
ATOM 2882 N N . TRP A 1 354 ? -4.808 -1.636 -22.524 1.00 86.62 354 TRP A N 1
ATOM 2883 C CA . TRP A 1 354 ? -6.132 -1.963 -23.054 1.00 86.62 354 TRP A CA 1
ATOM 2884 C C . TRP A 1 354 ? -6.725 -3.199 -22.372 1.00 86.62 354 TRP A C 1
ATOM 2886 O O . TRP A 1 354 ? -7.870 -3.157 -21.914 1.00 86.62 354 TRP A O 1
ATOM 2896 N N . PHE A 1 355 ? -5.936 -4.269 -22.231 1.00 87.62 355 PHE A N 1
ATOM 2897 C CA . PHE A 1 355 ? -6.377 -5.496 -21.567 1.00 87.62 355 PHE A CA 1
ATOM 2898 C C . PHE A 1 355 ? -6.458 -5.355 -20.040 1.00 87.62 355 PHE A C 1
ATOM 2900 O O . PHE A 1 355 ? -7.515 -5.633 -19.475 1.00 87.62 355 PHE A O 1
ATOM 2907 N N . PHE A 1 356 ? -5.401 -4.893 -19.362 1.00 86.19 356 PHE A N 1
ATOM 2908 C CA . PHE A 1 356 ? -5.309 -4.883 -17.891 1.00 86.19 356 PHE A CA 1
ATOM 2909 C C . PHE A 1 356 ? -5.772 -3.579 -17.218 1.00 86.19 356 PHE A C 1
ATOM 2911 O O . PHE A 1 356 ? -5.919 -3.540 -15.992 1.00 86.19 356 PHE A O 1
ATOM 2918 N N . GLY A 1 357 ? -6.011 -2.502 -17.971 1.00 87.06 357 GLY A N 1
ATOM 2919 C CA . GLY A 1 357 ? -6.374 -1.194 -17.419 1.00 87.06 357 GLY A CA 1
ATOM 2920 C C . GLY A 1 357 ? -5.376 -0.715 -16.357 1.00 87.06 357 GLY A C 1
ATOM 2921 O O . GLY A 1 357 ? -4.184 -1.029 -16.391 1.00 87.06 357 GLY A O 1
ATOM 2922 N N . LYS A 1 358 ? -5.876 -0.026 -15.323 1.00 87.19 358 LYS A N 1
ATOM 2923 C CA . LYS A 1 358 ? -5.050 0.388 -14.171 1.00 87.19 358 LYS A CA 1
ATOM 2924 C C . LYS A 1 358 ? -4.468 -0.767 -13.343 1.00 87.19 358 LYS A C 1
ATOM 2926 O O . LYS A 1 358 ? -3.591 -0.506 -12.519 1.00 87.19 358 LYS A O 1
ATOM 2931 N N . ARG A 1 359 ? -4.889 -2.029 -13.542 1.00 89.81 359 ARG A N 1
ATOM 2932 C CA . ARG A 1 359 ? -4.265 -3.173 -12.847 1.00 89.81 359 ARG A CA 1
ATOM 2933 C C . ARG A 1 359 ? -2.818 -3.384 -13.298 1.00 89.81 359 ARG A C 1
ATOM 2935 O O . ARG A 1 359 ? -2.018 -3.841 -12.488 1.00 89.81 359 ARG A O 1
ATOM 2942 N N . TYR A 1 360 ? -2.439 -2.926 -14.498 1.00 90.56 360 TYR A N 1
ATOM 2943 C CA . TYR A 1 360 ? -1.043 -2.874 -14.956 1.00 90.56 360 TYR A CA 1
ATOM 2944 C C . TYR A 1 360 ? -0.096 -2.286 -13.891 1.00 90.56 360 TYR A C 1
ATOM 2946 O O . TYR A 1 360 ? 0.934 -2.882 -13.575 1.00 90.56 360 TYR A O 1
ATOM 2954 N N . CYS A 1 361 ? -0.490 -1.183 -13.242 1.00 90.38 361 CYS A N 1
ATOM 2955 C CA . CYS A 1 361 ? 0.290 -0.512 -12.195 1.00 90.38 361 CYS A CA 1
ATOM 2956 C C . CYS A 1 361 ? 0.557 -1.365 -10.938 1.00 90.38 361 CYS A C 1
ATOM 2958 O O . CYS A 1 361 ? 1.406 -0.979 -10.129 1.00 90.38 361 CYS A O 1
ATOM 2960 N N . SER A 1 362 ? -0.149 -2.486 -10.743 1.00 91.88 362 SER A N 1
ATOM 2961 C CA . SER A 1 362 ? 0.049 -3.425 -9.627 1.00 91.88 362 SER A CA 1
ATOM 2962 C C . SER A 1 362 ? 0.329 -4.880 -10.023 1.00 91.88 362 SER A C 1
ATOM 2964 O O . SER A 1 362 ? 0.578 -5.679 -9.127 1.00 91.88 362 SER A O 1
ATOM 2966 N N . TRP A 1 363 ? 0.339 -5.213 -11.318 1.00 92.75 363 TRP A N 1
ATOM 2967 C CA . TRP A 1 363 ? 0.582 -6.572 -11.830 1.00 92.75 363 TRP A CA 1
ATOM 2968 C C . TRP A 1 363 ? 1.811 -6.695 -12.749 1.00 92.75 363 TRP A C 1
ATOM 2970 O O . TRP A 1 363 ? 2.402 -7.772 -12.802 1.00 92.75 363 TRP A O 1
ATOM 2980 N N . PHE A 1 364 ? 2.182 -5.628 -13.472 1.00 89.62 364 PHE A N 1
ATOM 2981 C CA . PHE A 1 364 ? 3.197 -5.676 -14.542 1.00 89.62 364 PHE A CA 1
ATOM 2982 C C . PHE A 1 364 ? 4.145 -4.469 -14.598 1.00 89.62 364 PHE A C 1
ATOM 2984 O O . PHE A 1 364 ? 5.227 -4.575 -15.158 1.00 89.62 364 PHE A O 1
ATOM 2991 N N . CYS A 1 365 ? 3.765 -3.304 -14.072 1.00 88.19 365 CYS A N 1
ATOM 2992 C CA . CYS A 1 365 ? 4.596 -2.100 -14.131 1.00 88.19 365 CYS A CA 1
ATOM 2993 C C . CYS A 1 365 ? 5.879 -2.261 -13.299 1.00 88.19 365 CYS A C 1
ATOM 2995 O O . CYS A 1 365 ? 5.781 -2.416 -12.085 1.00 88.19 365 CYS A O 1
ATOM 2997 N N . SER A 1 366 ? 7.061 -2.108 -13.908 1.00 83.81 366 SER A N 1
ATOM 2998 C CA . SER A 1 366 ? 8.372 -2.171 -13.234 1.00 83.81 366 SER A CA 1
ATOM 2999 C C . SER A 1 366 ? 8.432 -1.325 -11.951 1.00 83.81 366 SER A C 1
ATOM 3001 O O . SER A 1 366 ? 8.647 -1.859 -10.865 1.00 83.81 366 SER A O 1
ATOM 3003 N N . CYS A 1 367 ? 8.102 -0.030 -12.020 1.00 82.38 367 CYS A N 1
ATOM 3004 C CA . CYS A 1 367 ? 8.025 0.850 -10.842 1.00 82.38 367 CYS A CA 1
ATOM 3005 C C . CYS A 1 367 ? 7.000 0.378 -9.785 1.00 82.38 367 CYS A C 1
ATOM 3007 O O . CYS A 1 367 ? 7.117 0.709 -8.607 1.00 82.38 367 CYS A O 1
ATOM 3009 N N . GLY A 1 368 ? 5.970 -0.362 -10.203 1.00 87.38 368 GLY A N 1
ATOM 3010 C CA . GLY A 1 368 ? 4.956 -0.964 -9.337 1.00 87.38 368 GLY A CA 1
ATOM 3011 C C . GLY A 1 368 ? 5.383 -2.289 -8.698 1.00 87.38 368 GLY A C 1
ATOM 3012 O O . GLY A 1 368 ? 4.920 -2.589 -7.597 1.00 87.38 368 GLY A O 1
ATOM 3013 N N . ASN A 1 369 ? 6.276 -3.049 -9.338 1.00 91.06 369 ASN A N 1
ATOM 3014 C CA . ASN A 1 369 ? 6.768 -4.343 -8.859 1.00 91.06 369 ASN A CA 1
ATOM 3015 C C . ASN A 1 369 ? 7.490 -4.190 -7.513 1.00 91.06 369 ASN A C 1
ATOM 3017 O O . ASN A 1 369 ? 7.111 -4.825 -6.525 1.00 91.06 369 ASN A O 1
ATOM 3021 N N . LEU A 1 370 ? 8.463 -3.272 -7.439 1.00 89.38 370 LEU A N 1
ATOM 3022 C CA . LEU A 1 370 ? 9.151 -2.930 -6.189 1.00 89.38 370 LEU A CA 1
ATOM 3023 C C . LEU A 1 370 ? 8.183 -2.365 -5.138 1.00 89.38 370 LEU A C 1
ATOM 3025 O O . LEU A 1 370 ? 8.278 -2.709 -3.960 1.00 89.38 370 LEU A O 1
ATOM 3029 N N . ALA A 1 371 ? 7.223 -1.538 -5.557 1.00 91.31 371 ALA A N 1
ATOM 3030 C CA . ALA A 1 371 ? 6.255 -0.910 -4.663 1.00 91.31 371 ALA A CA 1
ATOM 3031 C C . ALA A 1 371 ? 5.313 -1.910 -3.961 1.00 91.31 371 ALA A C 1
ATOM 3033 O O . ALA A 1 371 ? 4.990 -1.710 -2.784 1.00 91.31 371 ALA A O 1
ATOM 3034 N N . GLU A 1 372 ? 4.885 -2.982 -4.644 1.00 93.50 372 GLU A N 1
ATOM 3035 C CA . GLU A 1 372 ? 4.140 -4.093 -4.026 1.00 93.50 372 GLU A CA 1
ATOM 3036 C C . GLU A 1 372 ? 5.053 -4.996 -3.194 1.00 93.50 372 GLU A C 1
ATOM 3038 O O . GLU A 1 372 ? 4.693 -5.317 -2.061 1.00 93.50 372 GLU A O 1
ATOM 3043 N N . ALA A 1 373 ? 6.223 -5.379 -3.723 1.00 93.19 373 ALA A N 1
ATOM 3044 C CA . ALA A 1 373 ? 7.173 -6.257 -3.038 1.00 93.19 373 ALA A CA 1
ATOM 3045 C C . ALA A 1 373 ? 7.598 -5.658 -1.688 1.00 93.19 373 ALA A C 1
ATOM 3047 O O . ALA A 1 373 ? 7.327 -6.238 -0.637 1.00 93.19 373 ALA A O 1
ATOM 3048 N N . VAL A 1 374 ? 8.144 -4.437 -1.687 1.00 91.31 374 VAL A N 1
ATOM 3049 C CA . VAL A 1 374 ? 8.449 -3.701 -0.451 1.00 91.31 374 VAL A CA 1
ATOM 3050 C C . VAL A 1 374 ? 7.172 -3.474 0.362 1.00 91.31 374 VAL A C 1
ATOM 3052 O O . VAL A 1 374 ? 7.183 -3.653 1.579 1.00 91.31 374 VAL A O 1
ATOM 3055 N N . GLY A 1 375 ? 6.055 -3.151 -0.299 1.00 92.12 375 GLY A N 1
ATOM 3056 C CA . GLY A 1 375 ? 4.757 -2.878 0.320 1.00 92.12 375 GLY A CA 1
ATOM 3057 C C . GLY A 1 375 ? 4.204 -3.990 1.218 1.00 92.12 375 GLY A C 1
ATOM 3058 O O . GLY A 1 375 ? 3.478 -3.672 2.157 1.00 92.12 375 GLY A O 1
ATOM 3059 N N . VAL A 1 376 ? 4.564 -5.264 1.004 1.00 92.44 376 VAL A N 1
ATOM 3060 C CA . VAL A 1 376 ? 4.152 -6.396 1.867 1.00 92.44 376 VAL A CA 1
ATOM 3061 C C . VAL A 1 376 ? 5.165 -6.780 2.955 1.00 92.44 376 VAL A C 1
ATOM 3063 O O . VAL A 1 376 ? 4.814 -7.507 3.896 1.00 92.44 376 VAL A O 1
ATOM 3066 N N . LEU A 1 377 ? 6.396 -6.264 2.902 1.00 91.88 377 LEU A N 1
ATOM 3067 C CA . LEU A 1 377 ? 7.417 -6.507 3.928 1.00 91.88 377 LEU A CA 1
ATOM 3068 C C . LEU A 1 377 ? 7.025 -5.872 5.283 1.00 91.88 377 LEU A C 1
ATOM 3070 O O . LEU A 1 377 ? 6.176 -4.976 5.342 1.00 91.88 377 LEU A O 1
ATOM 3074 N N . PRO A 1 378 ? 7.592 -6.327 6.422 1.00 87.88 378 PRO A N 1
ATOM 3075 C CA . PRO A 1 378 ? 7.201 -5.835 7.747 1.00 87.88 378 PRO A CA 1
ATOM 3076 C C . PRO A 1 378 ? 7.355 -4.318 7.932 1.00 87.88 378 PRO A C 1
ATOM 3078 O O . PRO A 1 378 ? 6.524 -3.707 8.604 1.00 87.88 378 PRO A O 1
ATOM 3081 N N . TRP A 1 379 ? 8.379 -3.715 7.319 1.00 86.31 379 TRP A N 1
ATOM 3082 C CA . TRP A 1 379 ? 8.605 -2.267 7.325 1.00 86.31 379 TRP A CA 1
ATOM 3083 C C . TRP A 1 379 ? 7.772 -1.536 6.266 1.00 86.31 379 TRP A C 1
ATOM 3085 O O . TRP A 1 379 ? 7.116 -0.558 6.604 1.00 86.31 379 TRP A O 1
ATOM 3095 N N . GLY A 1 380 ? 7.674 -2.032 5.028 1.00 89.88 380 GLY A N 1
ATOM 3096 C CA . GLY A 1 380 ? 6.858 -1.377 3.997 1.00 89.88 380 GLY A CA 1
ATOM 3097 C C . GLY A 1 380 ? 5.377 -1.282 4.377 1.00 89.88 380 GLY A C 1
ATOM 3098 O O . GLY A 1 380 ? 4.765 -0.232 4.191 1.00 89.88 380 GLY A O 1
ATOM 3099 N N . ARG A 1 381 ? 4.824 -2.293 5.066 1.00 90.12 381 ARG A N 1
ATOM 3100 C CA . ARG A 1 381 ? 3.475 -2.217 5.668 1.00 90.12 381 ARG A CA 1
ATOM 3101 C C . ARG A 1 381 ? 3.368 -1.197 6.809 1.00 90.12 381 ARG A C 1
ATOM 3103 O O . ARG A 1 381 ? 2.292 -0.639 7.026 1.00 90.12 381 ARG A O 1
ATOM 3110 N N . LYS A 1 382 ? 4.455 -0.914 7.541 1.00 89.06 382 LYS A N 1
ATOM 3111 C CA . LYS A 1 382 ? 4.513 0.218 8.487 1.00 89.06 382 LYS A CA 1
ATOM 3112 C C . LYS A 1 382 ? 4.481 1.543 7.718 1.00 89.06 382 LYS A C 1
ATOM 3114 O O . LYS A 1 382 ? 3.719 2.419 8.115 1.00 89.06 382 LYS A O 1
ATOM 3119 N N . TRP A 1 383 ? 5.234 1.671 6.625 1.00 90.69 383 TRP A N 1
ATOM 3120 C CA . TRP A 1 383 ? 5.306 2.894 5.818 1.00 90.69 383 TRP A CA 1
ATOM 3121 C C . TRP A 1 383 ? 3.972 3.203 5.120 1.00 90.69 383 TRP A C 1
ATOM 3123 O O . TRP A 1 383 ? 3.450 4.302 5.276 1.00 90.69 383 TRP A O 1
ATOM 3133 N N . VAL A 1 384 ? 3.340 2.215 4.475 1.00 92.25 384 VAL A N 1
ATOM 3134 C CA . VAL A 1 384 ? 1.986 2.344 3.894 1.00 92.25 384 VAL A CA 1
ATOM 3135 C C . VAL A 1 384 ? 0.960 2.808 4.939 1.00 92.25 384 VAL A C 1
ATOM 3137 O O . VAL A 1 384 ? 0.132 3.686 4.681 1.00 92.25 384 VAL A O 1
ATOM 3140 N N . ARG A 1 385 ? 1.028 2.268 6.161 1.00 88.81 385 ARG A N 1
ATOM 3141 C CA . ARG A 1 385 ? 0.095 2.630 7.234 1.00 88.81 385 ARG A CA 1
ATOM 3142 C C . ARG A 1 385 ? 0.355 4.015 7.835 1.00 88.81 385 ARG A C 1
ATOM 3144 O O . ARG A 1 385 ? -0.604 4.743 8.053 1.00 88.81 385 ARG A O 1
ATOM 3151 N N . LEU A 1 386 ? 1.608 4.358 8.149 1.00 85.88 386 LEU A N 1
ATOM 3152 C CA . LEU A 1 386 ? 1.957 5.538 8.963 1.00 85.88 386 LEU A CA 1
ATOM 3153 C C . LEU A 1 386 ? 2.448 6.754 8.165 1.00 85.88 386 LEU A C 1
ATOM 3155 O O . LEU A 1 386 ? 2.440 7.860 8.702 1.00 85.88 386 LEU A O 1
ATOM 3159 N N . HIS A 1 387 ? 2.920 6.552 6.934 1.00 88.00 387 HIS A N 1
ATOM 3160 C CA . HIS A 1 387 ? 3.644 7.568 6.165 1.00 88.00 387 HIS A CA 1
ATOM 3161 C C . HIS A 1 387 ? 2.963 7.938 4.838 1.00 88.00 387 HIS A C 1
ATOM 3163 O O . HIS A 1 387 ? 3.147 9.056 4.371 1.00 88.00 387 HIS A O 1
ATOM 3169 N N . THR A 1 388 ? 2.118 7.076 4.256 1.00 91.44 388 THR A N 1
ATOM 3170 C CA . THR A 1 388 ? 1.322 7.445 3.069 1.00 91.44 388 THR A CA 1
ATOM 3171 C C . THR A 1 388 ? 0.369 8.624 3.356 1.00 91.44 388 THR A C 1
ATOM 3173 O O . THR A 1 388 ? -0.480 8.491 4.249 1.00 91.44 388 THR A O 1
ATOM 3176 N N . PRO A 1 389 ? 0.436 9.736 2.589 1.00 90.56 389 PRO A N 1
ATOM 3177 C CA . PRO A 1 389 ? -0.469 10.880 2.731 1.00 90.56 389 PRO A CA 1
ATOM 3178 C C . PRO A 1 389 ? -1.946 10.521 2.513 1.00 90.56 389 PRO A C 1
ATOM 3180 O O . PRO A 1 389 ? -2.290 9.768 1.599 1.00 90.56 389 PRO A O 1
ATOM 3183 N N . ARG A 1 390 ? -2.830 11.084 3.343 1.00 87.94 390 ARG A N 1
ATOM 3184 C CA . ARG A 1 390 ? -4.289 10.862 3.350 1.00 87.94 390 ARG A CA 1
ATOM 3185 C C . ARG A 1 390 ? -5.018 12.179 3.653 1.00 87.94 390 ARG A C 1
ATOM 3187 O O . ARG A 1 390 ? -4.394 13.122 4.129 1.00 87.94 390 ARG A O 1
ATOM 3194 N N . GLY A 1 391 ? -6.327 12.231 3.401 1.00 85.62 391 GLY A N 1
ATOM 3195 C CA . GLY A 1 391 ? -7.157 13.430 3.590 1.00 85.62 391 GLY A CA 1
ATOM 3196 C C . GLY A 1 391 ? -7.308 14.288 2.326 1.00 85.62 391 GLY A C 1
ATOM 3197 O O . GLY A 1 391 ? -6.813 13.922 1.258 1.00 85.62 391 GLY A O 1
ATOM 3198 N N . LYS A 1 392 ? -8.020 15.418 2.454 1.00 83.94 392 LYS A N 1
ATOM 3199 C CA . LYS A 1 392 ? -8.413 16.306 1.341 1.00 83.94 392 LYS A CA 1
ATOM 3200 C C . LYS A 1 392 ? -7.211 16.857 0.564 1.00 83.94 392 LYS A C 1
ATOM 3202 O O . LYS A 1 392 ? -7.071 16.546 -0.614 1.00 83.94 392 LYS A O 1
ATOM 3207 N N . THR A 1 393 ? -6.255 17.480 1.253 1.00 86.94 393 THR A N 1
ATOM 3208 C CA . THR A 1 393 ? -5.017 18.028 0.662 1.00 86.94 393 THR A CA 1
ATOM 3209 C C . THR A 1 393 ? -4.210 16.986 -0.117 1.00 86.94 393 THR A C 1
ATOM 3211 O O . THR A 1 393 ? -3.698 17.262 -1.196 1.00 86.94 393 THR A O 1
ATOM 3214 N N . ALA A 1 394 ? -4.153 15.738 0.363 1.00 89.12 394 ALA A N 1
ATOM 3215 C CA . ALA A 1 394 ? -3.499 14.644 -0.359 1.00 89.12 394 ALA A CA 1
ATOM 3216 C C . ALA A 1 394 ? -4.274 14.190 -1.618 1.00 89.12 394 ALA A C 1
ATOM 3218 O O . ALA A 1 394 ? -3.684 13.624 -2.533 1.00 89.12 394 ALA A O 1
ATOM 3219 N N . LYS A 1 395 ? -5.594 14.411 -1.682 1.00 88.31 395 LYS A N 1
ATOM 3220 C CA . LYS A 1 395 ? -6.399 14.200 -2.896 1.00 88.31 395 LYS A CA 1
ATOM 3221 C C . LYS A 1 395 ? -6.237 15.366 -3.877 1.00 88.31 395 LYS A C 1
ATOM 3223 O O . LYS A 1 395 ? -6.110 15.121 -5.070 1.00 88.31 395 LYS A O 1
ATOM 3228 N N . GLU A 1 396 ? -6.201 16.602 -3.384 1.00 89.12 396 GLU A N 1
ATOM 3229 C CA . GLU A 1 396 ? -5.975 17.813 -4.188 1.00 89.12 396 GLU A CA 1
ATOM 3230 C C . GLU A 1 396 ? -4.598 17.791 -4.876 1.00 89.12 396 GLU A C 1
ATOM 3232 O O . GLU A 1 396 ? -4.506 18.035 -6.078 1.00 89.12 396 GLU A O 1
ATOM 3237 N N . LEU A 1 397 ? -3.547 17.353 -4.171 1.00 91.00 397 LEU A N 1
ATOM 3238 C CA . LEU A 1 397 ? -2.199 17.169 -4.731 1.00 91.00 397 LEU A CA 1
ATOM 3239 C C . LEU A 1 397 ? -2.105 16.120 -5.864 1.00 91.00 397 LEU A C 1
ATOM 3241 O O . LEU A 1 397 ? -1.094 16.082 -6.564 1.00 91.00 397 LEU A O 1
ATOM 3245 N N . GLU A 1 398 ? -3.149 15.325 -6.146 1.00 90.12 398 GLU A N 1
ATOM 3246 C CA . GLU A 1 398 ? -3.203 14.512 -7.378 1.00 90.12 398 GLU A CA 1
ATOM 3247 C C . GLU A 1 398 ? -3.231 15.370 -8.662 1.00 90.12 398 GLU A C 1
ATOM 3249 O O . GLU A 1 398 ? -2.985 14.846 -9.750 1.00 90.12 398 GLU A O 1
ATOM 3254 N N . VAL A 1 399 ? -3.456 16.690 -8.560 1.00 90.88 399 VAL A N 1
ATOM 3255 C CA . VAL A 1 399 ? -3.290 17.632 -9.681 1.00 90.88 399 VAL A CA 1
ATOM 3256 C C . VAL A 1 399 ? -1.840 17.711 -10.179 1.00 90.88 399 VAL A C 1
ATOM 3258 O O . VAL A 1 399 ? -1.624 17.903 -11.373 1.00 90.88 399 VAL A O 1
ATOM 3261 N N . VAL A 1 400 ? -0.837 17.461 -9.326 1.00 91.25 400 VAL A N 1
ATOM 3262 C CA . VAL A 1 400 ? 0.582 17.405 -9.741 1.00 91.25 400 VAL A CA 1
ATOM 3263 C C . VAL A 1 400 ? 0.786 16.348 -10.831 1.00 91.25 400 VAL A C 1
ATOM 3265 O O . VAL A 1 400 ? 1.493 16.584 -11.808 1.00 91.25 400 VAL A O 1
ATOM 3268 N N . GLN A 1 401 ? 0.061 15.228 -10.749 1.00 90.50 401 GLN A N 1
ATOM 3269 C CA . GLN A 1 401 ? 0.129 14.156 -11.740 1.00 90.50 401 GLN A CA 1
ATOM 3270 C C . GLN A 1 401 ? -0.437 14.565 -13.112 1.00 90.50 401 GLN A C 1
ATOM 3272 O O . GLN A 1 401 ? -0.116 13.939 -14.121 1.00 90.50 401 GLN A O 1
ATOM 3277 N N . LEU A 1 402 ? -1.285 15.604 -13.176 1.00 90.69 402 LEU A N 1
ATOM 3278 C CA . LEU A 1 402 ? -1.699 16.216 -14.441 1.00 90.69 402 LEU A CA 1
ATOM 3279 C C . LEU A 1 402 ? -0.578 17.071 -15.032 1.00 90.69 402 LEU A C 1
ATOM 3281 O O . LEU A 1 402 ? -0.275 16.907 -16.208 1.00 90.69 402 LEU A O 1
ATOM 3285 N N . TRP A 1 403 ? 0.059 17.926 -14.233 1.00 91.56 403 TRP A N 1
ATOM 3286 C CA . TRP A 1 403 ? 1.164 18.764 -14.705 1.00 91.56 403 TRP A CA 1
ATOM 3287 C C . TRP A 1 403 ? 2.342 17.929 -15.217 1.00 91.56 403 TRP A C 1
ATOM 3289 O O . TRP A 1 403 ? 2.846 18.200 -16.303 1.00 91.56 403 TRP A O 1
ATOM 3299 N N . VAL A 1 404 ? 2.701 16.841 -14.525 1.00 89.00 404 VAL A N 1
ATOM 3300 C CA . VAL A 1 404 ? 3.742 15.913 -15.004 1.00 89.00 404 VAL A CA 1
ATOM 3301 C C . VAL A 1 404 ? 3.317 15.173 -16.282 1.00 89.00 404 VAL A C 1
ATOM 3303 O O . VAL A 1 404 ? 4.155 14.932 -17.147 1.00 89.00 404 VAL A O 1
ATOM 3306 N N . LEU A 1 405 ? 2.028 14.852 -16.464 1.00 90.00 405 LEU A N 1
ATOM 3307 C CA . LEU A 1 405 ? 1.531 14.291 -17.729 1.00 90.00 405 LEU A CA 1
ATOM 3308 C C . LEU A 1 405 ? 1.587 15.311 -18.877 1.00 90.00 405 LEU A C 1
ATOM 3310 O O . LEU A 1 405 ? 2.010 14.948 -19.970 1.00 90.00 405 LEU A O 1
ATOM 3314 N N . LEU A 1 406 ? 1.188 16.564 -18.646 1.00 91.31 406 LEU A N 1
ATOM 3315 C CA . LEU A 1 406 ? 1.253 17.625 -19.658 1.00 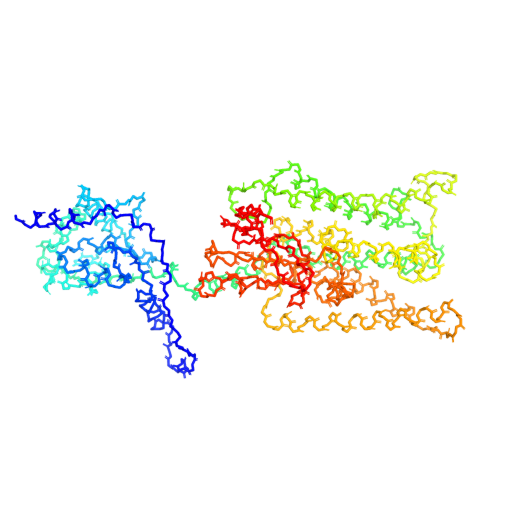91.31 406 LEU A CA 1
ATOM 3316 C C . LEU A 1 406 ? 2.704 17.906 -20.069 1.00 91.31 406 LEU A C 1
ATOM 3318 O O . LEU A 1 406 ? 2.998 17.934 -21.260 1.00 91.31 406 LEU A O 1
ATOM 3322 N N . PHE A 1 407 ? 3.615 18.008 -19.097 1.00 86.69 407 PHE A N 1
ATOM 3323 C CA . PHE A 1 407 ? 5.050 18.141 -19.345 1.00 86.69 407 PHE A CA 1
ATOM 3324 C C . PHE A 1 407 ? 5.615 16.946 -20.128 1.00 86.69 407 PHE A C 1
ATOM 3326 O O . PHE A 1 407 ? 6.321 17.142 -21.111 1.00 86.69 407 PHE A O 1
ATOM 3333 N N . ALA A 1 408 ? 5.267 15.709 -19.753 1.00 84.19 408 ALA A N 1
ATOM 3334 C CA . ALA A 1 408 ? 5.732 14.511 -20.454 1.00 84.19 408 ALA A CA 1
ATOM 3335 C C . ALA A 1 408 ? 5.210 14.416 -21.901 1.00 84.19 408 ALA A C 1
ATOM 3337 O O . ALA A 1 408 ? 5.938 13.952 -22.775 1.00 84.19 408 ALA A O 1
ATOM 3338 N N . VAL A 1 409 ? 3.978 14.869 -22.169 1.00 86.50 409 VAL A N 1
ATOM 3339 C CA . VAL A 1 409 ? 3.431 14.948 -23.536 1.00 86.50 409 VAL A CA 1
ATOM 3340 C C . VAL A 1 409 ? 4.129 16.047 -24.337 1.00 86.50 409 VAL A C 1
ATOM 3342 O O . VAL A 1 409 ? 4.586 15.773 -25.441 1.00 86.50 409 VAL A O 1
ATOM 3345 N N . PHE A 1 410 ? 4.279 17.252 -23.779 1.00 86.19 410 PHE A N 1
ATOM 3346 C CA . PHE A 1 410 ? 4.995 18.357 -24.426 1.00 86.19 410 PHE A CA 1
ATOM 3347 C C . PHE A 1 410 ? 6.441 17.972 -24.778 1.00 86.19 410 PHE A C 1
ATOM 3349 O O . PHE A 1 410 ? 6.844 18.070 -25.933 1.00 86.19 410 PHE A O 1
ATOM 3356 N N . PHE A 1 411 ? 7.197 17.451 -23.808 1.00 78.81 411 PHE A N 1
ATOM 3357 C CA . PHE A 1 411 ? 8.582 17.023 -24.005 1.00 78.81 411 PHE A CA 1
ATOM 3358 C C . PHE A 1 411 ? 8.693 15.846 -24.989 1.00 78.81 411 PHE A C 1
ATOM 3360 O O . PHE A 1 411 ? 9.605 15.815 -25.809 1.00 78.81 411 PHE A O 1
ATOM 3367 N N . GLY A 1 412 ? 7.734 14.911 -24.971 1.00 77.88 412 GLY A N 1
ATOM 3368 C CA . GLY A 1 412 ? 7.652 13.827 -25.953 1.00 77.88 412 GLY A CA 1
ATOM 3369 C C . GLY A 1 412 ? 7.386 14.315 -27.382 1.00 77.88 412 GLY A C 1
ATOM 3370 O O . GLY A 1 412 ? 7.971 13.778 -28.316 1.00 77.88 412 GLY A O 1
ATOM 3371 N N . VAL A 1 413 ? 6.559 15.352 -27.562 1.00 82.38 413 VAL A N 1
ATOM 3372 C CA . VAL A 1 413 ? 6.334 15.989 -28.873 1.00 82.38 413 VAL A CA 1
ATOM 3373 C C . VAL A 1 413 ? 7.572 16.763 -29.331 1.00 82.38 413 VAL A C 1
ATOM 3375 O O . VAL A 1 413 ? 7.946 16.647 -30.493 1.00 82.38 413 VAL A O 1
ATOM 3378 N N . MET A 1 414 ? 8.253 17.487 -28.436 1.00 77.81 414 MET A N 1
ATOM 3379 C CA . MET A 1 414 ? 9.518 18.162 -28.765 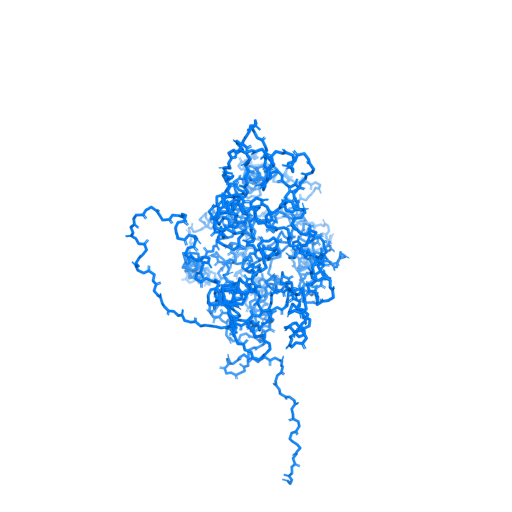1.00 77.81 414 MET A CA 1
ATOM 3380 C C . MET A 1 414 ? 10.586 17.164 -29.240 1.00 77.81 414 MET A C 1
ATOM 3382 O O . MET A 1 414 ? 11.164 17.371 -30.300 1.00 77.81 414 MET A O 1
ATOM 3386 N N . LEU A 1 415 ? 10.787 16.046 -28.527 1.00 73.44 415 LEU A N 1
ATOM 3387 C CA . LEU A 1 415 ? 11.717 14.984 -28.945 1.00 73.44 415 LEU A CA 1
ATOM 3388 C C . LEU A 1 415 ? 11.306 14.291 -30.256 1.00 73.44 415 LEU A C 1
ATOM 3390 O O . LEU A 1 415 ? 12.172 13.847 -31.006 1.00 73.44 415 LEU A O 1
ATOM 3394 N N . LEU A 1 416 ? 10.006 14.190 -30.549 1.00 75.12 416 LEU A N 1
ATOM 3395 C CA . LEU A 1 416 ? 9.526 13.643 -31.820 1.00 75.12 416 LEU A CA 1
ATOM 3396 C C . LEU A 1 416 ? 9.817 14.594 -32.992 1.00 75.12 416 LEU A C 1
ATOM 3398 O O . LEU A 1 416 ? 10.234 14.131 -34.047 1.00 75.12 416 LEU A O 1
ATOM 3402 N N . LEU A 1 417 ? 9.628 15.906 -32.820 1.00 81.19 417 LEU A N 1
ATOM 3403 C CA . LEU A 1 417 ? 9.928 16.902 -33.858 1.00 81.19 417 LEU A CA 1
ATOM 3404 C C . LEU A 1 417 ? 11.440 17.062 -34.095 1.00 81.19 417 LEU A C 1
ATOM 3406 O O . LEU A 1 417 ? 11.853 17.212 -35.243 1.00 81.19 417 LEU A O 1
ATOM 3410 N N . ASP A 1 418 ? 12.245 16.955 -33.035 1.00 75.69 418 ASP A N 1
ATOM 3411 C CA . ASP A 1 418 ? 13.714 16.877 -33.080 1.00 75.69 418 ASP A CA 1
ATOM 3412 C C . ASP A 1 418 ? 14.177 15.633 -33.866 1.00 75.69 418 ASP A C 1
ATOM 3414 O O . ASP A 1 418 ? 14.917 15.736 -34.843 1.00 75.69 418 ASP A O 1
ATOM 3418 N N . GLY A 1 419 ? 13.629 14.454 -33.537 1.00 70.94 419 GLY A N 1
ATOM 3419 C CA . GLY A 1 419 ? 13.902 13.198 -34.247 1.00 70.94 419 GLY A CA 1
ATOM 3420 C C . GLY A 1 419 ? 13.385 13.137 -35.693 1.00 70.94 419 GLY A C 1
ATOM 3421 O O . GLY A 1 419 ? 13.864 12.316 -36.472 1.00 70.94 419 GLY A O 1
ATOM 3422 N N . LEU A 1 420 ? 12.439 14.006 -36.065 1.00 78.56 420 LEU A N 1
ATOM 3423 C CA . LEU A 1 420 ? 11.973 14.215 -37.442 1.00 78.56 420 LEU A CA 1
ATOM 3424 C C . LEU A 1 420 ? 12.740 15.339 -38.166 1.00 78.56 420 LEU A C 1
ATOM 3426 O O . LEU A 1 420 ? 12.408 15.660 -39.305 1.00 78.56 420 LEU A O 1
ATOM 3430 N N . THR A 1 421 ? 13.755 15.945 -37.538 1.00 79.81 421 THR A N 1
ATOM 3431 C CA . THR A 1 421 ? 14.541 17.090 -38.050 1.00 79.81 421 THR A CA 1
ATOM 3432 C C . THR A 1 421 ? 13.722 18.351 -38.376 1.00 79.81 421 THR A C 1
ATOM 3434 O O . THR A 1 421 ? 14.192 19.242 -39.077 1.00 79.81 421 THR A O 1
ATOM 3437 N N . LEU A 1 422 ? 12.500 18.457 -37.839 1.00 79.69 422 LEU A N 1
ATOM 3438 C CA . LEU A 1 422 ? 11.595 19.599 -38.043 1.00 79.69 422 LEU A CA 1
ATOM 3439 C C . LEU A 1 422 ? 11.884 20.764 -37.083 1.00 79.69 422 LEU A C 1
ATOM 3441 O O . LEU A 1 422 ? 11.466 21.892 -37.329 1.00 79.69 422 LEU A O 1
ATOM 3445 N N . LEU A 1 423 ? 12.581 20.481 -35.982 1.00 76.19 423 LEU A N 1
ATOM 3446 C CA . LEU A 1 423 ? 13.122 21.433 -35.014 1.00 76.19 423 LEU A CA 1
ATOM 3447 C C . LEU A 1 423 ? 14.505 20.937 -34.561 1.00 76.19 423 LEU A C 1
ATOM 3449 O O . LEU A 1 423 ? 14.850 19.780 -34.785 1.00 76.19 423 LEU A O 1
ATOM 3453 N N . SER A 1 424 ? 15.277 21.797 -33.894 1.00 69.56 424 SER A N 1
ATOM 3454 C CA . SER A 1 424 ? 16.510 21.417 -33.191 1.00 69.56 424 SER A CA 1
ATOM 3455 C C . SER A 1 424 ? 16.424 21.890 -31.744 1.00 69.56 424 SER A C 1
ATOM 3457 O O . SER A 1 424 ? 16.290 23.086 -31.482 1.00 69.56 424 SER A O 1
ATOM 3459 N N . VAL A 1 425 ? 16.463 20.955 -30.793 1.00 65.12 425 VAL A N 1
ATOM 3460 C CA . VAL A 1 425 ? 16.197 21.204 -29.364 1.00 65.12 425 VAL A CA 1
ATOM 3461 C C . VAL A 1 425 ? 17.493 21.095 -28.537 1.00 65.12 425 VAL A C 1
ATOM 3463 O O . VAL A 1 425 ? 17.533 20.599 -27.404 1.00 65.12 425 VAL A O 1
ATOM 3466 N N . ALA A 1 426 ? 18.587 21.590 -29.126 1.00 55.47 426 ALA A N 1
ATOM 3467 C CA . ALA A 1 426 ? 19.969 21.497 -28.655 1.00 55.47 426 ALA A CA 1
ATOM 3468 C C . ALA A 1 426 ? 20.279 22.335 -27.389 1.00 55.47 426 ALA A C 1
ATOM 3470 O O . ALA A 1 426 ? 21.058 23.284 -27.421 1.00 55.47 426 ALA A O 1
ATOM 3471 N N . SER A 1 427 ? 19.685 21.972 -26.244 1.00 55.69 427 SER A N 1
ATOM 3472 C CA . SER A 1 427 ? 20.098 22.442 -24.900 1.00 55.69 427 SER A CA 1
ATOM 3473 C C . SER A 1 427 ? 19.616 21.578 -23.724 1.00 55.69 427 SER A C 1
ATOM 3475 O O . SER A 1 427 ? 20.252 21.567 -22.672 1.00 55.69 427 SER A O 1
ATOM 3477 N N . PHE A 1 428 ? 18.527 20.810 -23.850 1.00 60.47 428 PHE A N 1
ATOM 3478 C CA . PHE A 1 428 ? 17.897 20.163 -22.680 1.00 60.47 428 PHE A CA 1
ATOM 3479 C C . PHE A 1 428 ? 18.575 18.867 -22.191 1.00 60.47 428 PHE A C 1
ATOM 3481 O O . PHE A 1 428 ? 18.093 18.248 -21.242 1.00 60.47 428 PHE A O 1
ATOM 3488 N N . GLN A 1 429 ? 19.710 18.484 -22.787 1.00 60.12 429 GLN A N 1
ATOM 3489 C CA . GLN A 1 429 ? 20.530 17.318 -22.430 1.00 60.12 429 GLN A CA 1
ATOM 3490 C C . GLN A 1 429 ? 20.813 17.258 -20.916 1.00 60.12 429 GLN A C 1
ATOM 3492 O O . GLN A 1 429 ? 20.363 16.342 -20.228 1.00 60.12 429 GLN A O 1
ATOM 3497 N N . SER A 1 430 ? 21.473 18.290 -20.384 1.00 61.84 430 SER A N 1
ATOM 3498 C CA . SER A 1 430 ? 21.906 18.372 -18.984 1.00 61.84 430 SER A CA 1
ATOM 3499 C C . SER A 1 430 ? 20.732 18.490 -18.006 1.00 61.84 430 SER A C 1
ATOM 3501 O O . SER A 1 430 ? 20.780 17.962 -16.897 1.00 61.84 430 SER A O 1
ATOM 3503 N N . PHE A 1 431 ? 19.646 19.150 -18.425 1.00 65.19 431 PHE A N 1
ATOM 3504 C CA . PHE A 1 431 ? 18.425 19.280 -17.626 1.00 65.19 431 PHE A CA 1
ATOM 3505 C C . PHE A 1 431 ? 17.697 17.936 -17.485 1.00 65.19 431 PHE A C 1
ATOM 3507 O O . PHE A 1 431 ? 17.306 17.560 -16.381 1.00 65.19 431 PHE A O 1
ATOM 3514 N N . GLN A 1 432 ? 17.571 17.172 -18.577 1.00 66.38 432 GLN A N 1
ATOM 3515 C CA . GLN A 1 432 ? 17.080 15.793 -18.538 1.00 66.38 432 GLN A CA 1
ATOM 3516 C C . GLN A 1 432 ? 17.943 14.933 -17.606 1.00 66.38 432 GLN A C 1
ATOM 3518 O O . GLN A 1 432 ? 17.406 14.221 -16.755 1.00 66.38 432 GLN A O 1
ATOM 3523 N N . ASP A 1 433 ? 19.266 15.027 -17.741 1.00 62.84 433 ASP A N 1
ATOM 3524 C CA . ASP A 1 433 ? 20.205 14.207 -16.981 1.00 62.84 433 ASP A CA 1
ATOM 3525 C C . ASP A 1 433 ? 20.172 14.494 -15.468 1.00 62.84 433 ASP A C 1
ATOM 3527 O O . ASP A 1 433 ? 20.345 13.569 -14.672 1.00 62.84 433 ASP A O 1
ATOM 3531 N N . LEU A 1 434 ? 19.892 15.733 -15.052 1.00 66.31 434 LEU A N 1
ATOM 3532 C CA . LEU A 1 434 ? 19.751 16.103 -13.640 1.00 66.31 434 LEU A CA 1
ATOM 3533 C C . LEU A 1 434 ? 18.335 15.850 -13.084 1.00 66.31 434 LEU A C 1
ATOM 3535 O O . LEU A 1 434 ? 18.177 15.383 -11.956 1.00 66.31 434 LEU A O 1
ATOM 3539 N N . VAL A 1 435 ? 17.285 16.159 -13.848 1.00 66.44 435 VAL A N 1
ATOM 3540 C CA . VAL A 1 435 ? 15.906 16.155 -13.330 1.00 66.44 435 VAL A CA 1
ATOM 3541 C C . VAL A 1 435 ? 15.222 14.801 -13.512 1.00 66.44 435 VAL A C 1
ATOM 3543 O O . VAL A 1 435 ? 14.594 14.298 -12.580 1.00 66.44 435 VAL A O 1
ATOM 3546 N N . ILE A 1 436 ? 15.332 14.185 -14.690 1.00 65.75 436 ILE A N 1
ATOM 3547 C CA . ILE A 1 436 ? 14.608 12.944 -14.999 1.00 65.75 436 ILE A CA 1
ATOM 3548 C C . ILE A 1 436 ? 15.359 11.735 -14.435 1.00 65.75 436 ILE A C 1
ATOM 3550 O O . ILE A 1 436 ? 14.773 10.950 -13.687 1.00 65.75 436 ILE A O 1
ATOM 3554 N N . ASP A 1 437 ? 16.652 11.612 -14.728 1.00 63.12 437 ASP A N 1
ATOM 3555 C CA . ASP A 1 437 ? 17.422 10.417 -14.368 1.00 63.12 437 ASP A CA 1
ATOM 3556 C C . ASP A 1 437 ? 17.871 10.418 -12.897 1.00 63.12 437 ASP A C 1
ATOM 3558 O O . ASP A 1 437 ? 17.691 9.416 -12.199 1.00 63.12 437 ASP A O 1
ATOM 3562 N N . PHE A 1 438 ? 18.405 11.539 -12.394 1.00 66.06 438 PHE A N 1
ATOM 3563 C CA . PHE A 1 438 ? 18.819 11.651 -10.991 1.00 66.06 438 PHE A CA 1
ATOM 3564 C C . PHE A 1 438 ? 17.631 11.926 -10.061 1.00 66.06 438 PHE A C 1
ATOM 3566 O O . PHE A 1 438 ? 17.250 11.061 -9.268 1.00 66.06 438 PHE A O 1
ATOM 3573 N N . ALA A 1 439 ? 17.014 13.111 -10.158 1.00 67.25 439 ALA A N 1
ATOM 3574 C CA . ALA A 1 439 ? 16.015 13.528 -9.176 1.00 67.25 439 ALA A CA 1
ATOM 3575 C C . ALA A 1 439 ? 14.768 12.623 -9.175 1.00 67.25 439 ALA A C 1
ATOM 3577 O O . ALA A 1 439 ? 14.387 12.128 -8.113 1.00 67.25 439 ALA A O 1
ATOM 3578 N N . PHE A 1 440 ? 14.149 12.344 -10.328 1.00 66.50 440 PHE A N 1
ATOM 3579 C CA . PHE A 1 440 ? 12.989 11.444 -10.381 1.00 66.50 440 PHE A CA 1
ATOM 3580 C C . PHE A 1 440 ? 13.361 9.955 -10.374 1.00 66.50 440 PHE A C 1
ATOM 3582 O O . PHE A 1 440 ? 12.751 9.190 -9.620 1.00 66.50 440 PHE A O 1
ATOM 3589 N N . GLY A 1 441 ? 14.352 9.544 -11.169 1.00 61.81 441 GLY A N 1
ATOM 3590 C CA . GLY A 1 441 ? 14.739 8.141 -11.329 1.00 61.81 441 GLY A CA 1
ATOM 3591 C C . GLY A 1 441 ? 15.292 7.489 -10.059 1.00 61.81 441 GLY A C 1
ATOM 3592 O O . GLY A 1 441 ? 14.871 6.382 -9.714 1.00 61.81 441 GLY A O 1
ATOM 3593 N N . SER A 1 442 ? 16.190 8.167 -9.335 1.00 63.84 442 SER A N 1
ATOM 3594 C CA . SER A 1 442 ? 16.892 7.577 -8.185 1.00 63.84 442 SER A CA 1
ATOM 3595 C C . SER A 1 442 ? 16.470 8.179 -6.835 1.00 63.84 442 SER A C 1
ATOM 3597 O O . SER A 1 442 ? 16.144 7.432 -5.904 1.00 63.84 442 SER A O 1
ATOM 3599 N N . LEU A 1 443 ? 16.394 9.511 -6.733 1.00 67.25 443 LEU A N 1
ATOM 3600 C CA . LEU A 1 443 ? 16.223 10.221 -5.460 1.00 67.25 443 LEU A CA 1
ATOM 3601 C C . LEU A 1 443 ? 14.771 10.179 -4.944 1.00 67.25 443 LEU A C 1
ATOM 3603 O O . LEU A 1 443 ? 14.496 9.664 -3.856 1.00 67.25 443 LEU A O 1
ATOM 3607 N N . VAL A 1 444 ? 13.821 10.680 -5.739 1.00 69.56 444 VAL A N 1
ATOM 3608 C CA . VAL A 1 444 ? 12.387 10.753 -5.398 1.00 69.56 444 VAL A CA 1
ATOM 3609 C C . VAL A 1 444 ? 11.706 9.389 -5.524 1.00 69.56 444 VAL A C 1
ATOM 3611 O O . VAL A 1 444 ? 10.797 9.091 -4.749 1.00 69.56 444 VAL A O 1
ATOM 3614 N N . GLY A 1 445 ? 12.152 8.545 -6.461 1.00 67.81 445 GLY A N 1
ATOM 3615 C CA . GLY A 1 445 ? 11.563 7.235 -6.741 1.00 67.81 445 GLY A CA 1
ATOM 3616 C C . GLY A 1 445 ? 11.522 6.311 -5.521 1.00 67.81 445 GLY A C 1
ATOM 3617 O O . GLY A 1 445 ? 10.445 6.035 -4.994 1.00 67.81 445 GLY A O 1
ATOM 3618 N N . VAL A 1 446 ? 12.684 5.824 -5.071 1.00 70.81 446 VAL A N 1
ATOM 3619 C CA . VAL A 1 446 ? 12.783 4.853 -3.960 1.00 70.81 446 VAL A CA 1
ATOM 3620 C C . VAL A 1 446 ? 13.035 5.542 -2.613 1.00 70.81 446 VAL A C 1
ATOM 3622 O O . VAL A 1 446 ? 12.483 5.110 -1.598 1.00 70.81 446 VAL A O 1
ATOM 3625 N N . GLY A 1 447 ? 13.783 6.651 -2.588 1.00 77.31 447 GLY A N 1
ATOM 3626 C CA . GLY A 1 447 ? 14.116 7.375 -1.354 1.00 77.31 447 GLY A CA 1
ATOM 3627 C C . GLY A 1 447 ? 12.900 7.926 -0.603 1.00 77.31 447 GLY A C 1
ATOM 3628 O O . GLY A 1 447 ? 12.902 7.998 0.625 1.00 77.31 447 GLY A O 1
ATOM 3629 N N . ALA A 1 448 ? 11.806 8.224 -1.310 1.00 83.44 448 ALA A N 1
ATOM 3630 C CA . ALA A 1 448 ? 10.563 8.669 -0.689 1.00 83.44 448 ALA A CA 1
ATOM 3631 C C . ALA A 1 448 ? 9.744 7.537 -0.027 1.00 83.44 448 ALA A C 1
ATOM 3633 O O . ALA A 1 448 ? 8.869 7.830 0.792 1.00 83.44 448 ALA A O 1
ATOM 3634 N N . TYR A 1 449 ? 10.001 6.250 -0.309 1.00 86.94 449 TYR A N 1
ATOM 3635 C CA . TYR A 1 449 ? 9.178 5.135 0.203 1.00 86.94 449 TYR A CA 1
ATOM 3636 C C . TYR A 1 449 ? 9.070 5.073 1.746 1.00 86.94 449 TYR A C 1
ATOM 3638 O O . TYR A 1 449 ? 7.957 4.848 2.237 1.00 86.94 449 TYR A O 1
ATOM 3646 N N . PRO A 1 450 ? 10.137 5.301 2.545 1.00 84.81 450 PRO A N 1
ATOM 3647 C CA . PRO A 1 450 ? 10.049 5.316 4.009 1.00 84.81 450 PRO A CA 1
ATOM 3648 C C . PRO A 1 450 ? 9.475 6.620 4.583 1.00 84.81 450 PRO A C 1
ATOM 3650 O O . PRO A 1 450 ? 9.246 6.703 5.793 1.00 84.81 450 PRO A O 1
ATOM 3653 N N . ILE A 1 451 ? 9.281 7.652 3.757 1.00 85.62 451 ILE A N 1
ATOM 3654 C CA . ILE A 1 451 ? 8.875 9.005 4.173 1.00 85.62 451 ILE A CA 1
ATOM 3655 C C . ILE A 1 451 ? 7.411 9.277 3.810 1.00 85.62 451 ILE A C 1
ATOM 3657 O O . ILE A 1 451 ? 6.688 9.859 4.613 1.00 85.62 451 ILE A O 1
ATOM 3661 N N . LEU A 1 452 ? 6.973 8.807 2.637 1.00 87.69 452 LEU A N 1
ATOM 3662 C CA . LEU A 1 452 ? 5.670 9.089 2.023 1.00 87.69 452 LEU A CA 1
ATOM 3663 C C . LEU A 1 452 ? 4.936 7.816 1.534 1.00 87.69 452 LEU A C 1
ATOM 3665 O O . LEU A 1 452 ? 3.893 7.901 0.885 1.00 87.69 452 LEU A O 1
ATOM 3669 N N . GLY A 1 453 ? 5.456 6.625 1.854 1.00 90.06 453 GLY A N 1
ATOM 3670 C CA . GLY A 1 453 ? 4.864 5.329 1.503 1.00 90.06 453 GLY A CA 1
ATOM 3671 C C . GLY A 1 453 ? 5.227 4.816 0.102 1.00 90.06 453 GLY A C 1
ATOM 3672 O O . GLY A 1 453 ? 5.633 5.566 -0.783 1.00 90.06 453 GLY A O 1
ATOM 3673 N N . THR A 1 454 ? 5.066 3.506 -0.120 1.00 91.00 454 THR A N 1
ATOM 3674 C CA . THR A 1 454 ? 5.689 2.794 -1.259 1.00 91.00 454 THR A CA 1
ATOM 3675 C C . THR A 1 454 ? 5.127 3.118 -2.646 1.00 91.00 454 THR A C 1
ATOM 3677 O O . THR A 1 454 ? 5.671 2.652 -3.639 1.00 91.00 454 THR A O 1
ATOM 3680 N N . ARG A 1 455 ? 4.047 3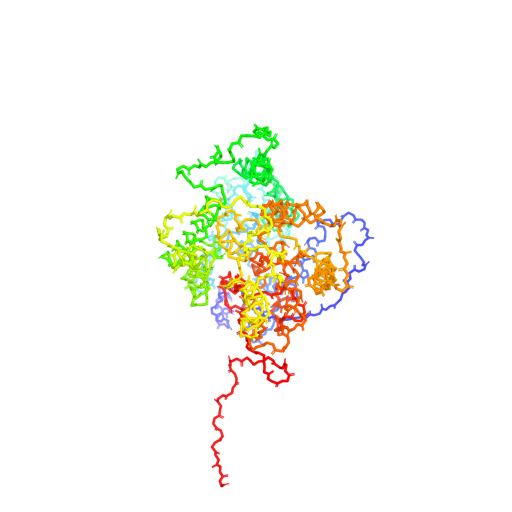.901 -2.758 1.00 91.25 455 ARG A N 1
ATOM 3681 C CA . ARG A 1 455 ? 3.424 4.265 -4.048 1.00 91.25 455 ARG A CA 1
ATOM 3682 C C . ARG A 1 455 ? 3.269 5.764 -4.281 1.00 91.25 455 ARG A C 1
ATOM 3684 O O . ARG A 1 455 ? 2.488 6.178 -5.135 1.00 91.25 455 ARG A O 1
ATOM 3691 N N . ILE A 1 456 ? 4.057 6.572 -3.578 1.00 90.06 456 ILE A N 1
ATOM 3692 C CA . ILE A 1 456 ? 4.057 8.029 -3.731 1.00 90.06 456 ILE A CA 1
ATOM 3693 C C . ILE A 1 456 ? 4.297 8.472 -5.189 1.00 90.06 456 ILE A C 1
ATOM 3695 O O . ILE A 1 456 ? 3.512 9.249 -5.735 1.00 90.06 456 ILE A O 1
ATOM 3699 N N . TRP A 1 457 ? 5.278 7.866 -5.870 1.00 88.00 457 TRP A N 1
ATOM 3700 C CA . TRP A 1 457 ? 5.538 8.074 -7.301 1.00 88.00 457 TRP A CA 1
ATOM 3701 C C . TRP A 1 457 ? 4.322 7.738 -8.176 1.00 88.00 457 TRP A C 1
ATOM 3703 O O . TRP A 1 457 ? 3.919 8.536 -9.019 1.00 88.00 457 TRP A O 1
ATOM 3713 N N . CYS A 1 458 ? 3.671 6.594 -7.937 1.00 88.50 458 CYS A N 1
ATOM 3714 C CA . CYS A 1 458 ? 2.491 6.162 -8.694 1.00 88.50 458 CYS A CA 1
ATOM 3715 C C . CYS A 1 458 ? 1.279 7.099 -8.542 1.00 88.50 458 CYS A C 1
ATOM 3717 O O . CYS A 1 458 ? 0.380 7.043 -9.381 1.00 88.50 458 CYS A O 1
ATOM 3719 N N . ARG A 1 459 ? 1.231 7.910 -7.474 1.00 90.56 459 ARG A N 1
ATOM 3720 C CA . ARG A 1 459 ? 0.119 8.822 -7.170 1.00 90.56 459 ARG A CA 1
ATOM 3721 C C . ARG A 1 459 ? 0.327 10.242 -7.693 1.00 90.56 459 ARG A C 1
ATOM 3723 O O . ARG A 1 459 ? -0.639 10.842 -8.144 1.00 90.56 459 ARG A O 1
ATOM 3730 N N . TYR A 1 460 ? 1.546 10.779 -7.615 1.00 89.75 460 TYR A N 1
ATOM 3731 C CA . TYR A 1 460 ? 1.800 12.192 -7.937 1.00 89.75 460 TYR A CA 1
ATOM 3732 C C . TYR A 1 460 ? 2.756 12.415 -9.114 1.00 89.75 460 TYR A C 1
ATOM 3734 O O . TYR A 1 460 ? 2.626 13.427 -9.791 1.00 89.75 460 TYR A O 1
ATOM 3742 N N . GLY A 1 461 ? 3.692 11.496 -9.380 1.00 86.31 461 GLY A N 1
ATOM 3743 C CA . GLY A 1 461 ? 4.759 11.711 -10.369 1.00 86.31 461 GLY A CA 1
ATOM 3744 C C . GLY A 1 461 ? 4.659 10.872 -11.645 1.00 86.31 461 GLY A C 1
ATOM 3745 O O . GLY A 1 461 ? 5.128 11.291 -12.690 1.00 86.31 461 GLY A O 1
ATOM 3746 N N . CYS A 1 462 ? 4.022 9.700 -11.615 1.00 87.88 462 CYS A N 1
ATOM 3747 C CA . CYS A 1 462 ? 3.948 8.819 -12.782 1.00 87.88 462 CYS A CA 1
ATOM 3748 C C . CYS A 1 462 ? 2.935 9.347 -13.828 1.00 87.88 462 CYS A C 1
ATOM 3750 O O . CYS A 1 462 ? 1.730 9.244 -13.569 1.00 87.88 462 CYS A O 1
ATOM 3752 N N . PRO A 1 463 ? 3.354 9.837 -15.017 1.00 87.62 463 PRO A N 1
ATOM 3753 C CA . PRO A 1 463 ? 2.427 10.397 -16.009 1.00 87.62 463 PRO A CA 1
ATOM 3754 C C . PRO A 1 463 ? 1.510 9.315 -16.599 1.00 87.62 463 PRO A C 1
ATOM 3756 O O . PRO A 1 463 ? 0.309 9.525 -16.771 1.00 87.62 463 PRO A O 1
ATOM 3759 N N . MET A 1 464 ? 2.048 8.108 -16.808 1.00 85.75 464 MET A N 1
ATOM 3760 C CA . MET A 1 464 ? 1.324 6.939 -17.315 1.00 85.75 464 MET A CA 1
ATOM 3761 C C . MET A 1 464 ? 0.070 6.621 -16.482 1.00 85.75 464 MET A C 1
ATOM 3763 O O . MET A 1 464 ? -0.996 6.367 -17.039 1.00 85.75 464 MET A O 1
ATOM 3767 N N . ALA A 1 465 ? 0.159 6.684 -15.149 1.00 87.12 465 ALA A N 1
ATOM 3768 C CA . ALA A 1 465 ? -0.966 6.379 -14.264 1.00 87.12 465 ALA A CA 1
ATOM 3769 C C . ALA A 1 465 ? -2.080 7.452 -14.303 1.00 87.12 465 ALA A C 1
ATOM 3771 O O . ALA A 1 465 ? -3.256 7.108 -14.129 1.00 87.12 465 ALA A O 1
ATOM 3772 N N . GLN A 1 466 ? -1.748 8.711 -14.621 1.00 88.94 466 GLN A N 1
ATOM 3773 C CA . GLN A 1 466 ? -2.733 9.757 -14.929 1.00 88.94 466 GLN A CA 1
ATOM 3774 C C . GLN A 1 466 ? -3.344 9.564 -16.325 1.00 88.94 466 GLN A C 1
ATOM 3776 O O . GLN A 1 466 ? -4.560 9.685 -16.484 1.00 88.94 466 GLN A O 1
ATOM 3781 N N . GLY A 1 467 ? -2.542 9.167 -17.320 1.00 86.50 467 GLY A N 1
ATOM 3782 C CA . GLY A 1 467 ? -3.039 8.741 -18.632 1.00 86.50 467 GLY A CA 1
ATOM 3783 C C . GLY A 1 467 ? -4.091 7.634 -18.495 1.00 86.50 467 GLY A C 1
ATOM 3784 O O . GLY A 1 467 ? -5.214 7.770 -18.980 1.00 86.50 467 GLY A O 1
ATOM 3785 N N . MET A 1 468 ? -3.804 6.603 -17.692 1.00 85.12 468 MET A N 1
ATOM 3786 C CA . MET A 1 468 ? -4.773 5.555 -17.346 1.00 85.12 468 MET A CA 1
ATOM 3787 C C . MET A 1 468 ? -5.978 6.051 -16.524 1.00 85.12 468 MET A C 1
ATOM 3789 O O . MET A 1 468 ? -7.025 5.409 -16.561 1.00 85.12 468 MET A O 1
ATOM 3793 N N . LYS A 1 469 ? -5.890 7.165 -15.778 1.00 82.69 469 LYS A N 1
ATOM 3794 C CA . LYS A 1 469 ? -7.054 7.781 -15.096 1.00 82.69 469 LYS A CA 1
ATOM 3795 C C . LYS A 1 469 ? -8.037 8.372 -16.111 1.00 82.69 469 LYS A C 1
ATOM 3797 O O . LYS A 1 469 ? -9.240 8.290 -15.888 1.00 82.69 469 LYS A O 1
ATOM 3802 N N . ARG A 1 470 ? -7.545 8.890 -17.243 1.00 82.12 470 ARG A N 1
ATOM 3803 C CA . ARG A 1 470 ? -8.378 9.437 -18.330 1.00 82.12 470 ARG A CA 1
ATOM 3804 C C . ARG A 1 470 ? -8.849 8.382 -19.336 1.00 82.12 470 ARG A C 1
ATOM 3806 O O . ARG A 1 470 ? -10.025 8.363 -19.690 1.00 82.12 470 ARG A O 1
ATOM 3813 N N . ILE A 1 471 ? -7.954 7.492 -19.766 1.00 79.19 471 ILE A N 1
ATOM 3814 C CA . ILE A 1 471 ? -8.218 6.475 -20.803 1.00 79.19 471 ILE A CA 1
ATOM 3815 C C . ILE A 1 471 ? -8.926 5.236 -20.218 1.00 79.19 471 ILE A C 1
ATOM 3817 O O . ILE A 1 471 ? -9.691 4.572 -20.913 1.00 79.19 471 ILE A O 1
ATOM 3821 N N . GLY A 1 472 ? -8.771 4.961 -18.916 1.00 70.00 472 GLY A N 1
ATOM 3822 C CA . GLY A 1 472 ? -9.300 3.771 -18.229 1.00 70.00 472 GLY A CA 1
ATOM 3823 C C . GLY A 1 472 ? -10.828 3.591 -18.218 1.00 70.00 472 GLY A C 1
ATOM 3824 O O . GLY A 1 472 ? -11.311 2.562 -17.752 1.00 70.00 472 GLY A O 1
ATOM 3825 N N . LYS A 1 473 ? -11.604 4.551 -18.746 1.00 66.81 473 LYS A N 1
ATOM 3826 C CA . LYS A 1 473 ? -13.039 4.364 -19.039 1.00 66.81 473 LYS A CA 1
ATOM 3827 C C . LYS A 1 473 ? -13.292 3.462 -20.261 1.00 66.81 473 LYS A C 1
ATOM 3829 O O . LYS A 1 473 ? -14.340 2.818 -20.326 1.00 66.81 473 LYS A O 1
ATOM 3834 N N . PHE A 1 474 ? -12.330 3.401 -21.187 1.00 76.12 474 PHE A N 1
ATOM 3835 C CA . PHE A 1 474 ? -12.389 2.630 -22.433 1.00 76.12 474 PHE A CA 1
ATOM 3836 C C . PHE A 1 474 ? -11.707 1.250 -22.341 1.00 76.12 474 PHE A C 1
ATOM 3838 O O . PHE A 1 474 ? -12.047 0.355 -23.105 1.00 76.12 474 PHE A O 1
ATOM 3845 N N . THR A 1 475 ? -10.771 1.053 -21.404 1.00 78.69 475 THR A N 1
ATOM 3846 C CA . THR A 1 475 ? -10.004 -0.202 -21.255 1.00 78.69 475 THR A CA 1
ATOM 3847 C C . THR A 1 475 ? -10.866 -1.379 -20.782 1.00 78.69 475 THR A C 1
ATOM 3849 O O . THR A 1 475 ? -11.757 -1.197 -19.948 1.00 78.69 475 THR A O 1
ATOM 3852 N N . ARG A 1 476 ? -10.547 -2.601 -21.233 1.00 78.81 476 ARG A N 1
ATOM 3853 C CA . ARG A 1 476 ? -11.332 -3.826 -20.997 1.00 78.81 476 ARG A CA 1
ATOM 3854 C C . ARG A 1 476 ? -11.403 -4.223 -19.517 1.00 78.81 476 ARG A C 1
ATOM 3856 O O . ARG A 1 476 ? -12.500 -4.453 -19.018 1.00 78.81 476 ARG A O 1
ATOM 3863 N N . SER A 1 477 ? -10.284 -4.244 -18.780 1.00 77.00 477 SER A N 1
ATOM 3864 C CA . SER A 1 477 ? -10.281 -4.510 -17.323 1.00 77.00 477 SER A CA 1
ATOM 3865 C C . SER A 1 477 ? -10.537 -3.246 -16.486 1.00 77.00 477 SER A C 1
ATOM 3867 O O . SER A 1 477 ? -9.740 -2.837 -15.637 1.00 77.00 477 SER A O 1
ATOM 3869 N N . ARG A 1 478 ? -11.689 -2.615 -16.724 1.00 82.06 478 ARG A N 1
ATOM 3870 C CA . ARG A 1 478 ? -12.262 -1.613 -15.816 1.00 82.06 478 ARG A CA 1
ATOM 3871 C C . ARG A 1 478 ? -13.011 -2.307 -14.673 1.00 82.06 478 ARG A C 1
ATOM 3873 O O . ARG A 1 478 ? -13.693 -3.307 -14.882 1.00 82.06 478 ARG A O 1
ATOM 3880 N N . PHE A 1 479 ? -12.878 -1.774 -13.464 1.00 87.19 479 PHE A N 1
ATOM 3881 C CA . PHE A 1 479 ? -13.450 -2.354 -12.250 1.00 87.19 479 PHE A CA 1
ATOM 3882 C C . PHE A 1 479 ? -13.857 -1.260 -11.263 1.00 87.19 479 PHE A C 1
ATOM 3884 O O . PHE A 1 479 ? -13.284 -0.165 -11.256 1.00 87.19 479 PHE A O 1
ATOM 3891 N N . SER A 1 480 ? -14.802 -1.600 -10.399 1.00 88.69 480 SER A N 1
ATOM 3892 C CA . SER A 1 480 ? -15.120 -0.892 -9.163 1.00 88.69 480 SER A CA 1
ATOM 3893 C C . SER A 1 480 ? -14.705 -1.746 -7.958 1.00 88.69 480 SER A C 1
ATOM 3895 O O . SER A 1 480 ? -14.416 -2.941 -8.084 1.00 88.69 480 SER A O 1
ATOM 3897 N N . VAL A 1 481 ? -14.623 -1.122 -6.787 1.00 91.00 481 VAL A N 1
ATOM 3898 C CA . VAL A 1 481 ? -14.602 -1.804 -5.492 1.00 91.00 481 VAL A CA 1
ATOM 3899 C C . VAL A 1 481 ? -15.952 -1.540 -4.838 1.00 91.00 481 VAL A C 1
ATOM 3901 O O . VAL A 1 481 ? -16.355 -0.383 -4.719 1.00 91.00 481 VAL A O 1
ATOM 3904 N N . VAL A 1 482 ? -16.645 -2.609 -4.457 1.00 91.06 482 VAL A N 1
ATOM 3905 C CA . VAL A 1 482 ? -18.018 -2.581 -3.939 1.00 91.06 482 VAL A CA 1
ATOM 3906 C C . VAL A 1 482 ? -18.001 -2.993 -2.464 1.00 91.06 482 VAL A C 1
ATOM 3908 O O . VAL A 1 482 ? -17.430 -4.046 -2.158 1.00 91.06 482 VAL A O 1
ATOM 3911 N N . PRO A 1 483 ? -18.558 -2.183 -1.548 1.00 90.81 483 PRO A N 1
ATOM 3912 C CA . PRO A 1 483 ? -18.811 -2.582 -0.167 1.00 90.81 483 PRO A CA 1
ATOM 3913 C C . PRO A 1 483 ? -20.074 -3.434 -0.045 1.00 90.81 483 PRO A C 1
ATOM 3915 O O . PRO A 1 483 ? -20.922 -3.405 -0.928 1.00 90.81 483 PRO A O 1
ATOM 3918 N N . ASN A 1 484 ? -20.215 -4.143 1.074 1.00 88.75 484 ASN A N 1
ATOM 3919 C CA . ASN A 1 484 ? -21.467 -4.804 1.444 1.00 88.75 484 ASN A CA 1
ATOM 3920 C C . ASN A 1 484 ? -21.800 -4.604 2.938 1.00 88.75 484 ASN A C 1
ATOM 3922 O O . ASN A 1 484 ? -20.954 -4.169 3.733 1.00 88.75 484 ASN A O 1
ATOM 3926 N N . ALA A 1 485 ? -23.016 -4.988 3.327 1.00 86.75 485 ALA A N 1
ATOM 3927 C CA . ALA A 1 485 ? -23.555 -4.939 4.689 1.00 86.75 485 ALA A CA 1
ATOM 3928 C C . ALA A 1 485 ? -22.689 -5.581 5.804 1.00 86.75 485 ALA A C 1
ATOM 3930 O O . ALA A 1 485 ? -22.925 -5.313 6.986 1.00 86.75 485 ALA A O 1
ATOM 3931 N N . ASN A 1 486 ? -21.655 -6.377 5.490 1.00 87.44 486 ASN A N 1
ATOM 3932 C CA . ASN A 1 486 ? -20.730 -6.913 6.500 1.00 87.44 486 ASN A CA 1
ATOM 3933 C C . ASN A 1 486 ? -19.733 -5.873 7.044 1.00 87.44 486 ASN A C 1
ATOM 3935 O O . ASN A 1 486 ? -18.967 -6.188 7.960 1.00 87.44 486 ASN A O 1
ATOM 3939 N N . CYS A 1 487 ? -19.696 -4.644 6.516 1.00 85.56 487 CYS A N 1
ATOM 3940 C CA . CYS A 1 487 ? -18.721 -3.633 6.926 1.00 85.56 487 CYS A CA 1
ATOM 3941 C C . CYS A 1 487 ? -18.923 -3.172 8.386 1.00 85.56 487 CYS A C 1
ATOM 3943 O O . CYS A 1 487 ? -19.886 -2.487 8.714 1.00 85.56 487 CYS A O 1
ATOM 3945 N N . ARG A 1 488 ? -17.971 -3.505 9.274 1.00 82.25 488 ARG A N 1
ATOM 3946 C CA . ARG A 1 488 ? -18.009 -3.177 10.720 1.00 82.25 488 ARG A CA 1
ATOM 3947 C C . ARG A 1 488 ? -17.178 -1.943 11.119 1.00 82.25 488 ARG A C 1
ATOM 3949 O O . ARG A 1 488 ? -16.581 -1.913 12.194 1.00 82.25 488 ARG A O 1
ATOM 3956 N N . GLY A 1 489 ? -17.038 -0.944 10.243 1.00 81.38 489 GLY A N 1
ATOM 3957 C CA . GLY A 1 489 ? -16.395 0.336 10.595 1.00 81.38 489 GLY A CA 1
ATOM 3958 C C . GLY A 1 489 ? -14.895 0.286 10.949 1.00 81.38 489 GLY A C 1
ATOM 3959 O O . GLY A 1 489 ? -14.364 1.223 11.549 1.00 81.38 489 GLY A O 1
ATOM 3960 N N . LEU A 1 490 ? -14.178 -0.797 10.621 1.00 82.44 490 LEU A N 1
ATOM 3961 C CA . LEU A 1 490 ? -12.845 -1.091 11.184 1.00 82.44 490 LEU A CA 1
ATOM 3962 C C . LEU A 1 490 ? -11.688 -0.227 10.640 1.00 82.44 490 LEU A C 1
ATOM 3964 O O . LEU A 1 490 ? -10.587 -0.265 11.191 1.00 82.44 490 LEU A O 1
ATOM 3968 N N . ASN A 1 491 ? -11.897 0.531 9.556 1.00 87.94 491 ASN A N 1
ATOM 3969 C CA . ASN A 1 491 ? -10.904 1.430 8.932 1.00 87.94 491 ASN A CA 1
ATOM 3970 C C . ASN A 1 491 ? -9.560 0.770 8.511 1.00 87.94 491 ASN A C 1
ATOM 3972 O O . ASN A 1 491 ? -8.573 1.455 8.220 1.00 87.94 491 ASN A O 1
ATOM 3976 N N . LEU A 1 492 ? -9.496 -0.565 8.451 1.00 89.50 492 LEU A N 1
ATOM 3977 C CA . LEU A 1 492 ? -8.294 -1.313 8.056 1.00 89.50 492 LEU A CA 1
ATOM 3978 C C . LEU A 1 492 ? -7.979 -1.162 6.558 1.00 89.50 492 LEU A C 1
ATOM 3980 O O . LEU A 1 492 ? -6.810 -1.082 6.184 1.00 89.50 492 LEU A O 1
ATOM 3984 N N . CYS A 1 493 ? -9.009 -1.053 5.717 1.00 92.25 493 CYS A N 1
ATOM 3985 C CA . CYS A 1 493 ? -8.905 -0.856 4.271 1.00 92.25 493 CYS A CA 1
ATOM 3986 C C . CYS A 1 493 ? -8.121 0.423 3.897 1.00 92.25 493 CYS A C 1
ATOM 3988 O O . CYS A 1 493 ? -7.166 0.350 3.123 1.00 92.25 493 CYS A O 1
ATOM 3990 N N . THR A 1 494 ? -8.431 1.567 4.520 1.00 91.81 494 THR A N 1
ATOM 3991 C CA . THR A 1 494 ? -7.678 2.831 4.372 1.00 91.81 494 THR A CA 1
ATOM 3992 C C . THR A 1 494 ? -6.236 2.719 4.874 1.00 91.81 494 THR A C 1
ATOM 3994 O O . THR A 1 494 ? -5.315 3.274 4.268 1.00 91.81 494 THR A O 1
ATOM 3997 N N . GLN A 1 495 ? -6.002 1.978 5.963 1.00 90.50 495 GLN A N 1
ATOM 3998 C CA . GLN A 1 495 ? -4.652 1.744 6.497 1.00 90.50 495 GLN A CA 1
ATOM 3999 C C . GLN A 1 495 ? -3.791 0.856 5.586 1.00 90.50 495 GLN A C 1
ATOM 4001 O O . GLN A 1 495 ? -2.573 1.025 5.570 1.00 90.50 495 GLN A O 1
ATOM 4006 N N . ALA A 1 496 ? -4.401 -0.064 4.834 1.00 93.44 496 ALA A N 1
ATOM 4007 C CA . ALA A 1 496 ? -3.708 -0.948 3.897 1.00 93.44 496 ALA A CA 1
ATOM 4008 C C . ALA A 1 496 ? -3.547 -0.366 2.485 1.00 93.44 496 ALA A C 1
ATOM 4010 O O . ALA A 1 496 ? -2.728 -0.877 1.725 1.00 93.44 496 ALA A O 1
ATOM 4011 N N . CYS A 1 497 ? -4.304 0.673 2.112 1.00 94.38 497 CYS A N 1
ATOM 4012 C CA . CYS A 1 497 ? -4.232 1.258 0.774 1.00 94.38 497 CYS A CA 1
ATOM 4013 C C . CYS A 1 497 ? -2.878 1.966 0.534 1.00 94.38 497 CYS A C 1
ATOM 4015 O O . CYS A 1 497 ? -2.638 3.021 1.130 1.00 94.38 497 CYS A O 1
ATOM 4017 N N . PRO A 1 498 ? -2.009 1.467 -0.373 1.00 93.94 498 PRO A N 1
ATOM 4018 C CA . PRO A 1 498 ? -0.707 2.086 -0.640 1.00 93.94 498 PRO A CA 1
ATOM 4019 C C . PRO A 1 498 ? -0.823 3.413 -1.403 1.00 93.94 498 PRO A C 1
ATOM 4021 O O . PRO A 1 498 ? 0.081 4.240 -1.325 1.00 93.94 498 PRO A O 1
ATOM 4024 N N . MET A 1 499 ? -1.949 3.642 -2.091 1.00 93.25 499 MET A N 1
ATOM 4025 C CA . MET A 1 499 ? -2.266 4.903 -2.772 1.00 93.25 499 MET A CA 1
ATOM 4026 C C . MET A 1 499 ? -2.803 5.987 -1.821 1.00 93.25 499 MET A C 1
ATOM 4028 O O . MET A 1 499 ? -3.037 7.103 -2.261 1.00 93.25 499 MET A O 1
ATOM 4032 N N . GLY A 1 500 ? -3.037 5.693 -0.534 1.00 91.94 500 GLY A N 1
ATOM 4033 C CA . GLY A 1 500 ? -3.549 6.691 0.417 1.00 91.94 500 GLY A CA 1
ATOM 4034 C C . GLY A 1 500 ? -4.998 7.124 0.170 1.00 91.94 500 GLY A C 1
ATOM 4035 O O . GLY A 1 500 ? -5.411 8.181 0.644 1.00 91.94 500 GLY A O 1
ATOM 4036 N N . ILE A 1 501 ? -5.762 6.315 -0.570 1.00 92.00 501 ILE A N 1
ATOM 4037 C CA . ILE A 1 501 ? -7.205 6.488 -0.746 1.00 92.00 501 ILE A CA 1
ATOM 4038 C C . ILE A 1 501 ? -7.879 6.147 0.580 1.00 92.00 501 ILE A C 1
ATOM 4040 O O . ILE A 1 501 ? -7.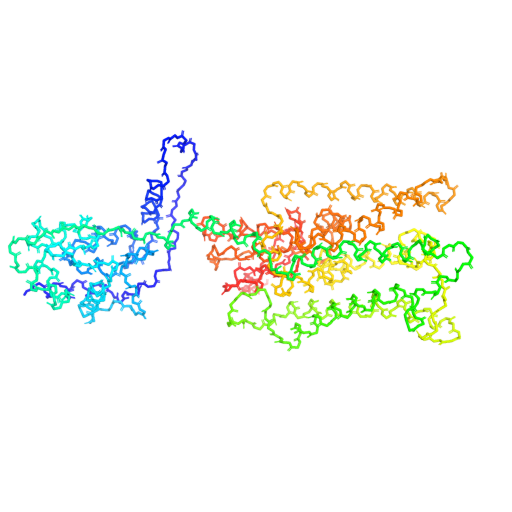571 5.118 1.193 1.00 92.00 501 ILE A O 1
ATOM 4044 N N . ASP A 1 502 ? -8.817 6.989 1.003 1.00 90.06 502 ASP A N 1
ATOM 4045 C CA . ASP A 1 502 ? -9.694 6.656 2.113 1.00 90.06 502 ASP A CA 1
ATOM 4046 C C . ASP A 1 502 ? -10.805 5.711 1.641 1.00 90.06 502 ASP A C 1
ATOM 4048 O O . ASP A 1 502 ? -11.884 6.129 1.251 1.00 90.06 502 ASP A O 1
ATOM 4052 N N . VAL A 1 503 ? -10.499 4.413 1.618 1.00 92.44 503 VAL A N 1
ATOM 4053 C CA . VAL A 1 503 ? -11.439 3.347 1.231 1.00 92.44 503 VAL A CA 1
ATOM 4054 C C . VAL A 1 503 ? -12.598 3.227 2.232 1.00 92.44 503 VAL A C 1
ATOM 4056 O O . VAL A 1 503 ? -13.685 2.792 1.871 1.00 92.44 503 VAL A O 1
ATOM 4059 N N . ALA A 1 504 ? -12.372 3.621 3.487 1.00 88.25 504 ALA A N 1
ATOM 4060 C CA . ALA A 1 504 ? -13.351 3.559 4.563 1.00 88.25 504 ALA A CA 1
ATOM 4061 C C . ALA A 1 504 ? -14.605 4.403 4.289 1.00 88.25 504 ALA A C 1
ATOM 4063 O O . ALA A 1 504 ? -15.703 3.879 4.425 1.00 88.25 504 ALA A O 1
ATOM 4064 N N . SER A 1 505 ? -14.465 5.658 3.848 1.00 86.00 505 SER A N 1
ATOM 4065 C CA . SER A 1 505 ? -15.607 6.562 3.614 1.00 86.00 505 SER A CA 1
ATOM 4066 C C . SER A 1 505 ? -16.474 6.218 2.396 1.00 86.00 505 SER A C 1
ATOM 4068 O O . SER A 1 505 ? -17.514 6.843 2.205 1.00 86.00 505 SER A O 1
ATOM 4070 N N . TYR A 1 506 ? -16.097 5.204 1.612 1.00 87.62 506 TYR A N 1
ATOM 4071 C CA . TYR A 1 506 ? -16.962 4.582 0.602 1.00 87.62 506 TYR A CA 1
ATOM 4072 C C . TYR A 1 506 ? -17.688 3.331 1.122 1.00 87.62 506 TYR A C 1
ATOM 4074 O O . TYR A 1 506 ? -18.659 2.903 0.515 1.00 87.62 506 TYR A O 1
ATOM 4082 N N . ALA A 1 507 ? -17.216 2.740 2.225 1.00 86.75 507 ALA A N 1
ATOM 4083 C CA . ALA A 1 507 ? -17.674 1.451 2.749 1.00 86.75 507 ALA A CA 1
ATOM 4084 C C . ALA A 1 507 ? -18.442 1.551 4.075 1.00 86.75 507 ALA A C 1
ATOM 4086 O O . ALA A 1 507 ? -19.174 0.634 4.444 1.00 86.75 507 ALA A O 1
ATOM 4087 N N . HIS A 1 508 ? -18.266 2.644 4.819 1.00 79.75 508 HIS A N 1
ATOM 4088 C CA . HIS A 1 508 ? -19.075 2.973 5.986 1.00 79.75 508 HIS A CA 1
ATOM 4089 C C . HIS A 1 508 ? -19.108 4.481 6.244 1.00 79.75 508 HIS A C 1
ATOM 4091 O O . HIS A 1 508 ? -18.136 5.198 5.999 1.00 79.75 508 HIS A O 1
ATOM 4097 N N . LYS A 1 509 ? -20.199 4.949 6.851 1.00 75.88 509 LYS A N 1
ATOM 4098 C CA . LYS A 1 509 ? -20.309 6.280 7.459 1.00 75.88 509 LYS A CA 1
ATOM 4099 C C . LYS A 1 509 ? -20.720 6.102 8.917 1.00 75.88 509 LYS A C 1
ATOM 4101 O O . LYS A 1 509 ? -21.585 5.290 9.216 1.00 75.88 509 LYS A O 1
ATOM 4106 N N . ASP A 1 510 ? -20.037 6.782 9.837 1.00 71.56 510 ASP A N 1
ATOM 4107 C CA . ASP A 1 510 ? -20.292 6.676 11.286 1.00 71.56 510 ASP A CA 1
ATOM 4108 C C . ASP A 1 510 ? -20.291 5.216 11.810 1.00 71.56 510 ASP A C 1
ATOM 4110 O O . ASP A 1 510 ? -20.983 4.852 12.756 1.00 71.56 510 ASP A O 1
ATOM 4114 N N . LYS A 1 511 ? -19.445 4.381 11.178 1.00 68.69 511 LYS A N 1
ATOM 4115 C CA . LYS A 1 511 ? -19.310 2.910 11.297 1.00 68.69 511 LYS A CA 1
ATOM 4116 C C . LYS A 1 511 ? -20.462 2.064 10.735 1.00 68.69 511 LYS A C 1
ATOM 4118 O O . LYS A 1 511 ? -20.263 0.857 10.632 1.00 68.69 511 LYS A O 1
ATOM 4123 N N . GLN A 1 512 ? -21.592 2.650 10.343 1.00 62.72 512 GLN A N 1
ATOM 4124 C CA . GLN A 1 512 ? -22.667 1.935 9.648 1.00 62.72 512 GLN A CA 1
ATOM 4125 C C . GLN A 1 512 ? -22.255 1.643 8.195 1.00 62.72 512 GLN A C 1
ATOM 4127 O O . GLN A 1 512 ? -21.665 2.529 7.565 1.00 62.72 512 GLN A O 1
ATOM 4132 N N . PRO A 1 513 ? -22.527 0.443 7.649 1.00 78.69 513 PRO A N 1
ATOM 4133 C CA . PRO A 1 513 ? -22.184 0.109 6.269 1.00 78.69 513 PRO A CA 1
ATOM 4134 C C . PRO A 1 513 ? -22.901 1.042 5.285 1.00 78.69 513 PRO A C 1
ATOM 4136 O O . PRO A 1 513 ? -24.052 1.416 5.498 1.00 78.69 513 PRO A O 1
ATOM 4139 N N . ILE A 1 514 ? -22.213 1.406 4.202 1.00 79.94 514 ILE A N 1
ATOM 4140 C CA . ILE A 1 514 ? -22.809 2.063 3.031 1.00 79.94 514 ILE A CA 1
ATOM 4141 C C . ILE A 1 514 ? -22.257 1.385 1.779 1.00 79.94 514 ILE A C 1
ATOM 4143 O O . ILE A 1 514 ? -21.078 1.039 1.741 1.00 79.94 514 ILE A O 1
ATOM 4147 N N . GLU A 1 515 ? -23.082 1.210 0.751 1.00 79.00 515 GLU A N 1
ATOM 4148 C CA . GLU A 1 515 ? -22.733 0.403 -0.430 1.00 79.00 515 GLU A CA 1
ATOM 4149 C C . GLU A 1 515 ? -22.337 1.290 -1.626 1.00 79.00 515 GLU A C 1
ATOM 4151 O O . GLU A 1 515 ? -22.701 1.069 -2.779 1.00 79.00 515 GLU A O 1
ATOM 4156 N N . VAL A 1 516 ? -21.551 2.337 -1.342 1.00 81.12 516 VAL A N 1
ATOM 4157 C CA . VAL A 1 516 ? -21.076 3.291 -2.352 1.00 81.12 516 VAL A CA 1
ATOM 4158 C C . VAL A 1 516 ? -19.876 2.701 -3.090 1.00 81.12 516 VAL A C 1
ATOM 4160 O O . VAL A 1 516 ? -18.722 2.844 -2.682 1.00 81.12 516 VAL A O 1
ATOM 4163 N N . ALA A 1 517 ? -20.141 2.038 -4.213 1.00 82.31 517 ALA A N 1
ATOM 4164 C CA . ALA A 1 517 ? -19.094 1.546 -5.099 1.00 82.31 517 ALA A CA 1
ATOM 4165 C C . ALA A 1 517 ? -18.175 2.688 -5.582 1.00 82.31 517 ALA A C 1
ATOM 4167 O O . ALA A 1 517 ? -18.645 3.721 -6.059 1.00 82.31 517 ALA A O 1
ATOM 4168 N N . PHE A 1 518 ? -16.854 2.489 -5.518 1.00 84.00 518 PHE A N 1
ATOM 4169 C CA . PHE A 1 518 ? -15.867 3.460 -6.010 1.00 84.00 518 PHE A CA 1
ATOM 4170 C C . PHE A 1 518 ? -14.960 2.852 -7.080 1.00 84.00 518 PHE A C 1
ATOM 4172 O O . PHE A 1 518 ? -14.575 1.684 -7.008 1.00 84.00 518 PHE A O 1
ATOM 4179 N N . GLY A 1 519 ? -14.608 3.638 -8.097 1.00 76.75 519 GLY A N 1
ATOM 4180 C CA . GLY A 1 519 ? -13.904 3.157 -9.278 1.00 76.75 519 GLY A CA 1
ATOM 4181 C C . GLY A 1 519 ? -12.710 4.017 -9.677 1.00 76.75 519 GLY A C 1
ATOM 4182 O O . GLY A 1 519 ? -12.042 4.668 -8.865 1.00 76.75 519 GLY A O 1
ATOM 4183 N N . LEU A 1 520 ? -12.400 3.952 -10.973 1.00 76.56 520 LEU A N 1
ATOM 4184 C CA . LEU A 1 520 ? -11.211 4.566 -11.562 1.00 76.56 520 LEU A CA 1
ATOM 4185 C C . LEU A 1 520 ? -11.380 6.051 -11.915 1.00 76.56 520 LEU A C 1
ATOM 4187 O O . LEU A 1 520 ? -10.363 6.700 -12.177 1.00 76.56 520 LEU A O 1
ATOM 4191 N N . LYS A 1 521 ? -12.622 6.567 -11.940 1.00 71.19 521 LYS A N 1
ATOM 4192 C CA . LYS A 1 521 ? -12.924 7.980 -12.231 1.00 71.19 521 LYS A CA 1
ATOM 4193 C C . LYS A 1 521 ? -12.736 8.833 -10.971 1.00 71.19 521 LYS A C 1
ATOM 4195 O O . LYS A 1 521 ? -12.113 9.888 -11.010 1.00 71.19 521 LYS A O 1
ATOM 4200 N N . GLU A 1 522 ? -13.252 8.339 -9.847 1.00 75.12 522 GLU A N 1
ATOM 4201 C CA . GLU A 1 522 ? -13.393 9.049 -8.573 1.00 75.12 522 GLU A CA 1
ATOM 4202 C C . GLU A 1 522 ? -12.089 9.035 -7.756 1.00 75.12 522 GLU A C 1
ATOM 4204 O O . GLU A 1 522 ? -11.873 9.898 -6.898 1.00 75.12 522 GLU A O 1
ATOM 4209 N N . THR A 1 523 ? -11.219 8.047 -8.013 1.00 85.38 523 THR A N 1
ATOM 4210 C CA . THR A 1 523 ? -10.030 7.753 -7.200 1.00 85.38 523 THR A CA 1
ATOM 4211 C C . THR A 1 523 ? -8.772 7.441 -8.024 1.00 85.38 523 THR A C 1
ATOM 4213 O O . THR A 1 523 ? -8.805 7.099 -9.209 1.00 85.38 523 THR A O 1
ATOM 4216 N N . SER A 1 524 ? -7.618 7.491 -7.361 1.00 88.88 524 SER A N 1
ATOM 4217 C CA . SER A 1 524 ? -6.323 7.010 -7.856 1.00 88.88 524 SER A CA 1
ATOM 4218 C C . SER A 1 524 ? -6.155 5.477 -7.765 1.00 88.88 524 SER A C 1
ATOM 4220 O O . SER A 1 524 ? -5.031 4.981 -7.786 1.00 88.88 524 SER A O 1
ATOM 4222 N N . CYS A 1 525 ? -7.239 4.690 -7.670 1.00 91.06 525 CYS A N 1
ATOM 4223 C CA . CYS A 1 525 ? -7.153 3.242 -7.445 1.00 91.06 525 CYS A CA 1
ATOM 4224 C C . CYS A 1 525 ? -6.437 2.489 -8.583 1.00 91.06 525 CYS A C 1
ATOM 4226 O O . CYS A 1 525 ? -6.668 2.741 -9.763 1.00 91.06 525 CYS A O 1
ATOM 4228 N N . ILE A 1 526 ? -5.590 1.526 -8.199 1.00 91.38 526 ILE A N 1
ATOM 4229 C CA . ILE A 1 526 ? -4.728 0.707 -9.076 1.00 91.38 526 ILE A CA 1
ATOM 4230 C C . ILE A 1 526 ? -5.056 -0.797 -9.038 1.00 91.38 526 ILE A C 1
ATOM 4232 O O . ILE A 1 526 ? -4.315 -1.613 -9.581 1.00 91.38 526 ILE A O 1
ATOM 4236 N N . GLY A 1 527 ? -6.108 -1.196 -8.314 1.00 91.50 527 GLY A N 1
ATOM 4237 C CA . GLY A 1 527 ? -6.544 -2.595 -8.240 1.00 91.50 527 GLY A CA 1
ATOM 4238 C C . GLY A 1 527 ? -5.611 -3.547 -7.477 1.00 91.50 527 GLY A C 1
ATOM 4239 O O . GLY A 1 527 ? -5.702 -4.753 -7.670 1.00 91.50 527 GLY A O 1
ATOM 4240 N N . CYS A 1 528 ? -4.736 -3.060 -6.590 1.00 93.56 528 CYS A N 1
ATOM 4241 C CA . CYS A 1 528 ? -3.756 -3.901 -5.871 1.00 93.56 528 CYS A CA 1
ATOM 4242 C C . CYS A 1 528 ? -4.359 -4.973 -4.928 1.00 93.56 528 CYS A C 1
ATOM 4244 O O . CYS A 1 528 ? -3.629 -5.842 -4.447 1.00 93.56 528 CYS A O 1
ATOM 4246 N N . GLY A 1 529 ? -5.663 -4.901 -4.630 1.00 93.94 529 GLY A N 1
ATOM 4247 C CA . GLY A 1 529 ? -6.420 -5.842 -3.788 1.00 93.94 529 GLY A CA 1
ATOM 4248 C C . GLY A 1 529 ? -6.220 -5.692 -2.274 1.00 93.94 529 GLY A C 1
ATOM 4249 O O . GLY A 1 529 ? -7.091 -6.088 -1.515 1.00 93.94 529 GLY A O 1
ATOM 4250 N N . GLY A 1 530 ? -5.149 -5.040 -1.804 1.00 94.31 530 GLY A N 1
ATOM 4251 C CA . GLY A 1 530 ? -4.785 -5.014 -0.376 1.00 94.31 530 GLY A CA 1
ATOM 4252 C C . GLY A 1 530 ? -5.823 -4.422 0.597 1.00 94.31 530 GLY A C 1
ATOM 4253 O O . GLY A 1 530 ? -5.743 -4.689 1.792 1.00 94.31 530 GLY A O 1
ATOM 4254 N N . CYS A 1 531 ? -6.804 -3.648 0.118 1.00 94.06 531 CYS A N 1
ATOM 4255 C CA . CYS A 1 531 ? -7.949 -3.195 0.919 1.00 94.06 531 CYS A CA 1
ATOM 4256 C C . CYS A 1 531 ? -9.025 -4.277 1.135 1.00 94.06 531 CYS A C 1
ATOM 4258 O O . CYS A 1 531 ? -9.714 -4.221 2.150 1.00 94.06 531 CYS A O 1
ATOM 4260 N N . ILE A 1 532 ? -9.131 -5.247 0.223 1.00 95.25 532 ILE A N 1
ATOM 4261 C CA . ILE A 1 532 ? -9.974 -6.443 0.335 1.00 95.25 532 ILE A CA 1
ATOM 4262 C C . ILE A 1 532 ? -9.267 -7.440 1.257 1.00 95.25 532 ILE A C 1
ATOM 4264 O O . ILE A 1 532 ? -9.767 -7.736 2.333 1.00 95.25 532 ILE A O 1
ATOM 4268 N N . ASP A 1 533 ? -8.037 -7.849 0.924 1.00 94.56 533 ASP A N 1
ATOM 4269 C CA . ASP A 1 533 ? -7.302 -8.872 1.686 1.00 94.56 533 ASP A CA 1
ATOM 4270 C C . ASP A 1 533 ? -6.963 -8.471 3.139 1.00 94.56 533 ASP A C 1
ATOM 4272 O O . ASP A 1 533 ? -6.652 -9.336 3.956 1.00 94.56 533 ASP A O 1
ATOM 4276 N N . VAL A 1 534 ? -6.983 -7.183 3.511 1.00 93.81 534 VAL A N 1
ATOM 4277 C CA . VAL A 1 534 ? -6.832 -6.775 4.925 1.00 93.81 534 VAL A CA 1
ATOM 4278 C C . VAL A 1 534 ? -8.124 -6.936 5.737 1.00 93.81 534 VAL A C 1
ATOM 4280 O O . VAL A 1 534 ? -8.069 -6.924 6.969 1.00 93.81 534 VAL A O 1
ATOM 4283 N N . CYS A 1 535 ? -9.276 -7.044 5.074 1.00 92.06 535 CYS A N 1
ATOM 4284 C CA . CYS A 1 535 ? -10.570 -7.146 5.729 1.00 92.06 535 CYS A CA 1
ATOM 4285 C C . CYS A 1 535 ? -10.658 -8.475 6.511 1.00 92.06 535 CYS A C 1
ATOM 4287 O O . CYS A 1 535 ? -10.203 -9.505 6.014 1.00 92.06 535 CYS A O 1
ATOM 4289 N N . PRO A 1 536 ? -11.177 -8.472 7.753 1.00 88.75 536 PRO A N 1
ATOM 4290 C CA . PRO A 1 536 ? -11.412 -9.693 8.526 1.00 88.75 536 PRO A CA 1
ATOM 4291 C C . PRO A 1 536 ? -12.866 -10.193 8.438 1.00 88.75 536 PRO A C 1
ATOM 4293 O O . PRO A 1 536 ? -13.210 -11.141 9.132 1.00 88.75 536 PRO A O 1
ATOM 4296 N N . VAL A 1 537 ? -13.715 -9.509 7.661 1.00 88.50 537 VAL A N 1
ATOM 4297 C CA . VAL A 1 537 ? -15.169 -9.737 7.530 1.00 88.50 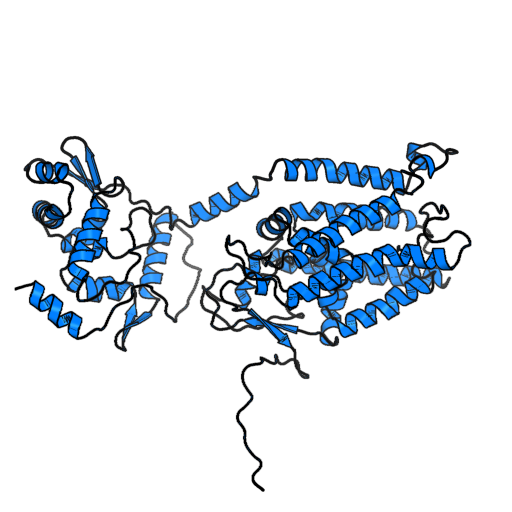537 VAL A CA 1
ATOM 4298 C C . VAL A 1 537 ? -15.637 -9.644 6.066 1.00 88.50 537 VAL A C 1
ATOM 4300 O O . VAL A 1 537 ? -16.804 -9.383 5.809 1.00 88.50 537 VAL A O 1
ATOM 4303 N N . ASP A 1 538 ? -14.700 -9.750 5.114 1.00 90.06 538 ASP A N 1
ATOM 4304 C CA . ASP A 1 538 ? -14.920 -9.819 3.655 1.00 90.06 538 ASP A CA 1
ATOM 4305 C C . ASP A 1 538 ? -15.927 -8.803 3.064 1.00 90.06 538 ASP A C 1
ATOM 4307 O O . ASP A 1 538 ? -16.602 -9.026 2.061 1.00 90.06 538 ASP A O 1
ATOM 4311 N N . ALA A 1 539 ? -15.971 -7.615 3.674 1.00 90.75 539 ALA A N 1
ATOM 4312 C CA . ALA A 1 539 ? -16.925 -6.549 3.370 1.00 90.75 539 ALA A CA 1
ATOM 4313 C C . ALA A 1 539 ? -16.584 -5.674 2.143 1.00 90.75 539 ALA A C 1
ATOM 4315 O O . ALA A 1 539 ? -17.084 -4.556 2.022 1.00 90.75 539 ALA A O 1
ATOM 4316 N N . LEU A 1 540 ? -15.674 -6.128 1.276 1.00 93.38 540 LEU A N 1
ATOM 4317 C CA . LEU A 1 540 ? -15.233 -5.421 0.070 1.00 93.38 540 LEU A CA 1
ATOM 4318 C C . LEU A 1 540 ? -14.931 -6.434 -1.038 1.00 93.38 540 LEU A C 1
ATOM 4320 O O . LEU A 1 540 ? -14.146 -7.355 -0.823 1.00 93.38 540 LEU A O 1
ATOM 4324 N N . ALA A 1 541 ? -15.465 -6.216 -2.237 1.00 93.06 541 ALA A N 1
ATOM 4325 C CA . ALA A 1 541 ? -15.206 -7.040 -3.419 1.00 93.06 541 ALA A CA 1
ATOM 4326 C C . ALA A 1 541 ? -14.781 -6.188 -4.629 1.00 93.06 541 ALA A C 1
ATOM 4328 O O . ALA A 1 541 ? -14.975 -4.973 -4.651 1.00 93.06 541 ALA A O 1
ATOM 4329 N N . PHE A 1 542 ? -14.207 -6.821 -5.657 1.00 91.56 542 PHE A N 1
ATOM 4330 C CA . PHE A 1 542 ? -14.086 -6.211 -6.986 1.00 91.56 542 PHE A CA 1
ATOM 4331 C C . PHE A 1 542 ? -15.308 -6.580 -7.824 1.00 91.56 542 PHE A C 1
ATOM 4333 O O . PHE A 1 542 ? -15.574 -7.767 -7.988 1.00 91.56 542 PHE A O 1
ATOM 4340 N N . ALA A 1 543 ? -15.958 -5.592 -8.436 1.00 87.56 543 ALA A N 1
ATOM 4341 C CA . ALA A 1 543 ? -17.017 -5.824 -9.416 1.00 87.56 543 ALA A CA 1
ATOM 4342 C C . ALA A 1 543 ? -16.607 -5.316 -10.815 1.00 87.56 543 ALA A C 1
ATOM 4344 O O . ALA A 1 543 ? -15.876 -4.319 -10.930 1.00 87.56 543 ALA A O 1
ATOM 4345 N N . PRO A 1 544 ? -17.031 -5.992 -11.898 1.00 80.88 544 PRO A N 1
ATOM 4346 C CA . PRO A 1 544 ? -16.901 -5.474 -13.253 1.00 80.88 544 PRO A CA 1
ATOM 4347 C C . PRO A 1 544 ? -17.888 -4.322 -13.509 1.00 80.88 544 PRO A C 1
ATOM 4349 O O . PRO A 1 544 ? -18.947 -4.218 -12.892 1.00 80.88 544 PRO A O 1
ATOM 4352 N N . ILE A 1 545 ? -17.535 -3.448 -14.455 1.00 75.81 545 ILE A N 1
ATOM 4353 C CA . ILE A 1 545 ? -18.377 -2.316 -14.872 1.00 75.81 545 ILE A CA 1
ATOM 4354 C C . ILE A 1 545 ? -18.990 -2.629 -16.245 1.00 75.81 545 ILE A C 1
ATOM 4356 O O . ILE A 1 545 ? -18.265 -2.737 -17.244 1.00 75.81 545 ILE A O 1
ATOM 4360 N N . GLY A 1 546 ? -20.318 -2.752 -16.301 1.00 61.75 546 GLY A N 1
ATOM 4361 C CA . GLY A 1 546 ? -21.095 -3.117 -17.490 1.00 61.75 546 GLY A CA 1
ATOM 4362 C C . GLY A 1 546 ? -21.051 -2.067 -18.608 1.00 61.75 546 GLY A C 1
ATOM 4363 O O . GLY A 1 546 ? -20.657 -0.915 -18.395 1.00 61.75 546 GLY A O 1
ATOM 4364 N N . ARG A 1 547 ? -21.411 -2.450 -19.843 1.00 48.84 547 ARG A N 1
ATOM 4365 C CA . ARG A 1 547 ? -21.604 -1.491 -20.953 1.00 48.84 547 ARG A CA 1
ATOM 4366 C C . ARG A 1 547 ? -22.740 -0.534 -20.555 1.00 48.84 547 ARG A C 1
ATOM 4368 O O . ARG A 1 547 ? -23.835 -0.991 -20.279 1.00 48.84 547 ARG A O 1
ATOM 4375 N N . GLY A 1 548 ? -22.434 0.762 -20.436 1.00 51.91 548 GLY A N 1
ATOM 4376 C CA . GLY A 1 548 ? -23.304 1.778 -19.816 1.00 51.91 548 GLY A CA 1
ATOM 4377 C C . GLY A 1 548 ? -22.720 2.409 -18.542 1.00 51.91 548 GLY A C 1
ATOM 4378 O O . GLY A 1 548 ? -22.998 3.563 -18.243 1.00 51.91 548 GLY A O 1
ATOM 4379 N N . GLY A 1 549 ? -21.820 1.716 -17.833 1.00 55.38 549 GLY A N 1
ATOM 4380 C CA . GLY A 1 549 ? -21.154 2.244 -16.633 1.00 55.38 549 GLY A CA 1
ATOM 4381 C C . GLY A 1 549 ? -21.773 1.818 -15.298 1.00 55.38 549 GLY A C 1
ATOM 4382 O O . GLY A 1 549 ? -21.190 2.129 -14.261 1.00 55.38 549 GLY A O 1
ATOM 4383 N N . ALA A 1 550 ? -22.885 1.078 -15.325 1.00 53.09 550 ALA A N 1
ATOM 4384 C CA . ALA A 1 550 ? -23.435 0.391 -14.160 1.00 53.09 550 ALA A CA 1
ATOM 4385 C C . ALA A 1 550 ? -22.432 -0.622 -13.576 1.00 53.09 550 ALA A C 1
ATOM 4387 O O . ALA A 1 550 ? -21.615 -1.208 -14.298 1.00 53.09 550 ALA A O 1
ATOM 4388 N N . VAL A 1 551 ? -22.496 -0.829 -12.263 1.00 60.81 551 VAL A N 1
ATOM 4389 C CA . VAL A 1 551 ? -21.709 -1.846 -11.558 1.00 60.81 551 VAL A CA 1
ATOM 4390 C C . VAL A 1 551 ? -22.491 -3.152 -11.575 1.00 60.81 551 VAL A C 1
ATOM 4392 O O . VAL A 1 551 ? -23.629 -3.177 -11.126 1.00 60.81 551 VAL A O 1
ATOM 4395 N N . VAL A 1 552 ? -21.888 -4.228 -12.081 1.00 56.50 552 VAL A N 1
ATOM 4396 C CA . VAL A 1 552 ? -22.521 -5.554 -12.071 1.00 56.50 552 VAL A CA 1
ATOM 4397 C C . VAL A 1 552 ? -22.088 -6.269 -10.797 1.00 56.50 552 VAL A C 1
ATOM 4399 O O . VAL A 1 552 ? -20.963 -6.765 -10.708 1.00 56.50 552 VAL A O 1
ATOM 4402 N N . VAL A 1 553 ? -22.962 -6.274 -9.793 1.00 53.78 553 VAL A N 1
ATOM 4403 C CA . VAL A 1 553 ? -22.780 -7.061 -8.569 1.00 53.78 553 VAL A CA 1
ATOM 4404 C C . VAL A 1 553 ? -23.212 -8.495 -8.868 1.00 53.78 553 VAL A C 1
ATOM 4406 O O . VAL A 1 553 ? -24.338 -8.728 -9.289 1.00 53.78 553 VAL A O 1
ATOM 4409 N N . ALA A 1 554 ? -22.314 -9.462 -8.683 1.00 38.00 554 ALA A N 1
ATOM 4410 C CA . ALA A 1 554 ? -22.666 -10.874 -8.794 1.00 38.00 554 ALA A CA 1
ATOM 4411 C C . ALA A 1 554 ? -23.365 -11.312 -7.496 1.00 38.00 554 ALA A C 1
ATOM 4413 O O . ALA A 1 554 ? -22.701 -11.437 -6.467 1.00 38.00 554 ALA A O 1
ATOM 4414 N N . GLY A 1 555 ? -24.687 -11.495 -7.546 1.00 37.72 555 GLY A N 1
ATOM 4415 C CA . GLY A 1 555 ? -25.494 -11.894 -6.385 1.00 37.72 555 GLY A CA 1
ATOM 4416 C C . GLY A 1 555 ? -27.011 -11.897 -6.606 1.00 37.72 555 GLY A C 1
ATOM 4417 O O . GLY A 1 555 ? -27.701 -12.652 -5.934 1.00 37.72 555 GLY A O 1
ATOM 4418 N N . GLU A 1 556 ? -27.526 -11.119 -7.561 1.00 33.06 556 GLU A N 1
ATOM 4419 C CA . GLU A 1 556 ? -28.957 -11.046 -7.893 1.00 33.06 556 GLU A CA 1
ATOM 4420 C C . GLU A 1 556 ? -29.133 -11.318 -9.396 1.00 33.06 556 GLU A C 1
ATOM 4422 O O . GLU A 1 556 ? -28.539 -10.607 -10.209 1.00 33.06 556 GLU A O 1
ATOM 4427 N N . GLY A 1 557 ? -29.897 -12.354 -9.779 1.00 31.36 557 GLY A N 1
ATOM 4428 C CA . GLY A 1 557 ? -30.127 -12.651 -11.204 1.00 31.36 557 GLY A CA 1
ATOM 4429 C C . GLY A 1 557 ? -30.379 -14.100 -11.642 1.00 31.36 557 GLY A C 1
ATOM 4430 O O . GLY A 1 557 ? -30.330 -14.338 -12.842 1.00 31.36 557 GLY A O 1
ATOM 4431 N N . GLU A 1 558 ? -30.658 -15.053 -10.745 1.00 30.33 558 GLU A N 1
ATOM 4432 C CA . GLU A 1 558 ? -31.123 -16.402 -11.128 1.00 30.33 558 GLU A CA 1
ATOM 4433 C C . GLU A 1 558 ? -32.440 -16.748 -10.411 1.00 30.33 558 GLU A C 1
ATOM 4435 O O . GLU A 1 558 ? -32.477 -17.448 -9.404 1.00 30.33 558 GLU A O 1
ATOM 4440 N N . THR A 1 559 ? -33.542 -16.229 -10.957 1.00 27.59 559 THR A N 1
ATOM 4441 C CA . THR A 1 559 ? -34.887 -16.804 -10.801 1.00 27.59 559 THR A CA 1
ATOM 4442 C C . THR A 1 559 ? -35.399 -17.137 -12.191 1.00 27.59 559 THR A C 1
ATOM 4444 O O . THR A 1 559 ? -35.569 -16.235 -13.012 1.00 27.59 559 THR A O 1
ATOM 4447 N N . GLU A 1 560 ? -35.622 -18.419 -12.465 1.00 29.25 560 GLU A N 1
ATOM 4448 C CA . GLU A 1 560 ? -36.091 -18.883 -13.769 1.00 29.25 560 GLU A CA 1
ATOM 4449 C C . GLU A 1 560 ? -37.526 -18.408 -14.037 1.00 29.25 560 GLU A C 1
ATOM 4451 O O . GLU A 1 560 ? -38.487 -18.913 -13.461 1.00 29.25 560 GLU A O 1
ATOM 4456 N N . THR A 1 561 ? -37.688 -17.475 -14.973 1.00 28.12 561 THR A N 1
ATOM 4457 C CA . THR A 1 561 ? -38.937 -17.342 -15.730 1.00 28.12 561 THR A CA 1
ATOM 4458 C C . THR A 1 561 ? -38.799 -18.160 -17.007 1.00 28.12 561 THR A C 1
ATOM 4460 O O . THR A 1 561 ? -38.213 -17.690 -17.986 1.00 28.12 561 THR A O 1
ATOM 4463 N N . ALA A 1 562 ? -39.300 -19.396 -16.985 1.00 26.16 562 ALA A N 1
ATOM 4464 C CA . ALA A 1 562 ? -39.395 -20.225 -18.183 1.00 26.16 562 ALA A CA 1
ATOM 4465 C C . ALA A 1 562 ? -40.279 -19.533 -19.245 1.00 26.16 562 ALA A C 1
ATOM 4467 O O . ALA A 1 562 ? -41.276 -18.903 -18.878 1.00 26.16 562 ALA A O 1
ATOM 4468 N N . PRO A 1 563 ? -39.955 -19.635 -20.548 1.00 30.88 563 PRO A N 1
ATOM 4469 C CA . PRO A 1 563 ? -40.787 -19.058 -21.595 1.00 30.88 563 PRO A CA 1
ATOM 4470 C C . PRO A 1 563 ? -42.090 -19.854 -21.740 1.00 30.88 563 PRO A C 1
ATOM 4472 O O . PRO A 1 563 ? -42.090 -20.995 -22.198 1.00 30.88 563 PRO A O 1
ATOM 4475 N N . THR A 1 564 ? -43.212 -19.243 -21.368 1.00 30.97 564 THR A N 1
ATOM 4476 C CA . THR A 1 564 ? -44.535 -19.666 -21.843 1.00 30.97 564 THR A CA 1
ATOM 4477 C C . THR A 1 564 ? -44.794 -19.082 -23.227 1.00 30.97 564 THR A C 1
ATOM 4479 O O . THR A 1 564 ? -44.711 -17.862 -23.366 1.00 30.97 564 THR A O 1
ATOM 4482 N N . THR A 1 565 ? -45.166 -19.965 -24.164 1.00 34.38 565 THR A N 1
ATOM 4483 C CA . THR A 1 565 ? -45.577 -19.722 -25.568 1.00 34.38 565 THR A CA 1
ATOM 4484 C C . THR A 1 565 ? -44.560 -18.992 -26.443 1.00 34.38 565 THR A C 1
ATOM 4486 O O . THR A 1 565 ? -44.537 -17.743 -26.402 1.00 34.38 565 THR A O 1
#

Radius of gyration: 33.1 Å; chains: 1; bounding box: 88×48×101 Å